Protein AF-A0A951T2A7-F1 (afdb_monomer_lite)

pLDDT: mean 81.24, std 16.72, range [30.0, 95.81]

Radius of gyration: 28.3 Å; chains: 1; bounding box: 69×55×77 Å

Structure (mmCIF, N/CA/C/O backbone):
data_AF-A0A951T2A7-F1
#
_entry.id   AF-A0A951T2A7-F1
#
loop_
_atom_site.group_PDB
_atom_site.id
_atom_site.type_symbol
_atom_site.label_atom_id
_atom_site.label_alt_id
_atom_site.label_comp_id
_atom_site.label_asym_id
_atom_site.label_entity_id
_atom_site.label_seq_id
_atom_site.pdbx_PDB_ins_code
_atom_site.Cartn_x
_atom_site.Cartn_y
_atom_site.Cartn_z
_atom_site.occupancy
_atom_site.B_iso_or_equiv
_atom_site.auth_seq_id
_atom_site.auth_comp_id
_atom_site.auth_asym_id
_atom_site.auth_atom_id
_atom_site.pdbx_PDB_model_num
ATOM 1 N N . MET A 1 1 ? -9.575 36.899 -1.436 1.00 42.00 1 MET A N 1
ATOM 2 C CA . MET A 1 1 ? -8.606 35.823 -1.105 1.00 42.00 1 MET A CA 1
ATOM 3 C C . MET A 1 1 ? -9.302 34.459 -1.009 1.00 42.00 1 MET A C 1
ATOM 5 O O . MET A 1 1 ? -8.778 33.511 -1.583 1.00 42.00 1 MET A O 1
ATOM 9 N N . CYS A 1 2 ? -10.512 34.380 -0.430 1.00 35.53 2 CYS A N 1
ATOM 10 C CA . CYS A 1 2 ? -11.377 33.184 -0.445 1.00 35.53 2 CYS A CA 1
ATOM 11 C C . CYS A 1 2 ? -11.726 32.659 -1.854 1.00 35.53 2 CYS A C 1
ATOM 13 O O . CYS A 1 2 ? -11.507 31.481 -2.115 1.00 35.53 2 CYS A O 1
ATOM 15 N N . ASP A 1 3 ? -12.086 33.520 -2.813 1.00 35.03 3 ASP A N 1
ATOM 16 C CA . ASP A 1 3 ? -12.445 33.079 -4.181 1.00 35.03 3 ASP A CA 1
ATOM 17 C C . ASP A 1 3 ? -11.330 32.349 -4.946 1.00 35.03 3 ASP A C 1
ATOM 19 O O . ASP A 1 3 ? -11.591 31.512 -5.813 1.00 35.03 3 ASP A O 1
ATOM 23 N N . ARG A 1 4 ? -10.057 32.646 -4.645 1.00 38.75 4 ARG A N 1
ATOM 24 C CA . ARG A 1 4 ? -8.915 31.959 -5.274 1.00 38.75 4 ARG A CA 1
ATOM 25 C C . ARG A 1 4 ? -8.700 30.566 -4.683 1.00 38.75 4 ARG A C 1
ATOM 27 O O . ARG A 1 4 ? -8.307 29.666 -5.420 1.00 38.75 4 ARG A O 1
ATOM 34 N N . LEU A 1 5 ? -8.959 30.379 -3.389 1.00 37.53 5 LEU A N 1
ATOM 35 C CA . LEU A 1 5 ? -8.910 29.071 -2.727 1.00 37.53 5 LEU A CA 1
ATOM 36 C C . LEU A 1 5 ? -10.087 28.189 -3.154 1.00 37.53 5 LEU A C 1
ATOM 38 O O . LEU A 1 5 ? -9.913 26.993 -3.373 1.00 37.53 5 LEU A O 1
ATOM 42 N N . GLU A 1 6 ? -11.252 28.790 -3.365 1.00 36.09 6 GLU A N 1
ATOM 43 C CA . GLU A 1 6 ? -12.463 28.089 -3.781 1.00 36.09 6 GLU A CA 1
ATOM 44 C C . GLU A 1 6 ? -12.409 27.659 -5.254 1.00 36.09 6 GLU A C 1
ATOM 46 O O . GLU A 1 6 ? -12.678 26.499 -5.566 1.00 36.09 6 GLU A O 1
ATOM 51 N N . LYS A 1 7 ? -11.891 28.516 -6.150 1.00 39.66 7 LYS A N 1
ATOM 52 C CA . LYS A 1 7 ? -11.544 28.109 -7.526 1.00 39.66 7 LYS A CA 1
ATOM 53 C C . LYS A 1 7 ? -10.481 27.009 -7.563 1.00 39.66 7 LYS A C 1
ATOM 55 O O . LYS A 1 7 ? -10.607 26.083 -8.360 1.00 39.66 7 LYS A O 1
ATOM 60 N N . ARG A 1 8 ? -9.458 27.066 -6.699 1.00 44.19 8 ARG A N 1
ATOM 61 C CA . ARG A 1 8 ? -8.433 26.007 -6.589 1.00 44.19 8 ARG A CA 1
ATOM 62 C C . ARG A 1 8 ? -9.037 24.680 -6.129 1.00 44.19 8 ARG A C 1
ATOM 64 O O . ARG A 1 8 ? -8.738 23.654 -6.732 1.00 44.19 8 ARG A O 1
ATOM 71 N N . ARG A 1 9 ? -9.936 24.699 -5.139 1.00 41.44 9 ARG A N 1
ATOM 72 C CA . ARG A 1 9 ? -10.693 23.516 -4.703 1.00 41.44 9 ARG A CA 1
ATOM 73 C C . ARG A 1 9 ? -11.577 22.960 -5.814 1.00 41.44 9 ARG A C 1
ATOM 75 O O . ARG A 1 9 ? -11.542 21.762 -6.046 1.00 41.44 9 ARG A O 1
ATOM 82 N N . GLN A 1 10 ? -12.317 23.796 -6.539 1.00 41.62 10 GLN A N 1
ATOM 83 C CA . GLN A 1 10 ? -13.207 23.338 -7.613 1.00 41.62 10 GLN A CA 1
ATOM 84 C C . GLN A 1 10 ? -12.452 22.754 -8.815 1.00 41.62 10 GLN A C 1
ATOM 86 O O . GLN A 1 10 ? -12.908 21.775 -9.406 1.00 41.62 10 GLN A O 1
ATOM 91 N N . ILE A 1 11 ? -11.294 23.320 -9.168 1.00 47.47 11 ILE A N 1
ATOM 92 C CA . ILE A 1 11 ? -10.422 22.776 -10.219 1.00 47.47 11 ILE A CA 1
ATOM 93 C C . ILE A 1 11 ? -9.824 21.443 -9.762 1.00 47.47 11 ILE A C 1
ATOM 95 O O . ILE A 1 11 ? -9.947 20.459 -10.489 1.00 47.47 11 ILE A O 1
ATOM 99 N N . ALA A 1 12 ? -9.289 21.374 -8.536 1.00 42.09 12 ALA A N 1
ATOM 100 C CA . ALA A 1 12 ? -8.800 20.126 -7.950 1.00 42.09 12 ALA A CA 1
ATOM 101 C C . ALA A 1 12 ? -9.897 19.052 -7.916 1.00 42.09 12 ALA A C 1
ATOM 103 O O . ALA A 1 12 ? -9.644 17.922 -8.306 1.00 42.09 12 ALA A O 1
ATOM 104 N N . PHE A 1 13 ? -11.136 19.411 -7.566 1.00 41.84 13 PHE A N 1
ATOM 105 C CA . PHE A 1 13 ? -12.273 18.487 -7.513 1.00 41.84 13 PHE A CA 1
ATOM 106 C C . PHE A 1 13 ? -12.722 18.003 -8.900 1.00 41.84 13 PHE A C 1
ATOM 108 O O . PHE A 1 13 ? -13.076 16.839 -9.068 1.00 41.84 13 PHE A O 1
ATOM 115 N N . ARG A 1 14 ? -12.695 18.866 -9.927 1.00 43.38 14 ARG A N 1
ATOM 116 C CA . ARG A 1 14 ? -13.004 18.472 -11.317 1.00 43.38 14 ARG A CA 1
ATOM 117 C C . ARG A 1 14 ? -11.917 17.582 -11.919 1.00 43.38 14 ARG A C 1
ATOM 119 O O . ARG A 1 14 ? -12.251 16.649 -12.649 1.00 43.38 14 ARG A O 1
ATOM 126 N N . ILE A 1 15 ? -10.653 17.850 -11.593 1.00 49.00 15 ILE A N 1
ATOM 127 C CA . ILE A 1 15 ? -9.504 17.026 -11.985 1.00 49.00 15 ILE A CA 1
ATOM 128 C C . ILE A 1 15 ? -9.565 15.673 -11.264 1.00 49.00 15 ILE A C 1
ATOM 130 O O . ILE A 1 15 ? -9.521 14.647 -11.937 1.00 49.00 15 ILE A O 1
ATOM 134 N N . LEU A 1 16 ? -9.812 15.656 -9.947 1.00 42.38 16 LEU A N 1
ATOM 135 C CA . LEU A 1 16 ? -10.034 14.435 -9.162 1.00 42.38 16 LEU A CA 1
ATOM 136 C C . LEU A 1 16 ? -11.210 13.615 -9.689 1.00 42.38 16 LEU A C 1
ATOM 138 O O . LEU A 1 16 ? -11.106 12.403 -9.766 1.00 42.38 16 LEU A O 1
ATOM 142 N N . ARG A 1 17 ? -12.322 14.245 -10.085 1.00 38.84 17 ARG A N 1
ATOM 143 C CA . ARG A 1 17 ? -13.500 13.537 -10.610 1.00 38.84 17 ARG A CA 1
ATOM 144 C C . ARG A 1 17 ? -13.237 12.893 -11.975 1.00 38.84 17 ARG A C 1
ATOM 146 O O . ARG A 1 17 ? -13.736 11.799 -12.225 1.00 38.84 17 ARG A O 1
ATOM 153 N N . ARG A 1 18 ? -12.462 13.544 -12.851 1.00 40.66 18 ARG A N 1
ATOM 154 C CA . ARG A 1 18 ? -12.014 12.943 -14.120 1.00 40.66 18 ARG A CA 1
ATOM 155 C C . ARG A 1 18 ? -10.999 11.824 -13.879 1.00 40.66 18 ARG A C 1
ATOM 157 O O . ARG A 1 18 ? -11.144 10.772 -14.480 1.00 40.66 18 ARG A O 1
ATOM 164 N N . LEU A 1 19 ? -10.058 12.010 -12.950 1.00 44.16 19 LEU A N 1
ATOM 165 C CA . LEU A 1 19 ? -9.136 10.964 -12.490 1.00 44.16 19 LEU A CA 1
ATOM 166 C C . LEU A 1 19 ? -9.880 9.763 -11.915 1.00 44.16 19 LEU A C 1
ATOM 168 O O . LEU A 1 19 ? -9.581 8.644 -12.293 1.00 44.16 19 LEU A O 1
ATOM 172 N N . PHE A 1 20 ? -10.885 9.981 -11.068 1.00 38.62 20 PHE A N 1
ATOM 173 C CA . PHE A 1 20 ? -11.682 8.908 -10.484 1.00 38.62 20 PHE A CA 1
ATOM 174 C C . PHE A 1 20 ? -12.381 8.108 -11.587 1.00 38.62 20 PHE A C 1
ATOM 176 O O . PHE A 1 20 ? -12.290 6.895 -11.611 1.00 38.62 20 PHE A O 1
ATOM 183 N N . LEU A 1 21 ? -12.981 8.758 -12.586 1.00 33.94 21 LEU A N 1
ATOM 184 C CA . LEU A 1 21 ? -13.640 8.045 -13.687 1.00 33.94 21 LEU A CA 1
ATOM 185 C C . LEU A 1 21 ? -12.672 7.243 -14.579 1.00 33.94 21 LEU A C 1
ATOM 187 O O . LEU A 1 21 ? -13.019 6.133 -14.975 1.00 33.94 21 LEU A O 1
ATOM 191 N N . THR A 1 22 ? -11.469 7.751 -14.864 1.00 38.28 22 THR A N 1
ATOM 192 C CA . THR A 1 22 ? -10.494 7.058 -15.733 1.00 38.28 22 THR A CA 1
ATOM 193 C C . THR A 1 22 ? -9.672 6.008 -14.975 1.00 38.28 22 THR A C 1
ATOM 195 O O . THR A 1 22 ? -9.443 4.910 -15.480 1.00 38.28 22 THR A O 1
ATOM 198 N N . VAL A 1 23 ? -9.277 6.302 -13.733 1.00 36.12 23 VAL A N 1
ATOM 199 C CA . VAL A 1 23 ? -8.501 5.400 -12.869 1.00 36.12 23 VAL A CA 1
ATOM 200 C C . VAL A 1 23 ? -9.391 4.309 -12.284 1.00 36.12 23 VAL A C 1
ATOM 202 O O . VAL A 1 23 ? -8.964 3.162 -12.267 1.00 36.12 23 VAL A O 1
ATOM 205 N N . SER A 1 24 ? -10.643 4.586 -11.890 1.00 30.88 24 SER A N 1
ATOM 206 C CA . SER A 1 24 ? -11.561 3.539 -11.406 1.00 30.88 24 SER A CA 1
ATOM 207 C C . SER A 1 24 ? -11.903 2.506 -12.483 1.00 30.88 24 SER A C 1
ATOM 209 O O . SER A 1 24 ? -12.097 1.341 -12.145 1.00 30.88 24 SER A O 1
ATOM 211 N N . PHE A 1 25 ? -11.914 2.882 -13.768 1.00 32.16 25 PHE A N 1
ATOM 212 C CA . PHE A 1 25 ? -12.136 1.932 -14.865 1.00 32.16 25 PHE A CA 1
ATOM 213 C C . PHE A 1 25 ? -10.965 0.939 -15.017 1.00 32.16 25 PHE A C 1
ATOM 215 O O . PHE A 1 25 ? -11.183 -0.248 -15.253 1.00 32.16 25 PHE A O 1
ATOM 222 N N . PHE A 1 26 ? -9.726 1.389 -14.785 1.00 37.28 26 PHE A N 1
ATOM 223 C CA . PHE A 1 26 ? -8.528 0.537 -14.796 1.00 37.28 26 PHE A CA 1
ATOM 224 C C . PHE A 1 26 ? -8.279 -0.200 -13.471 1.00 37.28 26 PHE A C 1
ATOM 226 O O . PHE A 1 26 ? -7.761 -1.318 -13.474 1.00 37.28 26 PHE A O 1
ATOM 233 N N . PHE A 1 27 ? -8.685 0.382 -12.338 1.00 37.41 27 PHE A N 1
ATOM 234 C CA . PHE A 1 27 ? -8.579 -0.229 -11.008 1.00 37.41 27 PHE A CA 1
ATOM 235 C C . PHE A 1 27 ? -9.403 -1.520 -10.934 1.00 37.41 27 PHE A C 1
ATOM 237 O O . PHE A 1 27 ? -8.949 -2.516 -10.378 1.00 37.41 27 PHE A O 1
ATOM 244 N N . ILE A 1 28 ? -10.570 -1.544 -11.589 1.00 36.47 28 ILE A N 1
ATOM 245 C CA . ILE A 1 28 ? -11.395 -2.750 -11.712 1.00 36.47 28 ILE A CA 1
ATOM 246 C C . ILE A 1 28 ? -10.690 -3.806 -12.582 1.00 36.47 28 ILE A C 1
ATOM 248 O O . ILE A 1 28 ? -10.672 -4.976 -12.213 1.00 36.47 28 ILE A O 1
ATOM 252 N N . PHE A 1 29 ? -10.018 -3.426 -13.673 1.00 30.89 29 PHE A N 1
ATOM 253 C CA . PHE A 1 29 ? -9.366 -4.392 -14.570 1.00 30.89 29 PHE A CA 1
ATOM 254 C C . PHE A 1 29 ? -8.044 -4.970 -14.020 1.00 30.89 29 PHE A C 1
ATOM 256 O O . PHE A 1 29 ? -7.768 -6.154 -14.199 1.00 30.89 29 PHE A O 1
ATOM 263 N N . SER A 1 30 ? -7.238 -4.178 -13.301 1.00 34.59 30 SER A N 1
ATOM 264 C CA . SER A 1 30 ? -5.922 -4.612 -12.785 1.00 34.59 30 SER A CA 1
ATOM 265 C C . SER A 1 30 ? -6.000 -5.379 -11.452 1.00 34.59 30 SER A C 1
ATOM 267 O O . SER A 1 30 ? -5.055 -6.085 -11.095 1.00 34.59 30 SER A O 1
ATOM 269 N N . ILE A 1 31 ? -7.119 -5.267 -10.720 1.00 39.53 31 ILE A N 1
ATOM 270 C CA . ILE A 1 31 ? -7.396 -6.024 -9.482 1.00 39.53 31 ILE A CA 1
ATOM 271 C C . ILE A 1 31 ? -8.046 -7.386 -9.773 1.00 39.53 31 ILE A C 1
ATOM 273 O O . ILE A 1 31 ? -7.915 -8.308 -8.967 1.00 39.53 31 ILE A O 1
ATOM 277 N N . LEU A 1 32 ? -8.709 -7.545 -10.923 1.00 33.72 32 LEU A N 1
ATOM 278 C CA . LEU A 1 32 ? -9.442 -8.769 -11.264 1.00 33.72 32 LEU A CA 1
ATOM 279 C C . LEU A 1 32 ? -8.570 -9.919 -11.797 1.00 33.72 32 LEU A C 1
ATOM 281 O O . LEU A 1 32 ? -9.039 -11.057 -11.805 1.00 33.72 32 LEU A O 1
ATOM 285 N N . ASN A 1 33 ? -7.301 -9.687 -12.155 1.00 32.25 33 ASN A N 1
ATOM 286 C CA . ASN A 1 33 ? -6.387 -10.783 -12.493 1.00 32.25 33 ASN A CA 1
ATOM 287 C C . ASN A 1 33 ? -5.782 -11.409 -11.226 1.00 32.25 33 ASN A C 1
ATOM 289 O O . ASN A 1 33 ? -4.724 -11.026 -10.726 1.00 32.25 33 ASN A O 1
ATOM 293 N N . ASN A 1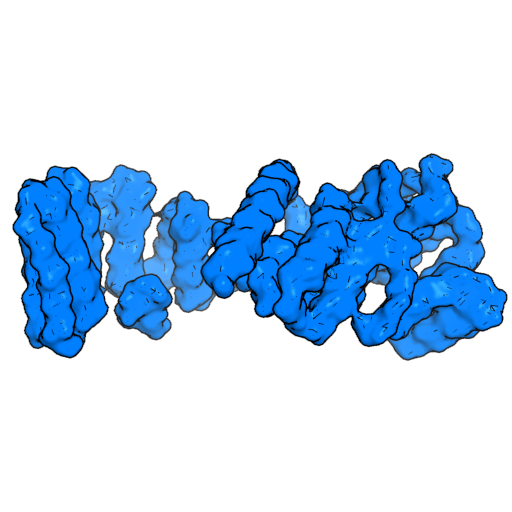 34 ? -6.512 -12.390 -10.697 1.00 35.91 34 ASN A N 1
ATOM 294 C CA . ASN A 1 34 ? -6.046 -13.346 -9.701 1.00 35.91 34 ASN A CA 1
ATOM 295 C C . ASN A 1 34 ? -4.960 -14.256 -10.302 1.00 35.91 34 ASN A C 1
ATOM 297 O O . ASN A 1 34 ? -5.252 -15.041 -11.198 1.00 35.91 34 ASN A O 1
ATOM 301 N N . GLY A 1 35 ? -3.747 -14.223 -9.746 1.00 30.00 35 GLY A N 1
ATOM 302 C CA . GLY A 1 35 ? -2.741 -15.271 -9.953 1.00 30.00 35 GLY A CA 1
ATOM 303 C C . GLY A 1 35 ? -1.339 -14.725 -10.209 1.00 30.00 35 GLY A C 1
ATOM 304 O O . GLY A 1 35 ? -1.121 -14.054 -11.204 1.00 30.00 35 GLY A O 1
ATOM 305 N N . SER A 1 36 ? -0.424 -15.054 -9.292 1.00 31.97 36 SER A N 1
ATOM 306 C CA . SER A 1 36 ? 1.020 -14.765 -9.261 1.00 31.97 36 SER A CA 1
ATOM 307 C C . SER A 1 36 ? 1.463 -13.292 -9.174 1.00 31.97 36 SER A C 1
ATOM 309 O O . SER A 1 36 ? 1.142 -12.427 -9.978 1.00 31.97 36 SER A O 1
ATOM 311 N N . ILE A 1 37 ? 2.297 -13.021 -8.164 1.00 41.34 37 ILE A N 1
ATOM 312 C CA . ILE A 1 37 ? 2.965 -11.727 -7.913 1.00 41.34 37 ILE A CA 1
ATOM 313 C C . ILE A 1 37 ? 3.978 -11.390 -9.029 1.00 41.34 37 ILE A C 1
ATOM 315 O O . ILE A 1 37 ? 4.359 -10.236 -9.205 1.00 41.34 37 ILE A O 1
ATOM 319 N N . PHE A 1 38 ? 4.323 -12.383 -9.849 1.00 43.12 38 PHE A N 1
ATOM 320 C CA . PHE A 1 38 ? 4.998 -12.236 -11.131 1.00 43.12 38 PHE A CA 1
ATOM 321 C C . PHE A 1 38 ? 4.022 -12.681 -12.216 1.00 43.12 38 PHE A C 1
ATOM 323 O O . PHE A 1 38 ? 3.776 -13.878 -12.359 1.00 43.12 38 PHE A O 1
ATOM 330 N N . ALA A 1 39 ? 3.425 -11.755 -12.962 1.00 48.28 39 ALA A N 1
ATOM 331 C CA . ALA A 1 39 ? 2.714 -12.149 -14.170 1.00 48.28 39 ALA A CA 1
ATOM 332 C C . ALA A 1 39 ? 3.764 -12.706 -15.147 1.00 48.28 39 ALA A C 1
ATOM 334 O O . ALA A 1 39 ? 4.710 -11.995 -15.500 1.00 48.28 39 ALA A O 1
ATOM 335 N N . ASN A 1 40 ? 3.634 -13.977 -15.545 1.00 53.59 40 ASN A N 1
ATOM 336 C CA . ASN A 1 40 ? 4.493 -14.561 -16.585 1.00 53.59 40 ASN A CA 1
ATOM 337 C C . ASN A 1 40 ? 4.387 -13.746 -17.883 1.00 53.59 40 ASN A C 1
ATOM 339 O O . ASN A 1 40 ? 5.396 -13.517 -18.544 1.00 53.59 40 ASN A O 1
ATOM 343 N N . ASN A 1 41 ? 3.198 -13.200 -18.137 1.00 66.31 41 ASN A N 1
ATOM 344 C CA . ASN A 1 41 ? 2.891 -12.339 -19.266 1.00 66.31 41 ASN A CA 1
ATOM 345 C C . ASN A 1 41 ? 3.006 -10.869 -18.856 1.00 66.31 41 ASN A C 1
ATOM 347 O O . ASN A 1 41 ? 2.310 -10.409 -17.947 1.00 66.31 41 ASN A O 1
ATOM 351 N N . ALA A 1 42 ? 3.875 -10.131 -19.534 1.00 75.31 42 ALA A N 1
ATOM 352 C CA . ALA A 1 42 ? 3.934 -8.676 -19.473 1.00 75.31 42 ALA A CA 1
ATOM 353 C C . ALA A 1 42 ? 3.402 -8.067 -20.769 1.00 75.31 42 ALA A C 1
ATOM 355 O O . ALA A 1 42 ? 3.240 -8.757 -21.768 1.00 75.31 42 ALA A O 1
ATOM 356 N N . TYR A 1 43 ? 3.149 -6.763 -20.778 1.00 84.94 43 TYR A N 1
ATOM 357 C CA . TYR A 1 43 ? 2.995 -6.023 -22.025 1.00 84.94 43 TYR A CA 1
ATOM 358 C C . TYR A 1 43 ? 3.741 -4.704 -21.936 1.00 84.94 43 TYR A C 1
ATOM 360 O O . TYR A 1 43 ? 3.846 -4.123 -20.861 1.00 84.94 43 TYR A O 1
ATOM 368 N N . VAL A 1 44 ? 4.241 -4.225 -23.066 1.00 85.31 44 VAL A N 1
ATOM 369 C CA . VAL A 1 44 ? 4.840 -2.899 -23.194 1.00 85.31 44 VAL A CA 1
ATOM 370 C C . VAL A 1 44 ? 4.038 -2.091 -24.205 1.00 85.31 44 VAL A C 1
ATOM 372 O O . VAL A 1 44 ? 3.689 -2.589 -25.279 1.00 85.31 44 VAL A O 1
ATOM 375 N N . PHE A 1 45 ? 3.725 -0.846 -23.854 1.00 85.94 45 PHE A N 1
ATOM 376 C CA . PHE A 1 45 ? 3.078 0.081 -24.771 1.00 85.94 45 PHE A CA 1
ATOM 377 C C . PHE A 1 45 ? 4.133 0.873 -25.544 1.00 85.94 45 PHE A C 1
ATOM 379 O O . PHE A 1 45 ? 4.920 1.624 -24.967 1.00 85.94 45 PHE A O 1
ATOM 386 N N . THR A 1 46 ? 4.135 0.732 -26.867 1.00 85.44 46 THR A N 1
ATOM 387 C CA . THR A 1 46 ? 5.095 1.407 -27.755 1.00 85.44 46 THR A CA 1
ATOM 388 C C . THR A 1 46 ? 4.722 2.863 -28.048 1.00 85.44 46 THR A C 1
ATOM 390 O O . THR A 1 46 ? 5.465 3.570 -28.722 1.00 85.44 46 THR A O 1
ATOM 393 N N . GLY A 1 47 ? 3.554 3.322 -27.581 1.00 83.06 47 GLY A N 1
ATOM 394 C CA . GLY A 1 47 ? 2.930 4.584 -27.992 1.00 83.06 47 GLY A CA 1
ATOM 395 C C . GLY A 1 47 ? 1.901 4.432 -29.109 1.00 83.06 47 GLY A C 1
ATOM 396 O O . GLY A 1 47 ? 1.088 5.328 -29.319 1.00 83.06 47 GLY A O 1
ATOM 397 N N . LYS A 1 48 ? 1.911 3.294 -29.811 1.00 85.31 48 LYS A N 1
ATOM 398 C CA . LYS A 1 48 ? 0.931 2.964 -30.857 1.00 85.31 48 LYS A CA 1
ATOM 399 C C . LYS A 1 48 ? 0.277 1.607 -30.631 1.00 85.31 48 LYS A C 1
ATOM 401 O O . LYS A 1 48 ? -0.899 1.443 -30.944 1.00 85.31 48 LYS A O 1
ATOM 406 N N . LYS A 1 49 ? 1.030 0.635 -30.111 1.00 86.19 49 LYS A N 1
ATOM 407 C CA . LYS A 1 49 ? 0.588 -0.751 -29.932 1.00 86.19 49 LYS A CA 1
ATOM 408 C C . LYS A 1 49 ? 0.967 -1.265 -28.549 1.00 86.19 49 LYS A C 1
ATOM 410 O O . LYS A 1 49 ? 2.012 -0.911 -28.008 1.00 86.19 49 LYS A O 1
ATOM 415 N N . ASN A 1 50 ? 0.126 -2.142 -28.013 1.00 85.62 50 ASN A N 1
ATOM 416 C CA . ASN A 1 50 ? 0.476 -2.984 -26.875 1.00 85.62 50 ASN A CA 1
ATOM 417 C C . ASN A 1 50 ? 1.121 -4.266 -27.400 1.00 85.62 50 ASN A C 1
ATOM 419 O O . ASN A 1 50 ? 0.521 -4.970 -28.213 1.00 85.62 50 ASN A O 1
ATOM 423 N N . VAL A 1 51 ? 2.334 -4.562 -26.942 1.00 86.50 51 VAL A N 1
ATOM 424 C CA . VAL A 1 51 ? 3.074 -5.774 -27.310 1.00 86.50 51 VAL A CA 1
ATOM 425 C C . VAL A 1 51 ? 3.186 -6.653 -26.077 1.00 86.50 51 VAL A C 1
ATOM 427 O O . VAL A 1 51 ? 3.766 -6.226 -25.082 1.00 86.50 51 VAL A O 1
ATOM 430 N N . SER A 1 52 ? 2.626 -7.864 -26.129 1.00 86.44 52 SER A N 1
ATOM 431 C CA . SER A 1 52 ? 2.769 -8.838 -25.042 1.00 86.44 52 SER A CA 1
ATOM 432 C C . SER A 1 52 ? 4.158 -9.488 -25.078 1.00 86.44 52 SER A C 1
ATOM 434 O O . SER A 1 52 ? 4.734 -9.746 -26.138 1.00 86.44 52 SER A O 1
ATOM 436 N N . ILE A 1 53 ? 4.704 -9.700 -23.886 1.00 79.56 53 ILE A N 1
ATOM 437 C CA . ILE A 1 53 ? 5.999 -10.298 -23.593 1.00 79.56 53 ILE A CA 1
ATOM 438 C C . ILE A 1 53 ? 5.711 -11.493 -22.680 1.00 79.56 53 ILE A C 1
ATOM 440 O O . ILE A 1 53 ? 5.746 -11.381 -21.453 1.00 79.56 53 ILE A O 1
ATOM 444 N N . ASP A 1 54 ? 5.370 -12.618 -23.303 1.00 73.50 54 ASP A N 1
ATOM 445 C CA . ASP A 1 54 ? 5.041 -13.870 -22.612 1.00 73.50 54 ASP A CA 1
ATOM 446 C C . ASP A 1 54 ? 6.284 -14.767 -22.523 1.00 73.50 54 ASP A C 1
ATOM 448 O O . ASP A 1 54 ? 6.770 -15.102 -21.443 1.00 73.50 54 ASP A O 1
ATOM 452 N N . THR A 1 55 ? 6.864 -15.094 -23.679 1.00 77.62 55 THR A N 1
ATOM 453 C CA . THR A 1 55 ? 8.166 -15.760 -23.793 1.00 77.62 55 THR A CA 1
ATOM 454 C C . THR A 1 55 ? 9.037 -15.000 -24.777 1.00 77.62 55 THR A C 1
ATOM 456 O O . THR A 1 55 ? 8.524 -14.391 -25.714 1.00 77.62 55 THR A O 1
ATOM 459 N N . ILE A 1 56 ? 10.355 -15.034 -24.584 1.00 79.56 56 ILE A N 1
ATOM 460 C CA . ILE A 1 56 ? 11.286 -14.262 -25.414 1.00 79.56 56 ILE A CA 1
ATOM 461 C C . ILE A 1 56 ? 11.252 -14.666 -26.896 1.00 79.56 56 ILE A C 1
ATOM 463 O O . ILE A 1 56 ? 11.416 -13.825 -27.781 1.00 79.56 56 ILE A O 1
ATOM 467 N N . ASP A 1 57 ? 10.944 -15.932 -27.180 1.00 75.75 57 ASP A N 1
ATOM 468 C CA . ASP A 1 57 ? 10.881 -16.459 -28.541 1.00 75.75 57 ASP A CA 1
ATOM 469 C C . ASP A 1 57 ? 9.583 -16.092 -29.274 1.00 75.75 57 ASP A C 1
ATOM 471 O O . ASP A 1 57 ? 9.596 -15.987 -30.505 1.00 75.75 57 ASP A O 1
ATOM 475 N N . SER A 1 58 ? 8.492 -15.845 -28.539 1.00 77.06 58 SER A N 1
ATOM 476 C CA . SER A 1 58 ? 7.157 -15.571 -29.087 1.00 77.06 58 SER A CA 1
ATOM 477 C C . SER A 1 58 ? 6.860 -14.086 -29.322 1.00 77.06 58 SER A C 1
ATOM 479 O O . SER A 1 58 ? 5.750 -13.755 -29.732 1.00 77.06 58 SER A O 1
ATOM 481 N N . ILE A 1 59 ? 7.811 -13.184 -29.053 1.00 84.69 59 ILE A N 1
ATOM 482 C CA . ILE A 1 59 ? 7.581 -11.734 -29.144 1.00 84.69 59 ILE A CA 1
ATOM 483 C C . ILE A 1 59 ? 7.446 -11.307 -30.618 1.00 84.69 59 ILE A C 1
ATOM 485 O O . ILE A 1 59 ? 8.392 -11.477 -31.398 1.00 84.69 59 ILE A O 1
ATOM 489 N N . PRO A 1 60 ? 6.304 -10.724 -31.028 1.00 81.88 60 PRO A N 1
ATOM 490 C CA . PRO A 1 60 ? 6.065 -10.357 -32.418 1.00 81.88 60 PRO A CA 1
ATOM 491 C C . PRO A 1 60 ? 6.713 -9.006 -32.755 1.00 81.88 60 PRO A C 1
ATOM 493 O O . PRO A 1 60 ? 6.129 -7.953 -32.510 1.00 81.88 60 PRO A O 1
ATOM 496 N N . VAL A 1 61 ? 7.907 -9.025 -33.357 1.00 87.44 61 VAL A N 1
ATOM 497 C CA . VAL A 1 61 ? 8.635 -7.797 -33.751 1.00 87.44 61 VAL A CA 1
ATOM 498 C C . VAL A 1 61 ? 8.501 -7.426 -35.232 1.00 87.44 61 VAL A C 1
ATOM 500 O O . VAL A 1 61 ? 8.649 -6.262 -35.586 1.00 87.44 61 VAL A O 1
ATOM 503 N N . ASN A 1 62 ? 8.123 -8.374 -36.095 1.00 83.94 62 ASN A N 1
ATOM 504 C CA . ASN A 1 62 ? 8.127 -8.193 -37.557 1.00 83.94 62 ASN A CA 1
ATOM 505 C C . ASN A 1 62 ? 7.135 -7.130 -38.071 1.00 83.94 62 ASN A C 1
ATOM 507 O O . ASN A 1 62 ? 7.318 -6.596 -39.157 1.00 83.94 62 ASN A O 1
ATOM 511 N N . ASN A 1 63 ? 6.086 -6.821 -37.300 1.00 86.62 63 ASN A N 1
ATOM 512 C CA . ASN A 1 63 ? 5.039 -5.857 -37.674 1.00 86.62 63 ASN A CA 1
ATOM 513 C C . ASN A 1 63 ? 5.170 -4.514 -36.929 1.00 86.62 63 ASN A C 1
ATOM 515 O O . ASN A 1 63 ? 4.209 -3.736 -36.872 1.00 86.62 63 ASN A O 1
ATOM 519 N N . LEU A 1 64 ? 6.318 -4.273 -36.295 1.00 90.25 64 LEU A N 1
ATOM 520 C CA . LEU A 1 64 ? 6.617 -3.074 -35.517 1.00 90.25 64 LEU A CA 1
ATOM 521 C C . LEU A 1 64 ? 7.547 -2.155 -36.310 1.00 90.25 64 LEU A C 1
ATOM 523 O O . LEU A 1 64 ? 8.473 -2.634 -36.967 1.00 90.25 64 LEU A O 1
ATOM 527 N N . SER A 1 65 ? 7.330 -0.839 -36.230 1.00 91.25 65 SER A N 1
ATOM 528 C CA . SER A 1 65 ? 8.302 0.120 -36.767 1.00 91.25 65 SER A CA 1
ATOM 529 C C . SER A 1 65 ? 9.610 0.076 -35.974 1.00 91.25 65 SER A C 1
ATOM 531 O O . SER A 1 65 ? 9.622 -0.381 -34.833 1.00 91.25 65 SER A O 1
ATOM 533 N N . PHE A 1 66 ? 10.691 0.627 -36.528 1.00 88.06 66 PHE A N 1
ATOM 534 C CA . PHE A 1 66 ? 11.994 0.691 -35.857 1.00 88.06 66 PHE A CA 1
ATOM 535 C C . PHE A 1 66 ? 11.907 1.218 -34.412 1.00 88.06 66 PHE A C 1
ATOM 537 O O . PHE A 1 66 ? 12.347 0.550 -33.480 1.00 88.06 66 PHE A O 1
ATOM 544 N N . ASP A 1 67 ? 11.241 2.358 -34.195 1.00 87.94 67 ASP A N 1
ATOM 545 C CA . ASP A 1 67 ? 11.073 2.929 -32.848 1.00 87.94 67 ASP A CA 1
ATOM 546 C C . ASP A 1 67 ? 10.287 2.005 -31.897 1.00 87.94 67 ASP A C 1
ATOM 548 O O . ASP A 1 67 ? 10.614 1.892 -30.717 1.00 87.94 67 ASP A O 1
ATOM 552 N N . GLU A 1 68 ? 9.269 1.300 -32.403 1.00 91.00 68 GLU A N 1
ATOM 553 C CA . GLU A 1 68 ? 8.483 0.347 -31.614 1.00 91.00 68 GLU A CA 1
ATOM 554 C C . GLU A 1 68 ? 9.322 -0.883 -31.241 1.00 91.00 68 GLU A C 1
ATOM 556 O O . GLU A 1 68 ? 9.277 -1.335 -30.095 1.00 91.00 68 GLU A O 1
ATOM 561 N N . GLN A 1 69 ? 10.129 -1.392 -32.181 1.00 91.75 69 GLN A N 1
ATOM 562 C CA . GLN A 1 69 ? 11.071 -2.484 -31.935 1.00 91.75 69 GLN A CA 1
ATOM 563 C C . GLN A 1 69 ? 12.073 -2.112 -30.844 1.00 91.75 69 GLN A C 1
ATOM 565 O O . GLN A 1 69 ? 12.366 -2.937 -29.983 1.00 91.75 69 GLN A O 1
ATOM 570 N N . GLN A 1 70 ? 12.558 -0.868 -30.831 1.00 90.62 70 GLN A N 1
ATOM 571 C CA . GLN A 1 70 ? 13.496 -0.401 -29.814 1.00 90.62 70 GLN A CA 1
ATOM 572 C C . GLN A 1 70 ? 12.878 -0.395 -28.414 1.00 90.62 70 GLN A C 1
ATOM 574 O O . GLN A 1 70 ? 13.497 -0.914 -27.486 1.00 90.62 70 GLN A O 1
ATOM 579 N N . VAL A 1 71 ? 11.655 0.122 -28.258 1.00 91.00 71 VAL A N 1
ATOM 580 C CA . VAL A 1 71 ? 10.946 0.111 -26.964 1.00 91.00 71 VAL A CA 1
ATOM 581 C C . VAL A 1 71 ? 10.787 -1.321 -26.445 1.00 91.00 71 VAL A C 1
ATOM 583 O O . VAL A 1 71 ? 11.106 -1.602 -25.287 1.00 91.00 71 VAL A O 1
ATOM 586 N N . VAL A 1 72 ? 10.352 -2.243 -27.311 1.00 91.00 72 VAL A N 1
ATOM 587 C CA . VAL A 1 72 ? 10.207 -3.665 -26.964 1.00 91.00 72 VAL A CA 1
ATOM 588 C C . VAL A 1 72 ? 11.557 -4.283 -26.608 1.00 91.00 72 VAL A C 1
ATOM 590 O O . VAL A 1 72 ? 11.660 -4.994 -25.613 1.00 91.00 72 VAL A O 1
ATOM 593 N N . ALA A 1 73 ? 12.611 -3.979 -27.361 1.00 91.25 73 ALA A N 1
ATOM 594 C CA . ALA A 1 73 ? 13.947 -4.498 -27.110 1.00 91.25 73 ALA A CA 1
ATOM 595 C C . ALA A 1 73 ? 14.519 -4.038 -25.761 1.00 91.25 73 ALA A C 1
ATOM 597 O O . ALA A 1 73 ? 15.074 -4.851 -25.023 1.00 91.25 73 ALA A O 1
ATOM 598 N N . PHE A 1 74 ? 14.313 -2.774 -25.376 1.00 91.56 74 PHE A N 1
ATOM 599 C CA . PHE A 1 74 ? 14.676 -2.297 -24.040 1.00 91.56 74 PHE A CA 1
ATOM 600 C C . PHE A 1 74 ? 13.845 -2.963 -22.936 1.00 91.56 74 PHE A C 1
ATOM 602 O O . PHE A 1 74 ? 14.396 -3.297 -21.886 1.00 91.56 74 PHE A O 1
ATOM 609 N N . ALA A 1 75 ? 12.548 -3.203 -23.162 1.00 88.25 75 ALA A N 1
ATOM 610 C CA . ALA A 1 75 ? 11.705 -3.945 -22.221 1.00 88.25 75 ALA A CA 1
ATOM 611 C C . ALA A 1 75 ? 12.220 -5.381 -22.017 1.00 88.25 75 ALA A C 1
ATOM 613 O O . ALA A 1 75 ? 12.354 -5.841 -20.882 1.00 88.25 75 ALA A O 1
ATOM 614 N N . VAL A 1 76 ? 12.582 -6.064 -23.110 1.00 87.75 76 VAL A N 1
ATOM 615 C CA . VAL A 1 76 ? 13.166 -7.412 -23.090 1.00 87.75 76 VAL A CA 1
ATOM 616 C C . VAL A 1 76 ? 14.505 -7.415 -22.358 1.00 87.75 76 VAL A C 1
ATOM 618 O O . VAL A 1 76 ? 14.702 -8.258 -21.484 1.00 87.75 76 VAL A O 1
ATOM 621 N N . LEU A 1 77 ? 15.396 -6.456 -22.633 1.00 87.94 77 LEU A N 1
ATOM 622 C CA . LEU A 1 77 ? 16.668 -6.336 -21.918 1.00 87.94 77 LEU A CA 1
ATOM 623 C C . LEU A 1 77 ? 16.451 -6.148 -20.415 1.00 87.94 77 LEU A C 1
ATOM 625 O O . LEU A 1 77 ? 17.028 -6.881 -19.617 1.00 87.94 77 LEU A O 1
ATOM 629 N N . SER A 1 78 ? 15.584 -5.207 -20.034 1.00 85.25 78 SER A N 1
ATOM 630 C CA . SER A 1 78 ? 15.260 -4.910 -18.635 1.00 85.25 78 SER A CA 1
ATOM 631 C C . SER A 1 78 ? 14.684 -6.132 -17.911 1.00 85.25 78 SER A C 1
ATOM 633 O O . SER A 1 78 ? 15.014 -6.385 -16.753 1.00 85.25 78 SER A O 1
ATOM 635 N N . ARG A 1 79 ? 13.827 -6.912 -18.580 1.00 80.81 79 ARG A N 1
ATOM 636 C CA . ARG A 1 79 ? 13.146 -8.072 -17.987 1.00 80.81 79 ARG A CA 1
ATOM 637 C C . ARG A 1 79 ? 14.039 -9.310 -17.933 1.00 80.81 79 ARG A C 1
ATOM 639 O O . ARG A 1 79 ? 14.038 -10.013 -16.922 1.00 80.81 79 ARG A O 1
ATOM 646 N N . TYR A 1 80 ? 14.839 -9.563 -18.964 1.00 80.25 80 TYR A N 1
ATOM 647 C CA . TYR A 1 80 ? 15.619 -10.795 -19.132 1.00 80.25 80 TYR A CA 1
ATOM 648 C C . TYR A 1 80 ? 17.134 -10.605 -18.991 1.00 80.25 80 TYR A C 1
ATOM 650 O O . TYR A 1 80 ? 17.887 -11.501 -19.352 1.00 80.25 80 TYR A O 1
ATOM 658 N N . GLN A 1 81 ? 17.599 -9.502 -18.392 1.00 74.50 81 GLN A N 1
ATOM 659 C CA . GLN A 1 81 ? 19.028 -9.209 -18.182 1.00 74.50 81 GLN A CA 1
ATOM 660 C C . GLN A 1 81 ? 19.838 -10.382 -17.588 1.00 74.50 81 GLN A C 1
ATOM 662 O O . GLN A 1 81 ? 21.027 -10.514 -17.849 1.00 74.50 81 GLN A O 1
ATOM 667 N N . THR A 1 82 ? 19.201 -11.241 -16.787 1.00 68.38 82 THR A N 1
ATOM 668 C CA . THR A 1 82 ? 19.828 -12.388 -16.113 1.00 68.38 82 THR A CA 1
ATOM 669 C C . THR A 1 82 ? 19.766 -13.707 -16.901 1.00 68.38 82 THR A C 1
ATOM 671 O O . THR A 1 82 ? 20.228 -14.720 -16.389 1.00 68.38 82 THR A O 1
ATOM 674 N N . GLN A 1 83 ? 19.163 -13.740 -18.094 1.00 68.12 83 GLN A N 1
ATOM 675 C CA . GLN A 1 83 ? 19.021 -14.940 -18.933 1.00 68.12 83 GLN A CA 1
ATOM 676 C C . GLN A 1 83 ? 19.804 -14.750 -20.240 1.00 68.12 83 GLN A C 1
ATOM 678 O O . GLN A 1 83 ? 19.359 -14.044 -21.143 1.00 68.12 83 GLN A O 1
ATOM 683 N N . THR A 1 84 ? 20.995 -15.347 -20.325 1.00 62.22 84 THR A N 1
ATOM 684 C CA . THR A 1 84 ? 21.997 -15.047 -21.364 1.00 62.22 84 THR A CA 1
ATOM 685 C C . THR A 1 84 ? 21.734 -15.709 -22.714 1.00 62.22 84 THR A C 1
ATOM 687 O O . THR A 1 84 ? 21.977 -15.090 -23.744 1.00 62.22 84 THR A O 1
ATOM 690 N N . ASP A 1 85 ? 21.228 -16.942 -22.732 1.00 60.66 85 ASP A N 1
ATOM 691 C CA . ASP A 1 85 ? 21.253 -17.758 -23.958 1.00 60.66 85 ASP A CA 1
ATOM 692 C C . ASP A 1 85 ? 19.999 -17.559 -24.824 1.00 60.66 85 ASP A C 1
ATOM 694 O O . ASP A 1 85 ? 20.061 -17.621 -26.050 1.00 60.66 85 ASP A O 1
ATOM 698 N N . SER A 1 86 ? 18.864 -17.240 -24.196 1.00 62.09 86 SER A N 1
ATOM 699 C CA . SER A 1 86 ? 17.575 -17.014 -24.862 1.00 62.09 86 SER A CA 1
ATOM 700 C C . SER A 1 86 ? 17.367 -15.563 -25.319 1.00 62.09 86 SER A C 1
ATOM 702 O O . SER A 1 86 ? 16.495 -15.283 -26.136 1.00 62.09 86 SER A O 1
ATOM 704 N N . THR A 1 87 ? 18.182 -14.621 -24.835 1.00 72.44 87 THR A N 1
ATOM 705 C CA . THR A 1 87 ? 18.096 -13.204 -25.220 1.00 72.44 87 THR A CA 1
ATOM 706 C C . THR A 1 87 ? 18.754 -12.908 -26.562 1.00 72.44 87 THR A C 1
ATOM 708 O O . THR A 1 87 ? 18.259 -12.066 -27.307 1.00 72.44 87 THR A O 1
ATOM 711 N N . VAL A 1 88 ? 19.821 -13.624 -26.928 1.00 76.50 88 VAL A N 1
ATOM 712 C CA . VAL A 1 88 ? 20.554 -13.390 -28.185 1.00 76.50 88 VAL A CA 1
ATOM 713 C C . VAL A 1 88 ? 19.697 -13.701 -29.420 1.00 76.50 88 VAL A C 1
ATOM 715 O O . VAL A 1 88 ? 19.731 -12.944 -30.389 1.00 76.50 88 VAL A O 1
ATOM 718 N N . SER A 1 89 ? 18.878 -14.760 -29.382 1.00 82.19 89 SER A N 1
ATOM 719 C CA . SER A 1 89 ? 17.987 -15.133 -30.494 1.00 82.19 89 SER A CA 1
ATOM 720 C C . SER A 1 89 ? 16.949 -14.049 -30.806 1.00 82.19 89 SER A C 1
ATOM 722 O O . SER A 1 89 ? 16.584 -13.860 -31.967 1.00 82.19 89 SER A O 1
ATOM 724 N N . PHE A 1 90 ? 16.492 -13.316 -29.788 1.00 88.56 90 PHE A N 1
ATOM 725 C CA . PHE A 1 90 ? 15.547 -12.217 -29.943 1.00 88.56 90 PHE A CA 1
ATOM 726 C C . PHE A 1 90 ? 16.181 -11.018 -30.656 1.00 88.56 90 PHE A C 1
ATOM 728 O O . PHE A 1 90 ? 15.611 -10.528 -31.630 1.00 88.56 90 PHE A O 1
ATOM 735 N N . TYR A 1 91 ? 17.379 -10.584 -30.244 1.00 90.75 91 TYR A N 1
ATOM 736 C CA . TYR A 1 91 ? 18.043 -9.424 -30.859 1.00 90.75 91 TYR A CA 1
ATOM 737 C C . TYR A 1 91 ? 18.425 -9.654 -32.330 1.00 90.75 91 TYR A C 1
ATOM 739 O O . TYR A 1 91 ? 18.523 -8.694 -33.088 1.00 90.75 91 TYR A O 1
ATOM 747 N N . ASN A 1 92 ? 18.547 -10.913 -32.769 1.00 88.69 92 ASN A N 1
ATOM 748 C CA . ASN A 1 92 ? 18.754 -11.262 -34.182 1.00 88.69 92 ASN A CA 1
ATOM 749 C C . ASN A 1 92 ? 17.563 -10.913 -35.079 1.00 88.69 92 ASN A C 1
ATOM 751 O O . ASN A 1 92 ? 17.739 -10.756 -36.283 1.00 88.69 92 ASN A O 1
ATOM 755 N N . LYS A 1 93 ? 16.357 -10.830 -34.504 1.00 89.19 93 LYS A N 1
ATOM 756 C CA . LYS A 1 93 ? 15.119 -10.518 -35.231 1.00 89.19 93 LYS A CA 1
ATOM 757 C C . LYS A 1 93 ? 14.914 -9.012 -35.418 1.00 89.19 93 LYS A C 1
ATOM 759 O O . LYS A 1 93 ? 14.013 -8.623 -36.153 1.00 89.19 93 LYS A O 1
ATOM 764 N N . LEU A 1 94 ? 15.691 -8.180 -34.723 1.00 91.06 94 LEU A N 1
ATOM 765 C CA . LEU A 1 94 ? 15.549 -6.728 -34.759 1.00 91.06 94 LEU A CA 1
ATOM 766 C C . LEU A 1 94 ? 16.294 -6.122 -35.943 1.00 91.06 94 LEU A C 1
ATOM 768 O O . LEU A 1 94 ? 17.328 -6.625 -36.386 1.00 91.06 94 LEU A O 1
ATOM 772 N N . GLU A 1 95 ? 15.808 -4.972 -36.390 1.00 88.38 95 GLU A N 1
ATOM 773 C CA . GLU A 1 95 ? 16.582 -4.094 -37.257 1.00 88.38 95 GLU A CA 1
ATOM 774 C C . GLU A 1 95 ? 17.851 -3.605 -36.524 1.00 88.38 95 GLU A C 1
ATOM 776 O O . GLU A 1 95 ? 17.819 -3.296 -35.328 1.00 88.38 95 GLU A O 1
ATOM 781 N N . ASN A 1 96 ? 18.986 -3.563 -37.232 1.00 89.56 96 ASN A N 1
ATOM 782 C CA . ASN A 1 96 ? 20.328 -3.318 -36.676 1.00 89.56 96 ASN A CA 1
ATOM 783 C C . ASN A 1 96 ? 20.747 -4.334 -35.595 1.00 89.56 96 ASN A C 1
ATOM 785 O O . ASN A 1 96 ? 21.250 -3.973 -34.528 1.00 89.56 96 ASN A O 1
ATOM 789 N N . SER A 1 97 ? 20.546 -5.624 -35.871 1.00 91.00 97 SER A N 1
ATOM 790 C CA . SER A 1 97 ? 20.870 -6.718 -34.946 1.00 91.00 97 SER A CA 1
ATOM 791 C C . SER A 1 97 ? 22.330 -6.716 -34.468 1.00 91.00 97 SER A C 1
ATOM 793 O O . SER A 1 97 ? 22.572 -6.997 -33.296 1.00 91.00 97 SER A O 1
ATOM 795 N N . GLU A 1 98 ? 23.299 -6.336 -35.308 1.00 90.38 98 GLU A N 1
ATOM 796 C CA . GLU A 1 98 ? 24.717 -6.221 -34.917 1.00 90.38 98 GLU A CA 1
ATOM 797 C C . GLU A 1 98 ? 24.946 -5.159 -33.824 1.00 90.38 98 GLU A C 1
ATOM 799 O O . GLU A 1 98 ? 25.674 -5.394 -32.849 1.00 90.38 98 GLU A O 1
ATOM 804 N N . ASP A 1 99 ? 24.275 -4.008 -33.933 1.00 90.75 99 ASP A N 1
ATOM 805 C CA . ASP A 1 99 ? 24.344 -2.943 -32.929 1.00 90.75 99 ASP A CA 1
ATOM 806 C C . ASP A 1 99 ? 23.718 -3.391 -31.608 1.00 90.75 99 ASP A C 1
ATOM 808 O O . ASP A 1 99 ? 24.284 -3.152 -30.538 1.00 90.75 99 ASP A O 1
ATOM 812 N N . TRP A 1 100 ? 22.582 -4.087 -31.674 1.00 92.50 100 TRP A N 1
ATOM 813 C CA . TRP A 1 100 ? 21.929 -4.653 -30.497 1.00 92.50 100 TRP A CA 1
ATOM 814 C C . TRP A 1 100 ? 22.781 -5.725 -29.823 1.00 92.50 100 TRP A C 1
ATOM 816 O O . TRP A 1 100 ? 22.989 -5.664 -28.613 1.00 92.50 100 TRP A O 1
ATOM 826 N N . GLN A 1 101 ? 23.325 -6.679 -30.579 1.00 90.56 101 GLN A N 1
ATOM 827 C CA . GLN A 1 101 ? 24.176 -7.736 -30.032 1.00 90.56 101 GLN A CA 1
ATOM 828 C C . GLN A 1 101 ? 25.410 -7.165 -29.330 1.00 90.56 101 GLN A C 1
ATOM 830 O O . GLN A 1 101 ? 25.734 -7.559 -28.203 1.00 90.56 101 GLN A O 1
ATOM 835 N N . SER A 1 102 ? 26.094 -6.222 -29.982 1.00 90.31 102 SER A N 1
ATOM 836 C CA . SER A 1 102 ? 27.289 -5.596 -29.422 1.00 90.31 102 SER A CA 1
ATOM 837 C C . SER A 1 102 ? 26.968 -4.757 -28.181 1.00 90.31 102 SER A C 1
ATOM 839 O O . SER A 1 102 ? 27.714 -4.833 -27.205 1.00 90.31 102 SER A O 1
ATOM 841 N N . ALA A 1 103 ? 25.839 -4.041 -28.158 1.00 90.44 103 ALA A N 1
ATOM 842 C CA . ALA A 1 103 ? 25.412 -3.219 -27.024 1.00 90.44 103 ALA A CA 1
ATOM 843 C C . ALA A 1 103 ? 24.834 -4.025 -25.840 1.00 90.44 103 ALA A C 1
ATOM 845 O O . ALA A 1 103 ? 24.998 -3.625 -24.686 1.00 90.44 103 ALA A O 1
ATOM 846 N N . VAL A 1 104 ? 24.202 -5.176 -26.094 1.00 89.38 104 VAL A N 1
ATOM 847 C CA . VAL A 1 104 ? 23.634 -6.063 -25.061 1.00 89.38 104 VAL A CA 1
ATOM 848 C C . VAL A 1 104 ? 24.695 -6.971 -24.440 1.00 89.38 104 VAL A C 1
ATOM 850 O O . VAL A 1 104 ? 24.635 -7.251 -23.244 1.00 89.38 104 VAL A O 1
ATOM 853 N N . SER A 1 105 ? 25.708 -7.401 -25.200 1.00 88.06 105 SER A N 1
ATOM 854 C CA . SER A 1 105 ? 26.781 -8.278 -24.699 1.00 88.06 105 SER A CA 1
ATOM 855 C C . SER A 1 105 ? 27.414 -7.787 -23.376 1.00 88.06 105 SER A C 1
ATOM 857 O O . SER A 1 105 ? 27.619 -8.614 -22.482 1.00 88.06 105 SER A O 1
ATOM 859 N N . PRO A 1 106 ? 27.681 -6.478 -23.171 1.00 87.31 106 PRO A N 1
ATOM 860 C CA . PRO A 1 106 ? 28.139 -5.955 -21.887 1.00 87.31 106 PRO A CA 1
ATOM 861 C C . PRO A 1 106 ? 27.209 -6.208 -20.695 1.00 87.31 106 PRO A C 1
ATOM 863 O O . PRO A 1 106 ? 27.706 -6.442 -19.596 1.00 87.31 106 PRO A O 1
ATOM 866 N N . TYR A 1 107 ? 25.887 -6.193 -20.894 1.00 82.44 107 TYR A N 1
ATOM 867 C CA . TYR A 1 107 ? 24.903 -6.477 -19.841 1.00 82.44 107 TYR A CA 1
ATOM 868 C C . TYR A 1 107 ? 24.904 -7.946 -19.410 1.00 82.44 107 TYR A C 1
ATOM 870 O O . TYR A 1 107 ? 24.517 -8.240 -18.282 1.00 82.44 107 TYR A O 1
ATOM 878 N N . LEU A 1 108 ? 25.345 -8.843 -20.295 1.00 78.50 108 LEU A N 1
ATOM 879 C CA . LEU A 1 108 ? 25.357 -10.288 -20.069 1.00 78.50 108 LEU A CA 1
ATOM 880 C C . LEU A 1 108 ? 26.688 -10.795 -19.492 1.00 78.50 108 LEU A C 1
ATOM 882 O O . LEU A 1 108 ? 26.708 -11.812 -18.807 1.00 78.50 108 LEU A O 1
ATOM 886 N N . LYS A 1 109 ? 27.806 -10.119 -19.791 1.00 80.00 109 LYS A N 1
ATOM 887 C CA . LYS A 1 109 ? 29.162 -10.650 -19.543 1.00 80.00 109 LYS A CA 1
ATOM 888 C C . LYS A 1 109 ? 29.952 -9.935 -18.455 1.00 80.00 109 LYS A C 1
ATOM 890 O O . LYS A 1 109 ? 30.916 -10.502 -17.947 1.00 80.00 109 LYS A O 1
ATOM 895 N N . PHE A 1 110 ? 29.614 -8.689 -18.133 1.00 82.12 110 PHE A N 1
ATOM 896 C CA . PHE A 1 110 ? 30.496 -7.828 -17.349 1.00 82.12 110 PHE A CA 1
ATOM 897 C C . PHE A 1 110 ? 29.844 -7.294 -16.074 1.00 82.12 110 PHE A C 1
ATOM 899 O O . PHE A 1 110 ? 28.632 -7.107 -15.989 1.00 82.12 110 PHE A O 1
ATOM 906 N N . SER A 1 111 ? 30.685 -7.004 -15.078 1.00 80.44 111 SER A N 1
ATOM 907 C CA . SER A 1 111 ? 30.294 -6.245 -13.890 1.00 80.44 111 SER A CA 1
ATOM 908 C C . SER A 1 111 ? 29.960 -4.790 -14.251 1.00 80.44 111 SER A C 1
ATOM 910 O O . SER A 1 111 ? 30.312 -4.301 -15.326 1.00 80.44 111 SER A O 1
ATOM 912 N N . GLN A 1 112 ? 29.302 -4.070 -13.337 1.00 80.69 112 GLN A N 1
ATOM 913 C CA . GLN A 1 112 ? 28.774 -2.723 -13.586 1.00 80.69 112 GLN A CA 1
ATOM 914 C C . GLN A 1 112 ? 29.816 -1.727 -14.135 1.00 80.69 112 GLN A C 1
ATOM 916 O O . GLN A 1 112 ? 29.538 -1.027 -15.107 1.00 80.69 112 GLN A O 1
ATOM 921 N N . SER A 1 113 ? 31.020 -1.666 -13.556 1.00 80.44 113 SER A N 1
ATOM 922 C CA . SER A 1 113 ? 32.062 -0.714 -13.978 1.00 80.44 113 SER A CA 1
ATOM 923 C C . SER A 1 113 ? 32.608 -1.029 -15.373 1.00 80.44 113 SER A C 1
ATOM 925 O O . SER A 1 113 ? 32.780 -0.134 -16.200 1.00 80.44 113 SER A O 1
ATOM 927 N N . THR A 1 114 ? 32.830 -2.309 -15.668 1.00 87.50 114 THR A N 1
ATOM 928 C CA . THR A 1 114 ? 33.284 -2.764 -16.984 1.00 87.50 114 THR A CA 1
ATOM 929 C C . THR A 1 114 ? 32.185 -2.604 -18.036 1.00 87.50 114 THR A C 1
ATOM 931 O O . THR A 1 114 ? 32.482 -2.191 -19.155 1.00 87.50 114 THR A O 1
ATOM 934 N N . LYS A 1 115 ? 30.916 -2.836 -17.676 1.00 90.69 115 LYS A N 1
ATOM 935 C CA . LYS A 1 115 ? 29.751 -2.617 -18.545 1.00 90.69 115 LYS A CA 1
ATOM 936 C C . LYS A 1 115 ? 29.697 -1.177 -19.058 1.00 90.69 115 LYS A C 1
ATOM 938 O O . LYS A 1 115 ? 29.657 -0.969 -20.267 1.00 90.69 115 LYS A O 1
ATOM 943 N N . VAL A 1 116 ? 29.764 -0.189 -18.163 1.00 92.12 116 VAL A N 1
ATOM 944 C CA . VAL A 1 116 ? 29.701 1.238 -18.534 1.00 92.12 116 VAL A CA 1
ATOM 945 C C . VAL A 1 116 ? 30.860 1.633 -19.456 1.00 92.12 116 VAL A C 1
ATOM 947 O O . VAL A 1 116 ? 30.642 2.300 -20.466 1.00 92.12 116 VAL A O 1
ATOM 950 N N . SER A 1 117 ? 32.084 1.181 -19.167 1.00 92.12 117 SER A N 1
ATOM 951 C CA . SER A 1 117 ? 33.254 1.460 -20.014 1.00 92.12 117 SER A CA 1
ATOM 952 C C . SER A 1 117 ? 33.128 0.868 -21.422 1.00 92.12 117 SER A C 1
ATOM 954 O O . SER A 1 117 ? 33.496 1.520 -22.398 1.00 92.12 117 SER A O 1
ATOM 956 N N . GLN A 1 118 ? 32.573 -0.341 -21.551 1.00 93.12 118 GLN A N 1
ATOM 957 C CA . GLN A 1 118 ? 32.339 -0.972 -22.854 1.00 93.12 118 GLN A CA 1
ATOM 958 C C . GLN A 1 118 ? 31.242 -0.254 -23.650 1.00 93.12 118 GLN A C 1
ATOM 960 O O . GLN A 1 118 ? 31.421 0.000 -24.840 1.00 93.12 118 GLN A O 1
ATOM 965 N N . LEU A 1 119 ? 30.145 0.145 -22.996 1.00 94.12 119 LEU A N 1
ATOM 966 C CA . LEU A 1 119 ? 29.089 0.938 -23.635 1.00 94.12 119 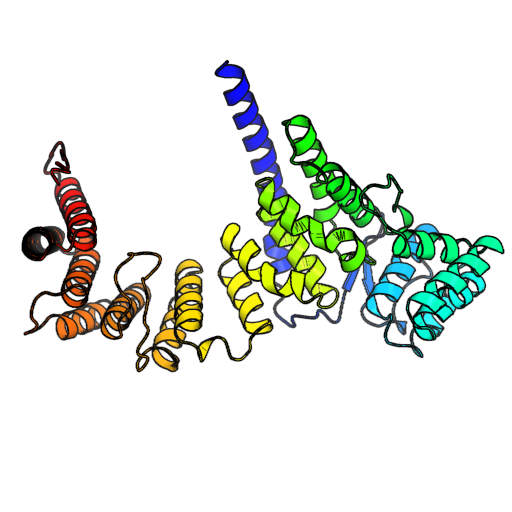LEU A CA 1
ATOM 967 C C . LEU A 1 119 ? 29.622 2.281 -24.152 1.00 94.12 119 LEU A C 1
ATOM 969 O O . LEU A 1 119 ? 29.305 2.664 -25.275 1.00 94.12 119 LEU A O 1
ATOM 973 N N . LYS A 1 120 ? 30.491 2.959 -23.388 1.00 94.94 120 LYS A N 1
ATOM 974 C CA . LYS A 1 120 ? 31.165 4.193 -23.831 1.00 94.94 120 LYS A CA 1
ATOM 975 C C . LYS A 1 120 ? 31.977 3.987 -25.102 1.00 94.94 120 LYS A C 1
ATOM 977 O O . LYS A 1 120 ? 31.856 4.774 -26.036 1.00 94.94 120 LYS A O 1
ATOM 982 N N . LEU A 1 121 ? 32.782 2.928 -25.148 1.00 95.00 121 LEU A N 1
ATOM 983 C CA . LEU A 1 121 ? 33.626 2.627 -26.302 1.00 95.00 121 LEU A CA 1
ATOM 984 C C . LEU A 1 121 ? 32.794 2.298 -27.550 1.00 95.00 121 LEU A C 1
ATOM 986 O O . LEU A 1 121 ? 33.137 2.732 -28.647 1.00 95.00 121 LEU A O 1
ATOM 990 N N . LEU A 1 122 ? 31.689 1.567 -27.395 1.00 94.50 122 LEU A N 1
ATOM 991 C CA . LEU A 1 122 ? 30.765 1.272 -28.495 1.00 94.50 122 LEU A CA 1
ATOM 992 C C . LEU A 1 122 ? 30.029 2.528 -28.979 1.00 94.50 122 LEU A C 1
ATOM 994 O O . LEU A 1 122 ? 29.941 2.752 -30.185 1.00 94.50 122 LEU A O 1
ATOM 998 N N . ALA A 1 123 ? 29.568 3.380 -28.062 1.00 93.81 123 ALA A N 1
ATOM 999 C CA . ALA A 1 123 ? 28.926 4.646 -28.405 1.00 93.81 123 ALA A CA 1
ATOM 1000 C C . ALA A 1 123 ? 29.878 5.583 -29.172 1.00 93.81 123 ALA A C 1
ATOM 1002 O O . ALA A 1 123 ? 29.484 6.183 -30.168 1.00 93.81 123 ALA A O 1
ATOM 1003 N N . GLN A 1 124 ? 31.156 5.651 -28.776 1.00 95.12 124 GLN A N 1
ATOM 1004 C CA . GLN A 1 124 ? 32.194 6.409 -29.495 1.00 95.12 124 GLN A CA 1
ATOM 1005 C C . GLN A 1 124 ? 32.453 5.880 -30.911 1.00 95.12 124 GLN A C 1
ATOM 1007 O O . GLN A 1 124 ? 32.828 6.648 -31.793 1.00 95.12 124 GLN A O 1
ATOM 1012 N N . LYS A 1 125 ? 32.232 4.581 -31.141 1.00 93.44 125 LYS A N 1
ATOM 1013 C CA . LYS A 1 125 ? 32.311 3.948 -32.466 1.00 93.44 125 LYS A CA 1
ATOM 1014 C C . LYS A 1 125 ? 31.042 4.133 -33.308 1.00 93.44 125 LYS A C 1
ATOM 1016 O O . LYS A 1 125 ? 30.978 3.598 -34.407 1.00 93.44 125 LYS A O 1
ATOM 1021 N N . GLY A 1 126 ? 30.055 4.882 -32.814 1.00 92.31 126 GLY A N 1
ATOM 1022 C CA . GLY A 1 126 ? 28.822 5.201 -33.534 1.00 92.31 126 GLY A CA 1
ATOM 1023 C C . GLY A 1 126 ? 27.633 4.286 -33.232 1.00 92.31 126 GLY A C 1
ATOM 1024 O O . GLY A 1 126 ? 26.577 4.480 -33.826 1.00 92.31 126 GLY A O 1
ATOM 1025 N N . ASN A 1 127 ? 27.750 3.331 -32.300 1.00 93.62 127 ASN A N 1
ATOM 1026 C CA . ASN A 1 127 ? 26.624 2.467 -31.937 1.00 93.62 127 ASN A CA 1
ATOM 1027 C C . ASN A 1 127 ? 25.575 3.256 -31.126 1.00 93.62 127 ASN A C 1
ATOM 1029 O O . ASN A 1 127 ? 25.779 3.601 -29.955 1.00 93.62 127 ASN A O 1
ATOM 1033 N N . LEU A 1 128 ? 24.426 3.521 -31.755 1.00 90.25 128 LEU A N 1
ATOM 1034 C CA . LEU A 1 128 ? 23.336 4.317 -31.182 1.00 90.25 128 LEU A CA 1
ATOM 1035 C C . LEU A 1 128 ? 22.644 3.622 -29.999 1.00 90.25 128 LEU A C 1
ATOM 1037 O O . LEU A 1 128 ? 22.228 4.291 -29.050 1.00 90.25 128 LEU A O 1
ATOM 1041 N N . VAL A 1 129 ? 22.535 2.290 -30.030 1.00 91.94 129 VAL A N 1
ATOM 1042 C CA . VAL A 1 129 ? 21.932 1.496 -28.945 1.00 91.94 129 VAL A CA 1
ATOM 1043 C C . VAL A 1 129 ? 22.795 1.595 -27.689 1.00 91.94 129 VAL A C 1
ATOM 1045 O O . VAL A 1 129 ? 22.280 1.871 -26.605 1.00 91.94 129 VAL A O 1
ATOM 1048 N N . ALA A 1 130 ? 24.114 1.460 -27.837 1.00 92.62 130 ALA A N 1
ATOM 1049 C CA . ALA A 1 130 ? 25.069 1.615 -26.747 1.00 92.62 130 ALA A CA 1
ATOM 1050 C C . ALA A 1 130 ? 25.021 3.027 -26.144 1.00 92.62 130 ALA A C 1
ATOM 1052 O O . ALA A 1 130 ? 25.048 3.163 -24.922 1.00 92.62 130 ALA A O 1
ATOM 1053 N N . GLY A 1 131 ? 24.874 4.067 -26.975 1.00 92.12 131 GLY A N 1
ATOM 1054 C CA . GLY A 1 131 ? 24.687 5.446 -26.511 1.00 92.12 131 GLY A CA 1
ATOM 1055 C C . GLY A 1 131 ? 23.424 5.633 -25.660 1.00 92.12 131 GLY A C 1
ATOM 1056 O O . GLY A 1 131 ? 23.476 6.268 -24.610 1.00 92.12 131 GLY A O 1
ATOM 1057 N N . ARG A 1 132 ? 22.299 5.028 -26.057 1.00 92.69 132 ARG A N 1
ATOM 1058 C CA . ARG A 1 1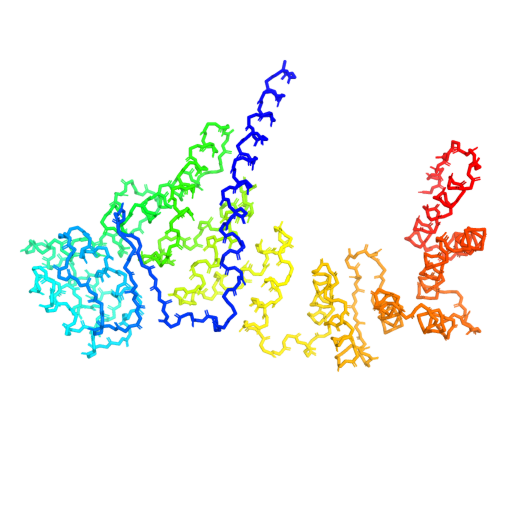32 ? 21.039 5.076 -25.290 1.00 92.69 132 ARG A CA 1
ATOM 1059 C C . ARG A 1 132 ? 21.098 4.266 -23.998 1.00 92.69 132 ARG A C 1
ATOM 1061 O O . ARG A 1 132 ? 20.637 4.735 -22.964 1.00 92.69 132 ARG A O 1
ATOM 1068 N N . LEU A 1 133 ? 21.711 3.081 -24.021 1.00 92.12 133 LEU A N 1
ATOM 1069 C CA . LEU A 1 133 ? 21.959 2.307 -22.800 1.00 92.12 133 LEU A CA 1
ATOM 1070 C C . LEU A 1 133 ? 22.878 3.065 -21.840 1.00 92.12 133 LEU A C 1
ATOM 1072 O O . LEU A 1 133 ? 22.653 3.037 -20.636 1.00 92.12 133 LEU A O 1
ATOM 1076 N N . LEU A 1 134 ? 23.875 3.784 -22.359 1.00 92.12 134 LEU A N 1
ATOM 1077 C CA . LEU A 1 134 ? 24.735 4.631 -21.541 1.00 92.12 134 LEU A CA 1
ATOM 1078 C C . LEU A 1 134 ? 23.951 5.772 -20.872 1.00 92.12 134 LEU A C 1
ATOM 1080 O O . LEU A 1 134 ? 24.181 6.034 -19.696 1.00 92.12 134 LEU A O 1
ATOM 1084 N N . GLN A 1 135 ? 22.990 6.398 -21.566 1.00 91.94 135 GLN A N 1
ATOM 1085 C CA . GLN A 1 135 ? 22.109 7.417 -20.967 1.00 91.94 135 GLN A CA 1
ATOM 1086 C C . GLN A 1 135 ? 21.297 6.872 -19.782 1.00 91.94 135 GLN A C 1
ATOM 1088 O O . GLN A 1 135 ? 21.111 7.577 -18.795 1.00 91.94 135 GLN A O 1
ATOM 1093 N N . ILE A 1 136 ? 20.842 5.617 -19.852 1.00 91.44 136 ILE A N 1
ATOM 1094 C CA . ILE A 1 136 ? 20.139 4.945 -18.744 1.00 91.44 136 ILE A CA 1
ATOM 1095 C C . ILE A 1 136 ? 21.090 4.713 -17.563 1.00 91.44 136 ILE A C 1
ATOM 1097 O O . ILE A 1 136 ? 20.742 4.994 -16.416 1.00 91.44 136 ILE A O 1
ATOM 1101 N N . GLU A 1 137 ? 22.298 4.217 -17.835 1.00 90.25 137 GLU A N 1
ATOM 1102 C CA . GLU A 1 137 ? 23.300 3.911 -16.807 1.00 90.25 137 GLU A CA 1
ATOM 1103 C C . GLU A 1 137 ? 23.851 5.164 -16.112 1.00 90.25 137 GLU A C 1
ATOM 1105 O O . GLU A 1 137 ? 24.163 5.127 -14.924 1.00 90.25 137 GLU A O 1
ATOM 1110 N N . GLU A 1 138 ? 23.948 6.280 -16.832 1.00 89.44 138 GLU A N 1
ATOM 1111 C CA . GLU A 1 138 ? 24.427 7.570 -16.320 1.00 89.44 138 GLU A CA 1
ATOM 1112 C C . GLU A 1 138 ? 23.293 8.537 -15.949 1.00 89.44 138 GLU A C 1
ATOM 1114 O O . GLU A 1 138 ? 23.530 9.743 -15.763 1.00 89.44 138 GLU A O 1
ATOM 1119 N N . TYR A 1 139 ? 22.064 8.016 -15.856 1.00 88.75 139 TYR A N 1
ATOM 1120 C CA . TYR A 1 139 ? 20.889 8.803 -15.524 1.00 88.75 139 TYR A CA 1
ATOM 1121 C C . TYR A 1 139 ? 21.065 9.494 -14.174 1.00 88.75 139 TYR A C 1
ATOM 1123 O O . TYR A 1 139 ? 21.364 8.875 -13.150 1.00 88.75 139 TYR A O 1
ATOM 1131 N N . SER A 1 140 ? 20.812 10.798 -14.184 1.00 83.62 140 SER A N 1
ATOM 1132 C CA . SER A 1 140 ? 20.632 11.602 -12.987 1.00 83.62 140 SER A CA 1
ATOM 1133 C C . SER A 1 140 ? 19.311 12.348 -13.122 1.00 83.62 140 SER A C 1
ATOM 1135 O O . SER A 1 140 ? 19.062 12.921 -14.186 1.00 83.62 140 SER A O 1
ATOM 1137 N N . PRO A 1 141 ? 18.477 12.393 -12.069 1.00 78.75 141 PRO A N 1
ATOM 1138 C CA . PRO A 1 141 ? 17.219 13.124 -12.119 1.00 78.75 141 PRO A CA 1
ATOM 1139 C C . PRO A 1 141 ? 17.421 14.628 -12.359 1.00 78.75 141 PRO A C 1
ATOM 1141 O O . PRO A 1 141 ? 16.498 15.275 -12.836 1.00 78.75 141 PRO A O 1
ATOM 1144 N N . ASP A 1 142 ? 18.613 15.176 -12.098 1.00 78.44 142 ASP A N 1
ATOM 1145 C CA . ASP A 1 142 ? 18.933 16.591 -12.338 1.00 78.44 142 ASP A CA 1
ATOM 1146 C C . ASP A 1 142 ? 19.206 16.918 -13.818 1.00 78.44 142 ASP A C 1
ATOM 1148 O O . ASP A 1 142 ? 19.255 18.090 -14.194 1.00 78.44 142 ASP A O 1
ATOM 1152 N N . LYS A 1 143 ? 19.398 15.904 -14.674 1.00 80.75 143 LYS A N 1
ATOM 1153 C CA . LYS A 1 143 ? 19.616 16.092 -16.114 1.00 80.75 143 LYS A CA 1
ATOM 1154 C C . LYS A 1 143 ? 18.289 16.054 -16.864 1.00 80.75 143 LYS A C 1
ATOM 1156 O O . LYS A 1 143 ? 17.480 15.150 -16.663 1.00 80.75 143 LYS A O 1
ATOM 1161 N N . SER A 1 144 ? 18.087 17.002 -17.777 1.00 73.12 144 SER A N 1
ATOM 1162 C CA . SER A 1 144 ? 16.891 17.112 -18.623 1.00 73.12 144 SER A CA 1
ATOM 1163 C C . SER A 1 144 ? 16.964 16.219 -19.871 1.00 73.12 144 SER A C 1
ATOM 1165 O O . SER A 1 144 ? 16.712 16.684 -20.985 1.00 73.12 144 SER A O 1
ATOM 1167 N N . ASP A 1 145 ? 17.355 14.957 -19.703 1.00 79.06 145 ASP A N 1
ATOM 1168 C CA . ASP A 1 145 ? 17.495 14.022 -20.820 1.00 79.06 145 ASP A CA 1
ATOM 1169 C C . ASP A 1 145 ? 16.122 13.478 -21.254 1.00 79.06 145 ASP A C 1
ATOM 1171 O O . ASP A 1 145 ? 15.244 13.220 -20.425 1.00 79.06 145 ASP A O 1
ATOM 1175 N N . SER A 1 146 ? 15.926 13.311 -22.567 1.00 83.44 146 SER A N 1
ATOM 1176 C CA . SER A 1 146 ? 14.720 12.690 -23.127 1.00 83.44 146 SER A CA 1
ATOM 1177 C C . SER A 1 146 ? 14.883 11.176 -23.182 1.00 83.44 146 SER A C 1
ATOM 1179 O O . SER A 1 146 ? 15.837 10.671 -23.771 1.00 83.44 146 SER A O 1
ATOM 1181 N N . PHE A 1 147 ? 13.895 10.458 -22.654 1.00 89.31 147 PHE A N 1
ATOM 1182 C CA . PHE A 1 147 ? 13.838 8.995 -22.666 1.00 89.31 147 PHE A CA 1
ATOM 1183 C C . PHE A 1 147 ? 12.681 8.483 -23.529 1.00 89.31 147 PHE A C 1
ATOM 1185 O O . PHE A 1 147 ? 12.140 7.405 -23.295 1.00 89.31 147 PHE A O 1
ATOM 1192 N N . SER A 1 148 ? 12.288 9.245 -24.556 1.00 87.38 148 SER A N 1
ATOM 1193 C CA . SER A 1 148 ? 11.215 8.862 -25.487 1.00 87.38 148 SER A CA 1
ATOM 1194 C C . SER A 1 148 ? 11.453 7.513 -26.174 1.00 87.38 148 SER A C 1
ATOM 1196 O O . SER A 1 148 ? 10.492 6.824 -26.505 1.00 87.38 148 SER A O 1
ATOM 1198 N N . PHE A 1 149 ? 12.714 7.097 -26.328 1.00 88.75 149 PHE A N 1
ATOM 1199 C CA . PHE A 1 149 ? 13.092 5.789 -26.870 1.00 88.75 149 PHE A CA 1
ATOM 1200 C C . PHE A 1 149 ? 12.726 4.599 -25.963 1.00 88.75 149 PHE A C 1
ATOM 1202 O O . PHE A 1 149 ? 12.792 3.458 -26.413 1.00 88.75 149 PHE A O 1
ATOM 1209 N N . LEU A 1 150 ? 12.347 4.847 -24.704 1.00 89.38 150 LEU A N 1
ATOM 1210 C CA . LEU A 1 150 ? 11.778 3.848 -23.788 1.00 89.38 150 LEU A CA 1
ATOM 1211 C C . LEU A 1 150 ? 10.241 3.822 -23.825 1.00 89.38 150 LEU A C 1
ATOM 1213 O O . LEU A 1 150 ? 9.616 3.074 -23.077 1.00 89.38 150 LEU A O 1
ATOM 1217 N N . GLY A 1 151 ? 9.630 4.640 -24.683 1.00 88.56 151 GLY A N 1
ATOM 1218 C CA . GLY A 1 151 ? 8.187 4.770 -24.829 1.00 88.56 151 GLY A CA 1
ATOM 1219 C C . GLY A 1 151 ? 7.615 6.005 -24.118 1.00 88.56 151 GLY A C 1
ATOM 1220 O O . GLY A 1 151 ? 8.243 6.583 -23.221 1.00 88.56 151 GLY A O 1
ATOM 1221 N N . PRO A 1 152 ? 6.402 6.436 -24.508 1.00 86.38 152 PRO A N 1
ATOM 1222 C CA . PRO A 1 152 ? 5.801 7.673 -24.011 1.00 86.38 152 PRO A CA 1
ATOM 1223 C C . PRO A 1 152 ? 5.473 7.616 -22.518 1.00 86.38 152 PRO A C 1
ATOM 1225 O O . PRO A 1 152 ? 5.719 8.592 -21.812 1.00 86.38 152 PRO A O 1
ATOM 1228 N N . ALA A 1 153 ? 4.987 6.475 -22.019 1.00 85.69 153 ALA A N 1
ATOM 1229 C CA . ALA A 1 153 ? 4.651 6.314 -20.607 1.00 85.69 153 ALA A CA 1
ATOM 1230 C C . ALA A 1 153 ? 5.884 6.485 -19.705 1.00 85.69 153 ALA A C 1
ATOM 1232 O O . ALA A 1 153 ? 5.839 7.206 -18.705 1.00 85.69 153 ALA A O 1
ATOM 1233 N N . MET A 1 154 ? 7.009 5.886 -20.106 1.00 88.62 154 MET A N 1
ATOM 1234 C CA . MET A 1 154 ? 8.276 5.995 -19.389 1.00 88.62 154 MET A CA 1
ATOM 1235 C C . MET A 1 154 ? 8.813 7.429 -19.405 1.00 88.62 154 MET A C 1
ATOM 1237 O O . MET A 1 154 ? 9.178 7.976 -18.364 1.00 88.62 154 MET A O 1
ATOM 1241 N N . ASN A 1 155 ? 8.802 8.071 -20.574 1.00 90.19 155 ASN A N 1
ATOM 1242 C CA . ASN A 1 155 ? 9.253 9.451 -20.723 1.00 90.19 155 ASN A CA 1
ATOM 1243 C C . ASN A 1 155 ? 8.414 10.431 -19.883 1.00 90.19 155 ASN A C 1
ATOM 1245 O O . ASN A 1 155 ? 8.974 11.283 -19.195 1.00 90.19 155 ASN A O 1
ATOM 1249 N N . SER A 1 156 ? 7.086 10.281 -19.872 1.00 89.94 156 SER A N 1
ATOM 1250 C CA . SER A 1 156 ? 6.208 11.109 -19.037 1.00 89.94 156 SER A CA 1
ATOM 1251 C C . SER A 1 156 ? 6.453 10.891 -17.542 1.00 89.94 156 SER A C 1
ATOM 1253 O O . SER A 1 156 ? 6.489 11.858 -16.781 1.00 89.94 156 SER A O 1
ATOM 1255 N N . ALA A 1 157 ? 6.694 9.649 -17.108 1.00 89.31 157 ALA A N 1
ATOM 1256 C CA . ALA A 1 157 ? 7.028 9.358 -15.715 1.00 89.31 157 ALA A CA 1
ATOM 1257 C C . ALA A 1 157 ? 8.374 9.978 -15.291 1.00 89.31 157 ALA A C 1
ATOM 1259 O O . ALA A 1 157 ? 8.482 10.515 -14.188 1.00 89.31 157 ALA A O 1
ATOM 1260 N N . ILE A 1 158 ? 9.387 9.964 -16.164 1.00 90.75 158 ILE A N 1
ATOM 1261 C CA . ILE A 1 158 ? 10.682 10.612 -15.898 1.00 90.75 158 ILE A CA 1
ATOM 1262 C C . ILE A 1 158 ? 10.521 12.130 -15.804 1.00 90.75 158 ILE A C 1
ATOM 1264 O O . ILE A 1 158 ? 11.017 12.733 -14.852 1.00 90.75 158 ILE A O 1
ATOM 1268 N N . GLN A 1 159 ? 9.767 12.745 -16.717 1.00 90.56 159 GLN A N 1
ATOM 1269 C CA . GLN A 1 159 ? 9.480 14.180 -16.646 1.00 90.56 159 GLN A CA 1
ATOM 1270 C C . GLN A 1 159 ? 8.725 14.546 -15.363 1.00 90.56 159 GLN A C 1
ATOM 1272 O O . GLN A 1 159 ? 9.051 15.542 -14.718 1.00 90.56 159 GLN A O 1
ATOM 1277 N N . ALA A 1 160 ? 7.761 13.724 -14.936 1.00 89.94 160 ALA A N 1
ATOM 1278 C CA . ALA A 1 160 ? 7.092 13.913 -13.651 1.00 89.94 160 ALA A CA 1
ATOM 1279 C C . ALA A 1 160 ? 8.089 13.817 -12.479 1.00 89.94 160 ALA A C 1
ATOM 1281 O O . ALA A 1 160 ? 8.055 14.643 -11.569 1.00 89.94 160 ALA A O 1
ATOM 1282 N N . ASN A 1 161 ? 9.028 12.865 -12.517 1.00 90.00 161 ASN A N 1
ATOM 1283 C CA . ASN A 1 161 ? 10.071 12.710 -11.498 1.00 90.00 161 ASN A CA 1
ATOM 1284 C C . ASN A 1 161 ? 11.028 13.910 -11.419 1.00 90.00 161 ASN A C 1
ATOM 1286 O O . ASN A 1 161 ? 11.416 14.309 -10.317 1.00 90.00 161 ASN A O 1
ATOM 1290 N N . GLN A 1 162 ? 11.373 14.498 -12.567 1.00 88.50 162 GLN A N 1
ATOM 1291 C CA . GLN A 1 162 ? 12.181 15.717 -12.665 1.00 88.50 162 GLN A CA 1
ATOM 1292 C C . GLN A 1 162 ? 11.440 16.927 -12.083 1.00 88.50 162 GLN A C 1
ATOM 1294 O O . GLN A 1 162 ? 11.998 17.666 -11.273 1.00 88.50 162 GLN A O 1
ATOM 1299 N N . LEU A 1 163 ? 10.158 17.107 -12.427 1.00 87.94 163 LEU A N 1
ATOM 1300 C CA . LEU A 1 163 ? 9.336 18.191 -11.872 1.00 87.94 163 LEU A CA 1
ATOM 1301 C C . LEU A 1 163 ? 9.175 18.086 -10.349 1.00 87.94 163 LEU A C 1
ATOM 1303 O O . LEU A 1 163 ? 9.057 19.105 -9.677 1.00 87.94 163 LEU A O 1
ATOM 1307 N N . LEU A 1 164 ? 9.222 16.867 -9.806 1.00 88.69 164 LEU A N 1
ATOM 1308 C CA . LEU A 1 164 ? 9.119 16.581 -8.374 1.00 88.69 164 LEU A CA 1
ATOM 1309 C C . LEU A 1 164 ? 10.477 16.493 -7.656 1.00 88.69 164 LEU A C 1
ATOM 1311 O O . LEU A 1 164 ? 10.550 15.988 -6.535 1.00 88.69 164 LEU A O 1
ATOM 1315 N N . LEU A 1 165 ? 11.574 16.963 -8.263 1.00 85.25 165 LEU A N 1
ATOM 1316 C CA . LEU A 1 165 ? 12.844 17.157 -7.543 1.00 85.25 165 LEU A CA 1
ATOM 1317 C C . LEU A 1 165 ? 12.703 18.144 -6.381 1.00 85.25 165 LEU A C 1
ATOM 1319 O O . LEU A 1 165 ? 13.384 18.018 -5.366 1.00 85.25 165 LEU A O 1
ATOM 1323 N N . LYS A 1 166 ? 11.806 19.119 -6.537 1.00 82.00 166 LYS A N 1
ATOM 1324 C CA . LYS A 1 166 ? 11.374 20.027 -5.479 1.00 82.00 166 LYS A CA 1
ATOM 1325 C C . LYS A 1 166 ? 9.879 19.813 -5.243 1.00 82.00 166 LYS A C 1
ATOM 1327 O O . LYS A 1 166 ? 9.173 19.477 -6.195 1.00 82.00 166 LYS A O 1
ATOM 1332 N N . PRO A 1 167 ? 9.386 19.998 -4.007 1.00 79.50 167 PRO A N 1
ATOM 1333 C CA . PRO A 1 167 ? 7.955 19.953 -3.744 1.00 79.50 167 PRO A CA 1
ATOM 1334 C C . PRO A 1 167 ? 7.211 20.914 -4.671 1.00 79.50 167 PRO A C 1
ATOM 1336 O O . PRO A 1 167 ? 7.627 22.065 -4.831 1.00 79.50 167 PRO A O 1
ATOM 1339 N N . ALA A 1 168 ? 6.124 20.445 -5.279 1.00 79.44 168 ALA A N 1
ATOM 1340 C CA . ALA A 1 168 ? 5.311 21.277 -6.150 1.00 79.44 168 ALA A CA 1
ATOM 1341 C C . ALA A 1 168 ? 4.673 22.394 -5.314 1.00 79.44 168 ALA A C 1
ATOM 1343 O O . ALA A 1 168 ? 3.934 22.146 -4.360 1.00 79.44 168 ALA A O 1
ATOM 1344 N N . SER A 1 169 ? 4.985 23.639 -5.660 1.00 79.88 169 SER A N 1
ATOM 1345 C CA . SER A 1 169 ? 4.620 24.820 -4.871 1.00 79.88 169 SER A CA 1
ATOM 1346 C C . SER A 1 169 ? 3.403 25.548 -5.443 1.00 79.88 169 SER A C 1
ATOM 1348 O O . SER A 1 169 ? 2.732 26.317 -4.747 1.00 79.88 169 SER A O 1
ATOM 1350 N N . THR A 1 170 ? 3.080 25.286 -6.714 1.00 82.25 170 THR A N 1
ATOM 1351 C CA . THR A 1 170 ? 1.945 25.892 -7.411 1.00 82.25 170 THR A CA 1
ATOM 1352 C C . THR A 1 170 ? 0.958 24.854 -7.941 1.00 82.25 170 THR A C 1
ATOM 1354 O O . THR A 1 170 ? 1.302 23.721 -8.268 1.00 82.25 170 THR A O 1
ATOM 1357 N N . ALA A 1 171 ? -0.303 25.271 -8.087 1.00 78.94 171 ALA A N 1
ATOM 1358 C CA . ALA A 1 171 ? -1.342 24.433 -8.687 1.00 78.94 171 ALA A CA 1
ATOM 1359 C C . ALA A 1 171 ? -1.039 24.074 -10.155 1.00 78.94 171 ALA A C 1
ATOM 1361 O O . ALA A 1 171 ? -1.447 23.013 -10.610 1.00 78.94 171 ALA A O 1
ATOM 1362 N N . LEU A 1 172 ? -0.319 24.940 -10.880 1.00 84.50 172 LEU A N 1
ATOM 1363 C CA . LEU A 1 172 ? 0.070 24.702 -12.271 1.00 84.50 172 LEU A CA 1
ATOM 1364 C C . LEU A 1 172 ? 1.142 23.607 -12.376 1.00 84.50 172 LEU A C 1
ATOM 1366 O O . LEU A 1 172 ? 1.050 22.746 -13.244 1.00 84.50 172 LEU A O 1
ATOM 1370 N N . GLU A 1 173 ? 2.127 23.615 -11.474 1.00 82.06 173 GLU A N 1
ATOM 1371 C CA . GLU A 1 173 ? 3.141 22.555 -11.379 1.00 82.06 173 GLU A CA 1
ATOM 1372 C C . GLU A 1 173 ? 2.494 21.205 -11.062 1.00 82.06 173 GLU A C 1
ATOM 1374 O O . GLU A 1 173 ? 2.741 20.227 -11.764 1.00 82.06 173 GLU A O 1
ATOM 1379 N N . LEU A 1 174 ? 1.604 21.172 -10.064 1.00 80.44 174 LEU A N 1
ATOM 1380 C CA . LEU A 1 174 ? 0.823 19.981 -9.715 1.00 80.44 174 LEU A CA 1
ATOM 1381 C C . LEU A 1 174 ? -0.033 19.492 -10.885 1.00 80.44 174 LEU A C 1
ATOM 1383 O O . LEU A 1 174 ? -0.056 18.298 -11.163 1.00 80.44 174 LEU A O 1
ATOM 1387 N N . GLN A 1 175 ? -0.70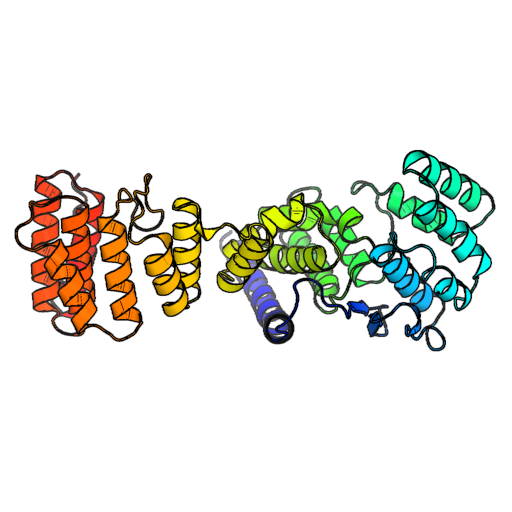2 20.398 -11.600 1.00 85.44 175 GLN A N 1
ATOM 1388 C CA . GLN A 1 175 ? -1.491 20.039 -12.775 1.00 85.44 175 GLN A CA 1
ATOM 1389 C C . GLN A 1 175 ? -0.615 19.417 -13.868 1.00 85.44 175 GLN A C 1
ATOM 1391 O O . GLN A 1 175 ? -0.971 18.372 -14.400 1.00 85.44 175 GLN A O 1
ATOM 1396 N N . LYS A 1 176 ? 0.548 20.007 -14.161 1.00 88.31 176 LYS A N 1
ATOM 1397 C CA . LYS A 1 176 ? 1.485 19.471 -15.155 1.00 88.31 176 LYS A CA 1
ATOM 1398 C C . LYS A 1 176 ? 2.008 18.088 -14.761 1.00 88.31 176 LYS A C 1
ATOM 1400 O O . LYS A 1 176 ? 2.101 17.202 -15.605 1.00 88.31 176 LYS A O 1
ATOM 1405 N N . VAL A 1 177 ? 2.320 17.885 -13.479 1.00 88.00 177 VAL A N 1
ATOM 1406 C CA . VAL A 1 177 ? 2.695 16.568 -12.940 1.00 88.00 177 VAL A CA 1
ATOM 1407 C C . VAL A 1 177 ? 1.556 15.569 -13.134 1.00 88.00 177 VAL A C 1
ATOM 1409 O O . VAL A 1 177 ? 1.793 14.478 -13.638 1.00 88.00 177 VAL A O 1
ATOM 1412 N N . ILE A 1 178 ? 0.321 15.945 -12.800 1.00 84.81 178 ILE A N 1
ATOM 1413 C CA . ILE A 1 178 ? -0.856 15.086 -12.976 1.00 84.81 178 ILE A CA 1
ATOM 1414 C C . ILE A 1 178 ? -1.083 14.742 -14.452 1.00 84.81 178 ILE A C 1
ATOM 1416 O O . ILE A 1 178 ? -1.366 13.591 -14.753 1.00 84.81 178 ILE A O 1
ATOM 1420 N N . GLU A 1 179 ? -0.940 15.688 -15.379 1.00 86.75 179 GLU A N 1
ATOM 1421 C CA . GLU A 1 179 ? -1.082 15.439 -16.823 1.00 86.75 179 GLU A CA 1
ATOM 1422 C C . GLU A 1 179 ? -0.038 14.431 -17.329 1.00 86.75 179 GLU A C 1
ATOM 1424 O O . GLU A 1 179 ? -0.370 13.489 -18.050 1.00 86.75 179 GLU A O 1
ATOM 1429 N N . LEU A 1 180 ? 1.217 14.567 -16.890 1.00 88.19 180 LEU A N 1
ATOM 1430 C CA . LEU A 1 180 ? 2.278 13.607 -17.204 1.00 88.19 180 LEU A CA 1
ATOM 1431 C C . LEU A 1 180 ? 2.001 12.230 -16.588 1.00 88.19 180 LEU A C 1
ATOM 1433 O O . LEU A 1 180 ? 2.200 11.210 -17.248 1.00 88.19 180 LEU A O 1
ATOM 1437 N N . LEU A 1 181 ? 1.506 12.189 -15.350 1.00 85.25 181 LEU A N 1
ATOM 1438 C CA . LEU A 1 181 ? 1.122 10.941 -14.694 1.00 85.25 181 LEU A CA 1
ATOM 1439 C C . LEU A 1 181 ? -0.095 10.300 -15.356 1.00 85.25 181 LEU A C 1
ATOM 1441 O O . LEU A 1 181 ? -0.143 9.089 -15.476 1.00 85.25 181 LEU A O 1
ATOM 1445 N N . GLN A 1 182 ? -1.065 11.066 -15.845 1.00 81.12 182 GLN A N 1
ATOM 1446 C CA . GLN A 1 182 ? -2.186 10.506 -16.598 1.00 81.12 182 GLN A CA 1
ATOM 1447 C C . GLN A 1 182 ? -1.678 9.793 -17.847 1.00 81.12 182 GLN A C 1
ATOM 1449 O O . GLN A 1 182 ? -2.054 8.651 -18.087 1.00 81.12 182 GLN A O 1
ATOM 1454 N N . LEU A 1 183 ? -0.772 10.414 -18.598 1.00 78.00 183 LEU A N 1
ATOM 1455 C CA . LEU A 1 183 ? -0.157 9.785 -19.766 1.00 78.00 183 LEU A CA 1
ATOM 1456 C C . LEU A 1 183 ? 0.666 8.542 -19.401 1.00 78.00 183 LEU A C 1
ATOM 1458 O O . LEU A 1 183 ? 0.654 7.570 -20.148 1.00 78.00 183 LEU A O 1
ATOM 1462 N N . SER A 1 184 ? 1.369 8.545 -18.264 1.00 81.38 184 SER A N 1
ATOM 1463 C CA . SER A 1 184 ? 2.136 7.368 -17.844 1.00 81.38 184 SER A CA 1
ATOM 1464 C C . SER A 1 184 ? 1.260 6.239 -17.297 1.00 81.38 184 SER A C 1
ATOM 1466 O O . SER A 1 184 ? 1.575 5.073 -17.514 1.00 81.38 184 SER A O 1
ATOM 1468 N N . LEU A 1 185 ? 0.160 6.570 -16.615 1.00 73.62 185 LEU A N 1
ATOM 1469 C CA . LEU A 1 185 ? -0.697 5.622 -15.903 1.00 73.62 185 LEU A CA 1
ATOM 1470 C C . LEU A 1 185 ? -1.827 5.039 -16.764 1.00 73.62 185 LEU A C 1
ATOM 1472 O O . LEU A 1 185 ? -2.279 3.932 -16.482 1.00 73.62 185 LEU A O 1
ATOM 1476 N N . THR A 1 186 ? -2.293 5.759 -17.790 1.00 66.50 186 THR A N 1
ATOM 1477 C CA . THR A 1 186 ? -3.436 5.332 -18.626 1.00 66.50 186 THR A CA 1
ATOM 1478 C C . THR A 1 186 ? -3.091 4.110 -19.491 1.00 66.50 186 THR A C 1
ATOM 1480 O O . THR A 1 186 ? -3.966 3.296 -19.765 1.00 66.50 186 THR A O 1
ATOM 1483 N N . ASP A 1 187 ? -1.806 3.925 -19.816 1.00 62.38 187 ASP A N 1
ATOM 1484 C CA . ASP A 1 187 ? -1.286 2.821 -20.638 1.00 62.38 187 ASP A CA 1
ATOM 1485 C C . ASP A 1 187 ? -0.247 1.968 -19.884 1.00 62.38 187 ASP A C 1
ATOM 1487 O O . ASP A 1 187 ? 0.684 1.420 -20.477 1.00 62.38 187 ASP A O 1
ATOM 1491 N N . LEU A 1 188 ? -0.352 1.893 -18.552 1.00 66.25 188 LEU A N 1
ATOM 1492 C CA . LEU A 1 188 ? 0.715 1.371 -17.693 1.00 66.25 188 LEU A CA 1
ATOM 1493 C C . LEU A 1 188 ? 0.931 -0.146 -17.857 1.00 66.25 188 LEU A C 1
ATOM 1495 O O . LEU A 1 188 ? 0.322 -0.950 -17.154 1.00 66.25 188 LEU A O 1
ATOM 1499 N N . GLY A 1 189 ? 1.808 -0.522 -18.786 1.00 70.75 189 GLY A N 1
ATOM 1500 C CA . GLY A 1 189 ? 2.436 -1.841 -18.886 1.00 70.75 189 GLY A CA 1
ATOM 1501 C C . GLY A 1 189 ? 3.765 -1.918 -18.127 1.00 70.75 189 GLY A C 1
ATOM 1502 O O . GLY A 1 189 ? 4.023 -1.147 -17.199 1.00 70.75 189 GLY A O 1
ATOM 1503 N N . ASP A 1 190 ? 4.638 -2.836 -18.534 1.00 76.75 190 ASP A N 1
ATOM 1504 C CA . ASP A 1 190 ? 6.026 -2.870 -18.079 1.00 76.75 190 ASP A CA 1
ATOM 1505 C C . ASP A 1 190 ? 6.761 -1.604 -18.559 1.00 76.75 190 ASP A C 1
ATOM 1507 O O . ASP A 1 190 ? 6.734 -1.259 -19.741 1.00 76.75 190 ASP A O 1
ATOM 1511 N N . LEU A 1 191 ? 7.418 -0.904 -17.630 1.00 83.56 191 LEU A N 1
ATOM 1512 C CA . LEU A 1 191 ? 8.208 0.298 -17.887 1.00 83.56 191 LEU A CA 1
ATOM 1513 C C . LEU A 1 191 ? 9.681 -0.111 -18.015 1.00 83.56 191 LEU A C 1
ATOM 1515 O O . LEU A 1 191 ? 10.284 -0.497 -17.008 1.00 83.56 191 LEU A O 1
ATOM 1519 N N . PRO A 1 192 ? 10.297 -0.036 -19.210 1.00 86.88 192 PRO A N 1
ATOM 1520 C CA . PRO A 1 192 ? 11.692 -0.430 -19.381 1.00 86.88 192 PRO A CA 1
ATOM 1521 C C . PRO A 1 192 ? 12.598 0.340 -18.414 1.00 86.88 192 PRO A C 1
ATOM 1523 O O . PRO A 1 192 ? 12.569 1.570 -18.382 1.00 86.88 192 PRO A O 1
ATOM 1526 N N . PHE A 1 193 ? 13.391 -0.375 -17.609 1.00 86.88 193 PHE A N 1
ATOM 1527 C CA . PHE A 1 193 ? 14.268 0.211 -16.585 1.00 86.88 193 PHE A CA 1
ATOM 1528 C C . PHE A 1 193 ? 13.545 1.081 -15.538 1.00 86.88 193 PHE A C 1
ATOM 1530 O O . PHE A 1 193 ? 14.184 1.865 -14.829 1.00 86.88 193 PHE A O 1
ATOM 1537 N N . GLY A 1 194 ? 12.222 0.927 -15.384 1.00 86.00 194 GLY A N 1
ATOM 1538 C CA . GLY A 1 194 ? 11.393 1.728 -14.480 1.00 86.00 194 GLY A CA 1
ATOM 1539 C C . GLY A 1 194 ? 11.932 1.757 -13.053 1.00 86.00 194 GLY A C 1
ATOM 1540 O O . GLY A 1 194 ? 11.949 2.797 -12.406 1.00 86.00 194 GLY A O 1
ATOM 1541 N N . GLN A 1 195 ? 12.467 0.644 -12.561 1.00 80.69 195 GLN A N 1
ATOM 1542 C CA . GLN A 1 195 ? 13.033 0.586 -11.214 1.00 80.69 195 GLN A CA 1
ATOM 1543 C C . GLN A 1 195 ? 14.305 1.403 -11.048 1.00 80.69 195 GLN A C 1
ATOM 1545 O O . GLN A 1 195 ? 14.473 2.052 -10.025 1.00 80.69 195 GLN A O 1
ATOM 1550 N N . GLN A 1 196 ? 15.199 1.398 -12.030 1.00 83.88 196 GLN A N 1
ATOM 1551 C CA . GLN A 1 196 ? 16.418 2.198 -11.964 1.00 83.88 196 GLN A CA 1
ATOM 1552 C C . GLN A 1 196 ? 16.063 3.688 -11.999 1.00 83.88 196 GLN A C 1
ATOM 1554 O O . GLN A 1 196 ? 16.504 4.467 -11.152 1.00 83.88 196 GLN A O 1
ATOM 1559 N N . LEU A 1 197 ? 15.184 4.061 -12.928 1.00 87.62 197 LEU A N 1
ATOM 1560 C CA . LEU A 1 197 ? 14.924 5.452 -13.291 1.00 87.62 197 LEU A CA 1
ATOM 1561 C C . LEU A 1 197 ? 13.834 6.125 -12.430 1.00 87.62 197 LEU A C 1
ATOM 1563 O O . LEU A 1 197 ? 13.856 7.343 -12.239 1.00 87.62 197 LEU A O 1
ATOM 1567 N N . LEU A 1 198 ? 12.898 5.352 -11.866 1.00 87.62 198 LEU A N 1
ATOM 1568 C CA . LEU A 1 198 ? 11.716 5.852 -11.148 1.00 87.62 198 LEU A CA 1
ATOM 1569 C C . LEU A 1 198 ? 11.619 5.386 -9.685 1.00 87.62 198 LEU A C 1
ATOM 1571 O O . LEU A 1 198 ? 10.604 5.662 -9.049 1.00 87.62 198 LEU A O 1
ATOM 1575 N N . HIS A 1 199 ? 12.635 4.730 -9.105 1.00 85.25 199 HIS A N 1
ATOM 1576 C CA . HIS A 1 199 ? 12.549 4.191 -7.732 1.00 85.25 199 HIS A CA 1
ATOM 1577 C C . HIS A 1 199 ? 12.096 5.205 -6.669 1.00 85.25 199 HIS A C 1
ATOM 1579 O O . HIS A 1 199 ? 11.377 4.845 -5.741 1.00 85.25 199 HIS A O 1
ATOM 1585 N N . GLY A 1 200 ? 12.524 6.466 -6.786 1.00 86.50 200 GLY A N 1
ATOM 1586 C CA . GLY A 1 200 ? 12.177 7.527 -5.839 1.00 86.50 200 GLY A CA 1
ATOM 1587 C C . GLY A 1 200 ? 10.830 8.201 -6.112 1.00 86.50 200 GLY A C 1
ATOM 1588 O O . GLY A 1 200 ? 10.339 8.941 -5.260 1.00 86.50 200 GLY A O 1
ATOM 1589 N N . LEU A 1 201 ? 10.225 7.969 -7.281 1.00 89.06 201 LEU A N 1
ATOM 1590 C CA . LEU A 1 201 ? 9.018 8.675 -7.702 1.00 89.06 201 LEU A CA 1
ATOM 1591 C C . LEU A 1 201 ? 7.806 8.376 -6.797 1.00 89.06 201 LEU A C 1
ATOM 1593 O O . LEU A 1 201 ? 7.175 9.343 -6.374 1.00 89.06 201 LEU A O 1
ATOM 1597 N N . PRO A 1 202 ? 7.497 7.121 -6.400 1.00 90.25 202 PRO A N 1
ATOM 1598 C CA . PRO A 1 202 ? 6.371 6.856 -5.499 1.00 90.25 202 PRO A CA 1
ATOM 1599 C C . PRO A 1 202 ? 6.445 7.629 -4.176 1.00 90.25 202 PRO A C 1
ATOM 1601 O O . PRO A 1 202 ? 5.459 8.220 -3.741 1.00 90.25 202 PRO A O 1
ATOM 1604 N N . LEU A 1 203 ? 7.633 7.700 -3.564 1.00 89.25 203 LEU A N 1
ATOM 1605 C CA . LEU A 1 203 ? 7.825 8.443 -2.319 1.00 89.25 203 LEU A CA 1
ATOM 1606 C C . LEU A 1 203 ? 7.573 9.943 -2.518 1.00 89.25 203 LEU A C 1
ATOM 1608 O O . LEU A 1 203 ? 6.850 10.551 -1.730 1.00 89.25 203 LEU A O 1
ATOM 1612 N N . LYS A 1 204 ? 8.117 10.529 -3.591 1.00 89.94 204 LYS A N 1
ATOM 1613 C CA . LYS A 1 204 ? 7.894 11.942 -3.931 1.00 89.94 204 LYS A CA 1
ATOM 1614 C C . LYS A 1 204 ? 6.417 12.238 -4.184 1.00 89.94 204 LYS A C 1
ATOM 1616 O O . LYS A 1 204 ? 5.918 13.253 -3.708 1.00 89.94 204 LYS A O 1
ATOM 1621 N N . LEU A 1 205 ? 5.709 11.360 -4.894 1.00 89.62 205 LEU A N 1
ATOM 1622 C CA . LEU A 1 205 ? 4.269 11.492 -5.130 1.00 89.62 205 LEU A CA 1
ATOM 1623 C C . LEU A 1 205 ? 3.494 11.496 -3.809 1.00 89.62 205 LEU A C 1
ATOM 1625 O O . LEU A 1 205 ? 2.715 12.414 -3.559 1.00 89.62 205 LEU A O 1
ATOM 1629 N N . SER A 1 206 ? 3.789 10.548 -2.916 1.00 88.44 206 SER A N 1
ATOM 1630 C CA . SER A 1 206 ? 3.174 10.492 -1.587 1.00 88.44 206 SER A CA 1
ATOM 1631 C C . SER A 1 206 ? 3.440 11.762 -0.769 1.00 88.44 206 SER A C 1
ATOM 1633 O O . SER A 1 206 ? 2.520 12.294 -0.154 1.00 88.44 206 SER A O 1
ATOM 1635 N N . GLN A 1 207 ? 4.673 12.281 -0.783 1.00 87.56 207 GLN A N 1
ATOM 1636 C CA . GLN A 1 207 ? 5.047 13.518 -0.079 1.00 87.56 207 GLN A CA 1
ATOM 1637 C C . GLN A 1 207 ? 4.351 14.768 -0.640 1.00 87.56 207 GLN A C 1
ATOM 1639 O O . GLN A 1 207 ? 4.148 15.733 0.091 1.00 87.56 207 GLN A O 1
ATOM 1644 N N . ASN A 1 208 ? 3.958 14.749 -1.916 1.00 85.69 208 ASN A N 1
ATOM 1645 C CA . ASN A 1 208 ? 3.230 15.836 -2.575 1.00 85.69 208 ASN A CA 1
ATOM 1646 C C . ASN A 1 208 ? 1.700 15.641 -2.549 1.00 85.69 208 ASN A C 1
ATOM 1648 O O . ASN A 1 208 ? 0.981 16.333 -3.267 1.00 85.69 208 ASN A O 1
ATOM 1652 N N . GLY A 1 209 ? 1.187 14.718 -1.727 1.00 83.94 209 GLY A N 1
ATOM 1653 C CA . GLY A 1 209 ? -0.255 14.503 -1.571 1.00 83.94 209 GLY A CA 1
ATOM 1654 C C . GLY A 1 209 ? -0.914 13.755 -2.733 1.00 83.94 209 GLY A C 1
ATOM 1655 O O . GLY A 1 209 ? -2.121 13.881 -2.920 1.00 83.94 209 GLY A O 1
ATOM 1656 N N . LEU A 1 210 ? -0.142 12.964 -3.487 1.00 85.50 210 LEU A N 1
ATOM 1657 C CA . LEU A 1 210 ? -0.606 12.101 -4.582 1.00 85.50 210 LEU A CA 1
ATOM 1658 C C . LEU A 1 210 ? -0.442 10.607 -4.216 1.00 85.50 210 LEU A C 1
ATOM 1660 O O . LEU A 1 210 ? 0.348 9.892 -4.843 1.00 85.50 210 LEU A O 1
ATOM 1664 N N . PRO A 1 211 ? -1.115 10.109 -3.155 1.00 85.75 211 PRO A N 1
ATOM 1665 C CA . PRO A 1 211 ? -0.918 8.743 -2.670 1.00 85.75 211 PRO A CA 1
ATOM 1666 C C . PRO A 1 211 ? -1.459 7.682 -3.640 1.00 85.75 211 PRO A C 1
ATOM 1668 O O . PRO A 1 211 ? -0.907 6.585 -3.705 1.00 85.75 211 PRO A O 1
ATOM 1671 N N . LEU A 1 212 ? -2.497 7.997 -4.427 1.00 85.12 212 LEU A N 1
ATOM 1672 C CA . LEU A 1 212 ? -3.079 7.070 -5.404 1.00 85.12 212 LEU A CA 1
ATOM 1673 C C . LEU A 1 212 ? -2.098 6.769 -6.534 1.00 85.12 212 LEU A C 1
ATOM 1675 O O . LEU A 1 212 ? -1.805 5.610 -6.822 1.00 85.12 212 LEU A O 1
ATOM 1679 N N . GLU A 1 213 ? -1.543 7.816 -7.131 1.00 86.50 213 GLU A N 1
ATOM 1680 C CA . GLU A 1 213 ? -0.534 7.723 -8.176 1.00 86.50 213 GLU A CA 1
ATOM 1681 C C . GLU A 1 213 ? 0.734 7.040 -7.647 1.00 86.50 213 GLU A C 1
ATOM 1683 O O . GLU A 1 213 ? 1.313 6.199 -8.338 1.00 86.50 213 GLU A O 1
ATOM 1688 N N . ALA A 1 214 ? 1.125 7.333 -6.399 1.00 89.19 214 ALA A N 1
ATOM 1689 C CA . ALA A 1 214 ? 2.223 6.646 -5.725 1.00 89.19 214 ALA A CA 1
ATOM 1690 C C . ALA A 1 214 ? 1.980 5.132 -5.629 1.00 89.19 214 ALA A C 1
ATOM 1692 O O . ALA A 1 214 ? 2.860 4.351 -5.992 1.00 89.19 214 ALA A O 1
ATOM 1693 N N . ALA A 1 215 ? 0.792 4.712 -5.184 1.00 86.56 215 ALA A N 1
ATOM 1694 C CA . ALA A 1 215 ? 0.440 3.303 -5.028 1.00 86.56 215 ALA A CA 1
ATOM 1695 C C . ALA A 1 215 ? 0.403 2.557 -6.370 1.00 86.56 215 ALA A C 1
ATOM 1697 O O . ALA A 1 215 ? 0.957 1.459 -6.478 1.00 86.56 215 ALA A O 1
ATOM 1698 N N . ILE A 1 216 ? -0.196 3.158 -7.407 1.00 84.19 216 ILE A N 1
ATOM 1699 C CA . ILE A 1 216 ? -0.265 2.565 -8.751 1.00 84.19 216 ILE A CA 1
ATOM 1700 C C . ILE A 1 216 ? 1.145 2.378 -9.318 1.00 84.19 216 ILE A C 1
ATOM 1702 O O . ILE A 1 216 ? 1.493 1.288 -9.779 1.00 84.19 216 ILE A O 1
ATOM 1706 N N . LEU A 1 217 ? 1.982 3.415 -9.235 1.00 85.56 217 LEU A N 1
ATOM 1707 C CA . LEU A 1 217 ? 3.345 3.350 -9.744 1.00 85.56 217 LEU A CA 1
ATOM 1708 C C . LEU A 1 217 ? 4.200 2.354 -8.950 1.00 85.56 217 LEU A C 1
ATOM 1710 O O . LEU A 1 217 ? 4.894 1.535 -9.548 1.00 85.56 217 LEU A O 1
ATOM 1714 N N . ALA A 1 218 ? 4.127 2.372 -7.615 1.00 86.50 218 ALA A N 1
ATOM 1715 C CA . ALA A 1 218 ? 4.852 1.428 -6.766 1.00 86.50 218 ALA A CA 1
ATOM 1716 C C . ALA A 1 218 ? 4.484 -0.027 -7.095 1.00 86.50 218 ALA A C 1
ATOM 1718 O O . ALA A 1 218 ? 5.369 -0.877 -7.204 1.00 86.50 218 ALA A O 1
ATOM 1719 N N . ARG A 1 219 ? 3.196 -0.312 -7.325 1.00 80.94 219 ARG A N 1
ATOM 1720 C CA . ARG A 1 219 ? 2.714 -1.629 -7.765 1.00 80.94 219 ARG A CA 1
ATOM 1721 C C . ARG A 1 219 ? 3.247 -2.029 -9.135 1.00 80.94 219 ARG A C 1
ATOM 1723 O O . ARG A 1 219 ? 3.659 -3.175 -9.304 1.00 80.94 219 ARG A O 1
ATOM 1730 N N . ALA A 1 220 ? 3.248 -1.116 -10.102 1.00 79.56 220 ALA A N 1
ATOM 1731 C CA . ALA A 1 220 ? 3.776 -1.399 -11.434 1.00 79.56 220 ALA A CA 1
ATOM 1732 C C . ALA A 1 220 ? 5.277 -1.704 -11.394 1.00 79.56 220 ALA A C 1
ATOM 1734 O O . ALA A 1 220 ? 5.716 -2.701 -11.961 1.00 79.56 220 ALA A O 1
ATOM 1735 N N . LEU A 1 221 ? 6.044 -0.919 -10.634 1.00 81.94 221 LEU A N 1
ATOM 1736 C CA . LEU A 1 221 ? 7.470 -1.163 -10.425 1.00 81.94 221 LEU A CA 1
ATOM 1737 C C . LEU A 1 221 ? 7.729 -2.487 -9.687 1.00 81.94 221 LEU A C 1
ATOM 1739 O O . LEU A 1 221 ? 8.663 -3.202 -10.047 1.00 81.94 221 LEU A O 1
ATOM 1743 N N . GLN A 1 222 ? 6.898 -2.851 -8.700 1.00 79.31 222 GLN A N 1
ATOM 1744 C CA . GLN A 1 222 ? 6.997 -4.128 -7.978 1.00 79.31 222 GLN A CA 1
ATOM 1745 C C . GLN A 1 222 ? 6.866 -5.335 -8.924 1.00 79.31 222 GLN A C 1
ATOM 1747 O O . GLN A 1 222 ? 7.649 -6.279 -8.823 1.00 79.31 222 GLN A O 1
ATOM 1752 N N . ARG A 1 223 ? 5.925 -5.293 -9.880 1.00 74.19 223 ARG A N 1
ATOM 1753 C CA . ARG A 1 223 ? 5.680 -6.380 -10.854 1.00 74.19 223 ARG A CA 1
ATOM 1754 C C . ARG A 1 223 ? 6.875 -6.655 -11.785 1.00 74.19 223 ARG A C 1
ATOM 1756 O O . ARG A 1 223 ? 6.983 -7.754 -12.320 1.00 74.19 223 ARG A O 1
ATOM 1763 N N . GLN A 1 224 ? 7.787 -5.692 -11.944 1.00 70.56 224 GLN A N 1
ATOM 1764 C CA . GLN A 1 224 ? 8.887 -5.714 -12.921 1.00 70.56 224 GLN A CA 1
ATOM 1765 C C . GLN A 1 224 ? 10.232 -6.275 -12.390 1.00 70.56 224 GLN A C 1
ATOM 1767 O O . GLN A 1 224 ? 11.187 -6.273 -13.160 1.00 70.56 224 GLN A O 1
ATOM 1772 N N . LYS A 1 225 ? 10.293 -6.786 -11.134 1.00 64.75 225 LYS A N 1
ATOM 1773 C CA . LYS A 1 225 ? 11.415 -7.454 -10.386 1.00 64.75 225 LYS A CA 1
ATOM 1774 C C . LYS A 1 225 ? 11.970 -6.687 -9.165 1.00 64.75 225 LYS A C 1
ATOM 1776 O O . LYS A 1 225 ? 12.895 -5.920 -9.311 1.00 64.75 225 LYS A O 1
ATOM 1781 N N . ALA A 1 226 ? 11.475 -6.914 -7.957 1.00 54.03 226 ALA A N 1
ATOM 1782 C CA . ALA A 1 226 ? 12.086 -6.596 -6.651 1.00 54.03 226 ALA A CA 1
ATOM 1783 C C . ALA A 1 226 ? 13.348 -5.680 -6.543 1.00 54.03 226 ALA A C 1
ATOM 1785 O O . ALA A 1 226 ? 14.470 -6.163 -6.362 1.00 54.03 226 ALA A O 1
ATOM 1786 N N . ASN A 1 227 ? 13.169 -4.353 -6.452 1.00 64.94 227 ASN A N 1
ATOM 1787 C CA . ASN A 1 227 ? 14.040 -3.547 -5.583 1.00 64.94 227 ASN A CA 1
ATOM 1788 C C . ASN A 1 227 ? 13.470 -3.623 -4.159 1.00 64.94 227 ASN A C 1
ATOM 1790 O O . ASN A 1 227 ? 12.377 -3.108 -3.911 1.00 64.94 227 ASN A O 1
ATOM 1794 N N . ARG A 1 228 ? 14.224 -4.222 -3.223 1.00 67.81 228 ARG A N 1
ATOM 1795 C CA . ARG A 1 228 ? 13.802 -4.436 -1.823 1.00 67.81 228 ARG A CA 1
ATOM 1796 C C . ARG A 1 228 ? 13.271 -3.170 -1.143 1.00 67.81 228 ARG A C 1
ATOM 1798 O O . ARG A 1 228 ? 12.444 -3.269 -0.244 1.00 67.81 228 ARG A O 1
ATOM 1805 N N . THR A 1 229 ? 13.749 -1.988 -1.535 1.00 71.19 229 THR A N 1
ATOM 1806 C CA . THR A 1 229 ? 13.305 -0.712 -0.956 1.00 71.19 229 THR A CA 1
ATOM 1807 C C . THR A 1 229 ? 11.885 -0.349 -1.387 1.00 71.19 229 THR A C 1
ATOM 1809 O O . THR A 1 229 ? 11.094 0.086 -0.558 1.00 71.19 229 THR A O 1
ATOM 1812 N N . ILE A 1 230 ? 11.539 -0.553 -2.663 1.00 75.50 230 ILE A N 1
ATOM 1813 C CA . ILE A 1 230 ? 10.183 -0.288 -3.167 1.00 75.50 230 ILE A CA 1
ATOM 1814 C C . ILE A 1 230 ? 9.217 -1.308 -2.567 1.00 75.50 230 ILE A C 1
ATOM 1816 O O . ILE A 1 230 ? 8.162 -0.928 -2.072 1.00 75.50 230 ILE A O 1
ATOM 1820 N N . GLU A 1 231 ? 9.599 -2.586 -2.544 1.00 76.56 231 GLU A N 1
ATOM 1821 C CA . GLU A 1 231 ? 8.745 -3.668 -2.040 1.00 76.56 231 GLU A CA 1
ATOM 1822 C C . GLU A 1 231 ? 8.301 -3.465 -0.594 1.00 76.56 231 GLU A C 1
ATOM 1824 O O . GLU A 1 231 ? 7.139 -3.712 -0.277 1.00 76.56 231 GLU A O 1
ATOM 1829 N N . LYS A 1 232 ? 9.196 -2.963 0.264 1.00 80.44 232 LYS A N 1
ATOM 1830 C CA . LYS A 1 232 ? 8.875 -2.662 1.664 1.00 80.44 232 LYS A CA 1
ATOM 1831 C C . LYS A 1 232 ? 7.800 -1.586 1.812 1.00 80.44 232 LYS A C 1
ATOM 1833 O O . LYS A 1 232 ? 6.977 -1.694 2.710 1.00 80.44 232 LYS A O 1
ATOM 1838 N N . ASN A 1 233 ? 7.782 -0.597 0.920 1.00 86.00 233 ASN A N 1
ATOM 1839 C CA . ASN A 1 233 ? 6.920 0.582 1.045 1.00 86.00 233 ASN A CA 1
ATOM 1840 C C . ASN A 1 233 ? 5.608 0.460 0.251 1.00 86.00 233 ASN A C 1
ATOM 1842 O O . ASN A 1 233 ? 4.711 1.284 0.410 1.00 86.00 233 ASN A O 1
ATOM 1846 N N . VAL A 1 234 ? 5.469 -0.549 -0.620 1.00 88.00 234 VAL A N 1
ATOM 1847 C CA . VAL A 1 234 ? 4.245 -0.754 -1.419 1.00 88.00 234 VAL A CA 1
ATOM 1848 C C . VAL A 1 234 ? 3.018 -0.911 -0.521 1.00 88.00 234 VAL A C 1
ATOM 1850 O O . VAL A 1 234 ? 1.979 -0.326 -0.819 1.00 88.00 234 VAL A O 1
ATOM 1853 N N . ALA A 1 235 ? 3.129 -1.675 0.571 1.00 88.81 235 ALA A N 1
ATOM 1854 C CA . ALA A 1 235 ? 2.024 -1.853 1.510 1.00 88.81 235 ALA A CA 1
ATOM 1855 C C . ALA A 1 235 ? 1.585 -0.510 2.118 1.00 88.81 235 ALA A C 1
ATOM 1857 O O . ALA A 1 235 ? 0.391 -0.224 2.142 1.00 88.81 235 ALA A O 1
ATOM 1858 N N . ASP A 1 236 ? 2.534 0.345 2.499 1.00 89.81 236 ASP A N 1
ATOM 1859 C CA . ASP A 1 236 ? 2.248 1.650 3.102 1.00 89.81 236 ASP A CA 1
ATOM 1860 C C . ASP A 1 236 ? 1.506 2.576 2.130 1.00 89.81 236 ASP A C 1
ATOM 1862 O O . ASP A 1 236 ? 0.498 3.183 2.493 1.00 89.81 236 ASP A O 1
ATOM 1866 N N . PHE A 1 237 ? 1.936 2.636 0.863 1.00 89.88 237 PHE A N 1
ATOM 1867 C CA . PHE A 1 237 ? 1.228 3.425 -0.151 1.00 89.88 237 PHE A CA 1
ATOM 1868 C C . PHE A 1 237 ? -0.200 2.916 -0.387 1.00 89.88 237 PHE A C 1
ATOM 1870 O O . PHE A 1 237 ? -1.113 3.718 -0.566 1.00 89.88 237 PHE A O 1
ATOM 1877 N N . LEU A 1 238 ? -0.412 1.597 -0.353 1.00 90.12 238 LEU A N 1
ATOM 1878 C CA . LEU A 1 238 ? -1.738 0.992 -0.515 1.00 90.12 238 LEU A CA 1
ATOM 1879 C C . LEU A 1 238 ? -2.658 1.280 0.680 1.00 90.12 238 LEU A C 1
ATOM 1881 O O . LEU A 1 238 ? -3.842 1.555 0.491 1.00 90.12 238 LEU A O 1
ATOM 1885 N N . VAL A 1 239 ? -2.116 1.289 1.900 1.00 89.94 239 VAL A N 1
ATOM 1886 C CA . VAL A 1 239 ? -2.852 1.697 3.108 1.00 89.94 239 VAL A CA 1
ATOM 1887 C C . VAL A 1 239 ? -3.300 3.153 3.008 1.00 89.94 239 VAL A C 1
ATOM 1889 O O . VAL A 1 239 ? -4.461 3.447 3.285 1.00 89.94 239 VAL A O 1
ATOM 1892 N N . LEU A 1 240 ? -2.420 4.057 2.559 1.00 88.62 240 LEU A N 1
ATOM 1893 C CA . LEU A 1 240 ? -2.737 5.486 2.420 1.00 88.62 240 LEU A CA 1
ATOM 1894 C C . LEU A 1 240 ? -3.897 5.763 1.453 1.00 88.62 240 LEU A C 1
ATOM 1896 O O . LEU A 1 240 ? -4.583 6.772 1.597 1.00 88.62 240 LEU A O 1
ATOM 1900 N N . VAL A 1 241 ? -4.127 4.878 0.481 1.00 89.31 241 VAL A N 1
ATOM 1901 C CA . VAL A 1 241 ? -5.219 5.005 -0.503 1.00 89.31 241 VAL A CA 1
ATOM 1902 C C . VAL A 1 241 ? -6.454 4.183 -0.134 1.00 89.31 241 VAL A C 1
ATOM 1904 O O . VAL A 1 241 ? -7.440 4.201 -0.867 1.00 89.31 241 VAL A O 1
ATOM 1907 N N . GLY A 1 242 ? -6.413 3.463 0.991 1.00 86.75 242 GLY A N 1
ATOM 1908 C CA . GLY A 1 242 ? -7.505 2.616 1.467 1.00 86.75 242 GLY A CA 1
ATOM 1909 C C . GLY A 1 242 ? -7.603 1.239 0.799 1.00 86.75 242 GLY A C 1
ATOM 1910 O O . GLY A 1 242 ? -8.590 0.537 1.018 1.00 86.75 242 GLY A O 1
ATOM 1911 N N . ASP A 1 243 ? -6.604 0.807 0.019 1.00 88.44 243 ASP A N 1
ATOM 1912 C CA . ASP A 1 243 ? -6.538 -0.561 -0.519 1.00 88.44 243 ASP A CA 1
ATOM 1913 C C . ASP A 1 243 ? -5.909 -1.520 0.506 1.00 88.44 243 ASP A C 1
ATOM 1915 O O . ASP A 1 243 ? -4.802 -2.038 0.338 1.00 88.44 243 ASP A O 1
ATOM 1919 N N . PHE A 1 244 ? -6.632 -1.765 1.601 1.00 90.62 244 PHE A N 1
ATOM 1920 C CA . PHE A 1 244 ? -6.160 -2.614 2.700 1.00 90.62 244 PHE A CA 1
ATOM 1921 C C . PHE A 1 244 ? -5.952 -4.075 2.284 1.00 90.62 244 PHE A C 1
ATOM 1923 O O . PHE A 1 244 ? -5.009 -4.726 2.734 1.00 90.62 244 PHE A O 1
ATOM 1930 N N . LYS A 1 245 ? -6.797 -4.591 1.383 1.00 90.56 245 LYS A N 1
ATOM 1931 C CA . LYS A 1 245 ? -6.673 -5.958 0.860 1.00 90.56 245 LYS A CA 1
ATOM 1932 C C . LYS A 1 245 ? -5.424 -6.101 -0.006 1.00 90.56 245 LYS A C 1
ATOM 1934 O O . LYS A 1 245 ? -4.696 -7.087 0.112 1.00 90.56 245 LYS A O 1
ATOM 1939 N N . GLY A 1 246 ? -5.161 -5.126 -0.876 1.00 88.31 246 GLY A N 1
ATOM 1940 C CA . GLY A 1 246 ? -3.935 -5.069 -1.657 1.00 88.31 246 GLY A CA 1
ATOM 1941 C C . GLY A 1 246 ? -2.700 -4.923 -0.771 1.00 88.31 246 GLY A C 1
ATOM 1942 O O . GLY A 1 246 ? -1.721 -5.642 -0.993 1.00 88.31 246 GLY A O 1
ATOM 1943 N N . ALA A 1 247 ? -2.750 -4.039 0.229 1.00 90.50 247 ALA A N 1
ATOM 1944 C CA . ALA A 1 247 ? -1.668 -3.836 1.189 1.00 90.50 247 ALA A CA 1
ATOM 1945 C C . ALA A 1 247 ? -1.313 -5.132 1.924 1.00 90.50 247 ALA A C 1
ATOM 1947 O O . ALA A 1 247 ? -0.143 -5.512 1.961 1.00 90.50 247 ALA A O 1
ATOM 1948 N N . LEU A 1 248 ? -2.323 -5.857 2.421 1.00 91.19 248 LEU A N 1
ATOM 1949 C CA . LEU A 1 248 ? -2.125 -7.133 3.101 1.00 91.19 248 LEU A CA 1
ATOM 1950 C C . LEU A 1 248 ? -1.447 -8.157 2.186 1.00 91.19 248 LEU A C 1
ATOM 1952 O O . LEU A 1 248 ? -0.391 -8.671 2.541 1.00 91.19 248 LEU A O 1
ATOM 1956 N N . LYS A 1 249 ? -1.957 -8.353 0.963 1.00 89.00 249 LYS A N 1
ATOM 1957 C CA . LYS A 1 249 ? -1.333 -9.256 -0.021 1.00 89.00 249 LYS A CA 1
ATOM 1958 C C . LYS A 1 249 ? 0.118 -8.884 -0.332 1.00 89.00 249 LYS A C 1
ATOM 1960 O O . LYS A 1 249 ? 0.957 -9.758 -0.528 1.00 89.00 249 LYS A O 1
ATOM 1965 N N . ALA A 1 250 ? 0.419 -7.586 -0.426 1.00 87.00 250 ALA A N 1
ATOM 1966 C CA . ALA A 1 250 ? 1.782 -7.112 -0.660 1.00 87.00 250 ALA A CA 1
ATOM 1967 C C . ALA A 1 250 ? 2.704 -7.434 0.525 1.00 87.00 250 ALA A C 1
ATOM 1969 O O . ALA A 1 250 ? 3.865 -7.779 0.320 1.00 87.00 250 ALA A O 1
ATOM 1970 N N . LYS A 1 251 ? 2.182 -7.351 1.751 1.00 89.06 251 LYS A N 1
ATOM 1971 C CA . LYS A 1 251 ? 2.927 -7.635 2.976 1.00 89.06 251 LYS A CA 1
ATOM 1972 C C . LYS A 1 251 ? 3.147 -9.135 3.189 1.00 89.06 251 LYS A C 1
ATOM 1974 O O . LYS A 1 251 ? 4.264 -9.535 3.492 1.00 89.06 251 LYS A O 1
ATOM 1979 N N . GLU A 1 252 ? 2.133 -9.963 2.939 1.00 89.75 252 GLU A N 1
ATOM 1980 C CA . GLU A 1 252 ? 2.232 -11.434 2.968 1.00 89.75 252 GLU A CA 1
ATOM 1981 C C . GLU A 1 252 ? 3.250 -11.975 1.955 1.00 89.75 252 GLU A C 1
ATOM 1983 O O . GLU A 1 252 ? 3.954 -12.944 2.227 1.00 89.75 252 GLU A O 1
ATOM 1988 N N . ALA A 1 253 ? 3.349 -11.335 0.786 1.00 85.31 253 ALA A N 1
ATOM 1989 C CA . ALA A 1 253 ? 4.346 -11.666 -0.227 1.00 85.31 253 ALA A CA 1
ATOM 1990 C C . ALA A 1 253 ? 5.786 -11.419 0.248 1.00 85.31 253 ALA A C 1
ATOM 1992 O O . ALA A 1 253 ? 6.694 -12.167 -0.112 1.00 85.31 253 ALA A O 1
ATOM 1993 N N . LEU A 1 254 ? 5.987 -10.343 1.014 1.00 85.31 254 LEU A N 1
ATOM 1994 C CA . LEU A 1 254 ? 7.292 -9.926 1.521 1.00 85.31 254 LEU A CA 1
ATOM 1995 C C . LEU A 1 254 ? 7.715 -10.759 2.739 1.00 85.31 254 LEU A C 1
ATOM 1997 O O . LEU A 1 254 ? 8.889 -11.096 2.881 1.00 85.31 254 LEU A O 1
ATOM 2001 N N . ASP A 1 255 ? 6.761 -11.071 3.615 1.00 86.62 255 ASP A N 1
ATOM 2002 C CA . ASP A 1 255 ? 6.978 -11.812 4.851 1.00 86.62 255 ASP A CA 1
ATOM 2003 C C . ASP A 1 255 ? 5.987 -12.984 4.969 1.00 86.62 255 ASP A C 1
ATOM 2005 O O . ASP A 1 255 ? 4.887 -12.831 5.508 1.00 86.62 255 ASP A O 1
ATOM 2009 N N . PRO A 1 256 ? 6.381 -14.195 4.537 1.00 83.06 256 PRO A N 1
ATOM 2010 C CA . PRO A 1 256 ? 5.568 -15.399 4.709 1.00 83.06 256 PRO A CA 1
ATOM 2011 C C . PRO A 1 256 ? 5.294 -15.763 6.180 1.00 83.06 256 PRO A C 1
ATOM 2013 O O . PRO A 1 256 ? 4.450 -16.613 6.464 1.00 83.06 256 PRO A O 1
ATOM 2016 N N . MET A 1 257 ? 6.023 -15.167 7.131 1.00 88.06 257 MET A N 1
ATOM 2017 C CA . MET A 1 257 ? 5.894 -15.403 8.569 1.00 88.06 257 MET A CA 1
ATOM 2018 C C . MET A 1 257 ? 5.171 -14.254 9.284 1.00 88.06 257 MET A C 1
ATOM 2020 O O . MET A 1 257 ? 5.133 -14.260 10.517 1.00 88.06 257 MET A O 1
ATOM 2024 N N . LEU A 1 258 ? 4.537 -13.341 8.533 1.00 91.06 258 LEU A N 1
ATOM 2025 C CA . LEU A 1 258 ? 3.839 -12.144 9.020 1.00 91.06 258 LEU A CA 1
ATOM 2026 C C . LEU A 1 258 ? 2.961 -12.414 10.245 1.00 91.06 258 LEU A C 1
ATOM 2028 O O . LEU A 1 258 ? 2.928 -11.629 11.189 1.00 91.06 258 LEU A O 1
ATOM 2032 N N . TYR A 1 259 ? 2.264 -13.548 10.252 1.00 92.62 259 TYR A N 1
ATOM 2033 C CA . TYR A 1 259 ? 1.310 -13.900 11.299 1.00 92.62 259 TYR A CA 1
ATOM 2034 C C . TYR A 1 259 ? 1.930 -14.473 12.580 1.00 92.62 259 TYR A C 1
ATOM 2036 O O . TYR A 1 259 ? 1.236 -14.621 13.581 1.00 92.62 259 TYR A O 1
ATOM 2044 N N . ARG A 1 260 ? 3.225 -14.817 12.586 1.00 87.44 260 ARG A N 1
ATOM 2045 C CA . ARG A 1 260 ? 3.891 -15.376 13.778 1.00 87.44 260 ARG A CA 1
ATOM 2046 C C . ARG A 1 260 ? 4.228 -14.316 14.822 1.00 87.44 260 ARG A C 1
ATOM 2048 O O . ARG A 1 260 ? 4.348 -14.648 15.998 1.00 87.44 260 ARG A O 1
ATOM 2055 N N . ASN A 1 261 ? 4.403 -13.065 14.406 1.00 90.62 261 ASN A N 1
ATOM 2056 C CA . ASN A 1 261 ? 4.568 -11.942 15.318 1.00 90.62 261 ASN A CA 1
ATOM 2057 C C . ASN A 1 261 ? 3.186 -11.344 15.629 1.00 90.62 261 ASN A C 1
ATOM 2059 O O . ASN A 1 261 ? 2.411 -11.034 14.726 1.00 90.62 261 ASN A O 1
ATOM 2063 N N . SER A 1 262 ? 2.865 -11.198 16.919 1.00 90.19 262 SER A N 1
ATOM 2064 C CA . SER A 1 262 ? 1.547 -10.732 17.362 1.00 90.19 262 SER A CA 1
ATOM 2065 C C . SER A 1 262 ? 1.216 -9.334 16.851 1.00 90.19 262 SER A C 1
ATOM 2067 O O . SER A 1 262 ? 0.077 -9.081 16.483 1.00 90.19 262 SER A O 1
ATOM 2069 N N . ASN A 1 263 ? 2.193 -8.430 16.784 1.00 88.31 263 ASN A N 1
ATOM 2070 C CA . ASN A 1 263 ? 1.948 -7.040 16.404 1.00 88.31 263 ASN A CA 1
ATOM 2071 C C . ASN A 1 263 ? 1.613 -6.931 14.916 1.00 88.31 263 ASN A C 1
ATOM 2073 O O . ASN A 1 263 ? 0.652 -6.262 14.542 1.00 88.31 263 ASN A O 1
ATOM 2077 N N . THR A 1 264 ? 2.346 -7.655 14.071 1.00 90.88 264 THR A N 1
ATOM 2078 C CA . THR A 1 264 ? 2.070 -7.715 12.631 1.00 90.88 264 THR A CA 1
ATOM 2079 C C . THR A 1 264 ? 0.802 -8.510 12.319 1.00 90.88 264 THR A C 1
ATOM 2081 O O . THR A 1 264 ? 0.070 -8.149 11.401 1.00 90.88 264 THR A O 1
ATOM 2084 N N . ALA A 1 265 ? 0.477 -9.539 13.106 1.00 93.81 265 ALA A N 1
ATOM 2085 C CA . ALA A 1 265 ? -0.805 -10.235 13.009 1.00 93.81 265 ALA A CA 1
ATOM 2086 C C . ALA A 1 265 ? -1.991 -9.334 13.409 1.00 93.81 265 ALA A C 1
ATOM 2088 O O . ALA A 1 265 ? -3.024 -9.361 12.744 1.00 93.81 265 ALA A O 1
ATOM 2089 N N . ILE A 1 266 ? -1.854 -8.494 14.442 1.00 92.69 266 ILE A N 1
ATOM 2090 C CA . ILE A 1 266 ? -2.879 -7.506 14.838 1.00 92.69 266 ILE A CA 1
ATOM 2091 C C . ILE A 1 266 ? -3.075 -6.445 13.751 1.00 92.69 266 ILE A C 1
ATOM 2093 O O . ILE A 1 266 ? -4.209 -6.058 13.449 1.00 92.69 266 ILE A O 1
ATOM 2097 N N . GLU A 1 267 ? -1.988 -5.976 13.145 1.00 91.44 267 GLU A N 1
ATOM 2098 C CA . GLU A 1 267 ? -2.036 -5.054 12.012 1.00 91.44 267 GLU A CA 1
ATOM 2099 C C . GLU A 1 267 ? -2.760 -5.689 10.815 1.00 91.44 267 GLU A C 1
ATOM 2101 O O . GLU A 1 267 ? -3.706 -5.103 10.292 1.00 91.44 267 GLU A O 1
ATOM 2106 N N . ALA A 1 268 ? -2.404 -6.924 10.451 1.00 93.75 268 ALA A N 1
ATOM 2107 C CA . ALA A 1 268 ? -3.055 -7.669 9.376 1.00 93.75 268 ALA A CA 1
ATOM 2108 C C . ALA A 1 268 ? -4.545 -7.940 9.654 1.00 93.75 268 ALA A C 1
ATOM 2110 O O . ALA A 1 268 ? -5.383 -7.796 8.760 1.00 93.75 268 ALA A O 1
ATOM 2111 N N . MET A 1 269 ? -4.899 -8.265 10.902 1.00 94.12 269 MET A N 1
ATOM 2112 C CA . MET A 1 269 ? -6.291 -8.374 11.346 1.00 94.12 269 MET A CA 1
ATOM 2113 C C . MET A 1 269 ? -7.025 -7.037 11.171 1.00 94.12 269 MET A C 1
ATOM 2115 O O . MET A 1 269 ? -8.151 -7.008 10.680 1.00 94.12 269 MET A O 1
ATOM 2119 N N . SER A 1 270 ? -6.385 -5.918 11.520 1.00 91.88 270 SER A N 1
ATOM 2120 C CA . SER A 1 270 ? -6.968 -4.578 11.378 1.00 91.88 270 SER A CA 1
ATOM 2121 C C . SER A 1 270 ? -7.176 -4.196 9.910 1.00 91.88 270 SER A C 1
ATOM 2123 O O . SER A 1 270 ? -8.242 -3.702 9.555 1.00 91.88 270 SER A O 1
ATOM 2125 N N . TRP A 1 271 ? -6.216 -4.485 9.032 1.00 93.44 271 TRP A N 1
ATOM 2126 C CA . TRP A 1 271 ? -6.375 -4.275 7.589 1.00 93.44 271 TRP A CA 1
ATOM 2127 C C . TRP A 1 271 ? -7.459 -5.172 6.988 1.00 93.44 271 TRP A C 1
ATOM 2129 O O . TRP A 1 271 ? -8.218 -4.717 6.136 1.00 93.44 271 TRP A O 1
ATOM 2139 N N . SER A 1 272 ? -7.594 -6.408 7.472 1.00 94.38 272 SER A N 1
ATOM 2140 C CA . SER A 1 272 ? -8.678 -7.310 7.061 1.00 94.38 272 SER A CA 1
ATOM 2141 C C . SER A 1 272 ? -10.050 -6.742 7.444 1.00 94.38 272 SER A C 1
ATOM 2143 O O . SER A 1 272 ? -10.950 -6.709 6.608 1.00 94.38 272 SER A O 1
ATOM 2145 N N . ILE A 1 273 ? -10.193 -6.191 8.658 1.00 90.94 273 ILE A N 1
ATOM 2146 C CA . ILE A 1 273 ? -11.420 -5.504 9.106 1.00 90.94 273 ILE A CA 1
ATOM 2147 C C . ILE A 1 273 ? -11.753 -4.311 8.202 1.00 90.94 273 ILE A C 1
ATOM 2149 O O . ILE A 1 273 ? -12.882 -4.199 7.727 1.00 90.94 273 ILE A O 1
ATOM 2153 N N . LEU A 1 274 ? -10.783 -3.433 7.931 1.00 90.75 274 LEU A N 1
ATOM 2154 C CA . LEU A 1 274 ? -10.996 -2.248 7.089 1.00 90.75 274 LEU A CA 1
ATOM 2155 C C . LEU A 1 274 ? -11.295 -2.613 5.631 1.00 90.75 274 LEU A C 1
ATOM 2157 O O . LEU A 1 274 ? -12.093 -1.951 4.970 1.00 90.75 274 LEU A O 1
ATOM 2161 N N . GLY A 1 275 ? -10.698 -3.701 5.145 1.00 90.06 275 GLY A N 1
ATOM 2162 C CA . GLY A 1 275 ? -11.003 -4.309 3.853 1.00 90.06 275 GLY A CA 1
ATOM 2163 C C . GLY A 1 275 ? -12.331 -5.075 3.813 1.00 90.06 275 GLY A C 1
ATOM 2164 O O . GLY A 1 275 ? -12.644 -5.656 2.774 1.00 90.06 275 GLY A O 1
ATOM 2165 N N . LYS A 1 276 ? -13.102 -5.086 4.913 1.00 92.38 276 LYS A N 1
ATOM 2166 C CA . LYS A 1 276 ? -14.362 -5.830 5.099 1.00 92.38 276 LYS A CA 1
ATOM 2167 C C . LYS A 1 276 ? -14.231 -7.351 4.947 1.00 92.38 276 LYS A C 1
ATOM 2169 O O . LYS A 1 276 ? -15.221 -8.044 4.726 1.00 92.38 276 LYS A O 1
ATOM 2174 N N . ASP A 1 277 ? -13.024 -7.887 5.093 1.00 94.94 277 ASP A N 1
ATOM 2175 C CA . ASP A 1 277 ? -12.768 -9.323 5.179 1.00 94.94 277 ASP A CA 1
ATOM 2176 C C . ASP A 1 277 ? -12.841 -9.779 6.644 1.00 94.94 277 ASP A C 1
ATOM 2178 O O . ASP A 1 277 ? -11.839 -10.101 7.287 1.00 94.94 277 ASP A O 1
ATOM 2182 N N . TYR A 1 278 ? -14.054 -9.758 7.204 1.00 94.62 278 TYR A N 1
ATOM 2183 C CA . TYR A 1 278 ? -14.287 -10.106 8.611 1.00 94.62 278 TYR A CA 1
ATOM 2184 C C . TYR A 1 278 ? -13.965 -11.573 8.906 1.00 94.62 278 TYR A C 1
ATOM 2186 O O . TYR A 1 278 ? -13.488 -11.895 9.993 1.00 94.62 278 TYR A O 1
ATOM 2194 N N . LYS A 1 279 ? -14.156 -12.458 7.919 1.00 95.81 279 LYS A N 1
ATOM 2195 C CA . LYS A 1 279 ? -13.795 -13.872 8.038 1.00 95.81 279 LYS A CA 1
ATOM 2196 C C . LYS A 1 279 ? -12.277 -14.042 8.097 1.00 95.81 279 LYS A C 1
ATOM 2198 O O . LYS A 1 279 ? -11.792 -14.719 8.996 1.00 95.81 279 LYS A O 1
ATOM 2203 N N . GLY A 1 280 ? -11.532 -13.392 7.200 1.00 95.19 280 GLY A N 1
ATOM 2204 C CA . GLY A 1 280 ? -10.069 -13.377 7.239 1.00 95.19 280 GLY A CA 1
ATOM 2205 C C . GLY A 1 280 ? -9.531 -12.801 8.551 1.00 95.19 280 GLY A C 1
ATOM 2206 O O . GLY A 1 280 ? -8.653 -13.395 9.173 1.00 95.19 280 GLY A O 1
ATOM 2207 N N . ALA A 1 281 ? -10.119 -11.706 9.043 1.00 95.31 281 ALA A N 1
ATOM 2208 C CA . ALA A 1 281 ? -9.763 -11.131 10.340 1.00 95.31 281 ALA A CA 1
ATOM 2209 C C . ALA A 1 281 ? -9.991 -12.113 11.506 1.00 95.31 281 ALA A C 1
ATOM 2211 O O . ALA A 1 281 ? -9.128 -12.257 12.375 1.00 95.31 281 ALA A O 1
ATOM 2212 N N . PHE A 1 282 ? -11.128 -12.815 11.515 1.00 95.38 282 PHE A N 1
ATOM 2213 C CA . PHE A 1 282 ? -11.452 -13.809 12.539 1.00 95.38 282 PHE A CA 1
ATOM 2214 C C . PHE A 1 282 ? -10.519 -15.029 12.478 1.00 95.38 282 PHE A C 1
ATOM 2216 O O . PHE A 1 282 ? -10.069 -15.531 13.512 1.00 95.38 282 PHE A O 1
ATOM 2223 N N . ASP A 1 283 ? -10.157 -15.475 11.274 1.00 95.38 283 ASP A N 1
ATOM 2224 C CA . ASP A 1 283 ? -9.177 -16.542 11.061 1.00 95.38 283 ASP A CA 1
ATOM 2225 C C . ASP A 1 283 ? -7.786 -16.151 11.577 1.00 95.38 283 ASP A C 1
ATOM 2227 O O . ASP A 1 283 ? -7.116 -16.966 12.215 1.00 95.38 283 ASP A O 1
ATOM 2231 N N . ILE A 1 284 ? -7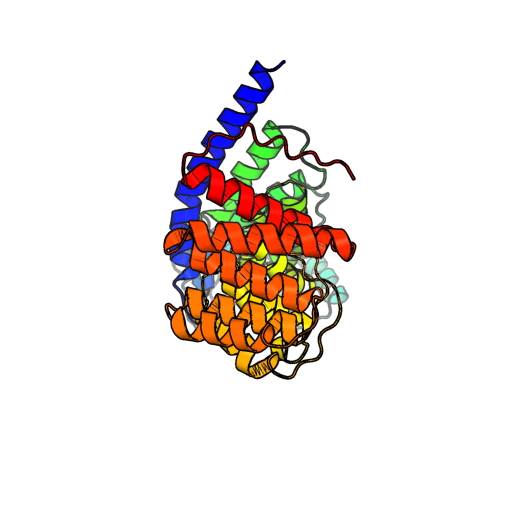.355 -14.904 11.351 1.00 95.31 284 ILE A N 1
ATOM 2232 C CA . ILE A 1 284 ? -6.090 -14.393 11.896 1.00 95.31 284 ILE A CA 1
ATOM 2233 C C . ILE A 1 284 ? -6.135 -14.421 13.425 1.00 95.31 284 ILE A C 1
ATOM 2235 O O . ILE A 1 284 ? -5.206 -14.924 14.066 1.00 95.31 284 ILE A O 1
ATOM 2239 N N . HIS A 1 285 ? -7.228 -13.928 14.015 1.00 94.62 285 HIS A N 1
ATOM 2240 C CA . HIS A 1 285 ? -7.385 -13.926 15.462 1.00 94.62 285 HIS A CA 1
ATOM 2241 C C . HIS A 1 285 ? -7.325 -15.346 16.043 1.00 94.62 285 HIS A C 1
ATOM 2243 O O . HIS A 1 285 ? -6.491 -15.639 16.902 1.00 94.62 285 HIS A O 1
ATOM 2249 N N . SER A 1 286 ? -8.178 -16.245 15.553 1.00 92.81 286 SER A N 1
ATOM 2250 C CA . SER A 1 286 ? -8.312 -17.608 16.076 1.00 92.81 286 SER A CA 1
ATOM 2251 C C . SER A 1 286 ? -7.017 -18.418 15.965 1.00 92.81 286 SER A C 1
ATOM 2253 O O . SER A 1 286 ? -6.629 -19.073 16.937 1.00 92.81 286 SER A O 1
ATOM 2255 N N . LYS A 1 287 ? -6.317 -18.335 14.825 1.00 93.44 287 LYS A N 1
ATOM 2256 C CA . LYS A 1 287 ? -5.112 -19.133 14.548 1.00 93.44 287 LYS A CA 1
ATOM 2257 C C . LYS A 1 287 ? -3.850 -18.589 15.210 1.00 93.44 287 LYS A C 1
ATOM 2259 O O . LYS A 1 287 ? -3.014 -19.384 15.632 1.00 93.44 287 LYS A O 1
ATOM 2264 N N . TYR A 1 288 ? -3.693 -17.266 15.291 1.00 93.50 288 TYR A N 1
ATOM 2265 C CA . TYR A 1 288 ? -2.411 -16.655 15.665 1.00 93.50 288 TYR A CA 1
ATOM 2266 C C . TYR A 1 288 ? -2.464 -15.814 16.939 1.00 93.50 288 TYR A C 1
ATOM 2268 O O . TYR A 1 288 ? -1.463 -15.715 17.647 1.00 93.50 288 TYR A O 1
ATOM 2276 N N . LEU A 1 289 ? -3.614 -15.217 17.257 1.00 93.12 289 LEU A N 1
ATOM 2277 C CA . LEU A 1 289 ? -3.716 -14.234 18.338 1.00 93.12 289 LEU A CA 1
ATOM 2278 C C . LEU A 1 289 ? -4.437 -14.747 19.588 1.00 93.12 289 LEU A C 1
ATOM 2280 O O . LEU A 1 289 ? -4.182 -14.221 20.670 1.00 93.12 289 LEU A O 1
ATOM 2284 N N . SER A 1 290 ? -5.261 -15.791 19.478 1.00 87.19 290 SER A N 1
ATOM 2285 C CA . SER A 1 290 ? -6.104 -16.329 20.562 1.00 87.19 290 SER A CA 1
ATOM 2286 C C . SER A 1 290 ? -5.351 -16.627 21.868 1.00 87.19 290 SER A C 1
ATOM 2288 O O . SER A 1 290 ? -5.870 -16.389 22.961 1.00 87.19 290 SER A O 1
ATOM 2290 N N . ASN A 1 291 ? -4.107 -17.098 21.750 1.00 86.00 291 ASN A N 1
ATOM 2291 C CA . ASN A 1 291 ? -3.215 -17.414 22.869 1.00 86.00 291 ASN A CA 1
ATOM 2292 C C . ASN A 1 291 ? -2.020 -16.456 22.987 1.00 86.00 291 ASN A C 1
ATOM 2294 O O . ASN A 1 291 ? -1.117 -16.686 23.795 1.00 86.00 291 ASN A O 1
ATOM 2298 N N . SER A 1 292 ? -1.996 -15.393 22.183 1.00 87.88 292 SER A N 1
ATOM 2299 C CA . SER A 1 292 ? -0.914 -14.416 22.210 1.00 87.88 292 SER A CA 1
ATOM 2300 C C . SER A 1 292 ? -0.989 -13.541 23.467 1.00 87.88 292 SER A C 1
ATOM 2302 O O . SER A 1 292 ? -2.054 -13.330 24.053 1.00 87.88 292 SER A O 1
ATOM 2304 N N . LYS A 1 293 ? 0.170 -13.041 23.900 1.00 88.19 293 LYS A N 1
ATOM 2305 C CA . LYS A 1 293 ? 0.300 -12.037 24.963 1.00 88.19 293 LYS A CA 1
ATOM 2306 C C . LYS A 1 293 ? 0.872 -10.762 24.344 1.00 88.19 293 LYS A C 1
ATOM 2308 O O . LYS A 1 293 ? 2.064 -10.505 24.514 1.00 88.19 293 LYS A O 1
ATOM 2313 N N . PRO A 1 294 ? 0.077 -10.040 23.535 1.00 87.31 294 PRO A N 1
ATOM 2314 C CA . PRO A 1 294 ? 0.559 -8.832 22.886 1.00 87.31 294 PRO A CA 1
ATOM 2315 C C . PRO A 1 294 ? 0.869 -7.760 23.934 1.00 87.31 294 PRO A C 1
ATOM 2317 O O . PRO A 1 294 ? 0.384 -7.814 25.065 1.00 87.31 294 PRO A O 1
ATOM 2320 N N . SER A 1 295 ? 1.670 -6.781 23.536 1.00 86.06 295 SER A N 1
ATOM 2321 C CA . SER A 1 295 ? 1.937 -5.583 24.320 1.00 86.06 295 SER A CA 1
ATOM 2322 C C . SER A 1 295 ? 1.939 -4.363 23.408 1.00 86.06 295 SER A C 1
ATOM 2324 O O . SER A 1 295 ? 2.134 -4.472 22.196 1.00 86.06 295 SER A O 1
ATOM 2326 N N . GLY A 1 296 ? 1.708 -3.194 23.997 1.00 88.31 296 GLY A N 1
ATOM 2327 C CA . GLY A 1 296 ? 1.610 -1.931 23.276 1.00 88.31 296 GLY A CA 1
ATOM 2328 C C . GLY A 1 296 ? 0.216 -1.331 23.373 1.00 88.31 296 GLY A C 1
ATOM 2329 O O . GLY A 1 296 ? -0.564 -1.677 24.258 1.00 88.31 296 GLY A O 1
ATOM 2330 N N . VAL A 1 297 ? -0.070 -0.405 22.467 1.00 88.44 297 VAL A N 1
ATOM 2331 C CA . VAL A 1 297 ? -1.288 0.406 22.462 1.00 88.44 297 VAL A CA 1
ATOM 2332 C C . VAL A 1 297 ? -1.985 0.220 21.119 1.00 88.44 297 VAL A C 1
ATOM 2334 O O . VAL A 1 297 ? -1.345 0.314 20.071 1.00 88.44 297 VAL A O 1
ATOM 2337 N N . ASP A 1 298 ? -3.282 -0.076 21.144 1.00 84.19 298 ASP A N 1
ATOM 2338 C CA . ASP A 1 298 ? -4.090 -0.260 19.940 1.00 84.19 298 ASP A CA 1
ATOM 2339 C C . ASP A 1 298 ? -4.246 1.079 19.216 1.00 84.19 298 ASP A C 1
ATOM 2341 O O . ASP A 1 298 ? -4.628 2.075 19.813 1.00 84.19 298 ASP A O 1
ATOM 2345 N N . THR A 1 299 ? -3.967 1.144 17.921 1.00 78.25 299 THR A N 1
ATOM 2346 C CA . THR A 1 299 ? -3.967 2.426 17.199 1.00 78.25 299 THR A CA 1
ATOM 2347 C C . THR A 1 299 ? -5.357 3.044 17.023 1.00 78.25 299 THR A C 1
ATOM 2349 O O . THR A 1 299 ? -5.446 4.242 16.768 1.00 78.25 299 THR A O 1
ATOM 2352 N N . TRP A 1 300 ? -6.434 2.265 17.173 1.00 76.19 300 TRP A N 1
ATOM 2353 C CA . TRP A 1 300 ? -7.813 2.712 16.944 1.00 76.19 300 TRP A CA 1
ATOM 2354 C C . TRP A 1 300 ? -8.445 3.281 18.205 1.00 76.19 300 TRP A C 1
ATOM 2356 O O . TRP A 1 300 ? -9.058 4.344 18.188 1.00 76.19 300 TRP A O 1
ATOM 2366 N N . THR A 1 301 ? -8.280 2.564 19.308 1.00 80.56 301 THR A N 1
ATOM 2367 C CA . THR A 1 301 ? -8.856 2.915 20.610 1.00 80.56 301 THR A CA 1
ATOM 2368 C C . THR A 1 301 ? -7.850 3.673 21.482 1.00 80.56 301 THR A C 1
ATOM 2370 O O . THR A 1 301 ? -8.213 4.479 22.339 1.00 80.56 301 THR A O 1
ATOM 2373 N N . GLY A 1 302 ? -6.558 3.424 21.258 1.00 82.88 302 GLY A N 1
ATOM 2374 C CA . GLY A 1 302 ? -5.436 3.777 22.125 1.00 82.88 302 GLY A CA 1
ATOM 2375 C C . GLY A 1 302 ? -5.517 3.231 23.541 1.00 82.88 302 GLY A C 1
ATOM 2376 O O . GLY A 1 302 ? -4.885 3.781 24.441 1.00 82.88 302 GLY A O 1
ATOM 2377 N N . LEU A 1 303 ? -6.270 2.148 23.726 1.00 86.31 303 LEU A N 1
ATOM 2378 C CA . LEU A 1 303 ? -6.203 1.308 24.913 1.00 86.31 303 LEU A CA 1
ATOM 2379 C C . LEU A 1 303 ? -4.993 0.370 24.822 1.00 86.31 303 LEU A C 1
ATOM 2381 O O . LEU A 1 303 ? -4.493 0.071 23.733 1.00 86.31 303 LEU A O 1
ATOM 2385 N N . SER A 1 304 ? -4.516 -0.093 25.973 1.00 90.12 304 SER A N 1
ATOM 2386 C CA . SER A 1 304 ? -3.453 -1.097 26.032 1.00 90.12 304 SER A CA 1
ATOM 2387 C C . SER A 1 304 ? -3.923 -2.403 25.395 1.00 90.12 304 SER A C 1
ATOM 2389 O O . SER A 1 304 ? -5.018 -2.882 25.678 1.00 90.12 304 SER A O 1
ATOM 2391 N N . ILE A 1 305 ? -3.088 -3.001 24.550 1.00 89.44 305 ILE A N 1
ATOM 2392 C CA . ILE A 1 305 ? -3.409 -4.284 23.927 1.00 89.44 305 ILE A CA 1
ATOM 2393 C C . ILE A 1 305 ? -3.146 -5.395 24.941 1.00 89.44 305 ILE A C 1
ATOM 2395 O O . ILE A 1 305 ? -2.023 -5.566 25.412 1.00 89.44 305 ILE A O 1
ATOM 2399 N N . SER A 1 306 ? -4.175 -6.187 25.221 1.00 90.88 306 SER A N 1
ATOM 2400 C CA . SER A 1 306 ? -4.099 -7.389 26.045 1.00 90.88 306 SER A CA 1
ATOM 2401 C C . SER A 1 306 ? -4.720 -8.587 25.317 1.00 90.88 306 SER A C 1
ATOM 2403 O O . SER A 1 306 ? -5.345 -8.461 24.260 1.00 90.88 306 SER A O 1
ATOM 2405 N N . ARG A 1 307 ? -4.578 -9.784 25.892 1.00 90.94 307 ARG A N 1
ATOM 2406 C CA . ARG A 1 307 ? -5.288 -10.973 25.398 1.00 90.94 307 ARG A CA 1
ATOM 2407 C C . ARG A 1 307 ? -6.808 -10.800 25.480 1.00 90.94 307 ARG A C 1
ATOM 2409 O O . ARG A 1 307 ? -7.517 -11.254 24.588 1.00 90.94 307 ARG A O 1
ATOM 2416 N N . ASP A 1 308 ? -7.308 -10.176 26.542 1.00 91.44 308 ASP A N 1
ATOM 2417 C CA . ASP A 1 308 ? -8.747 -10.008 26.731 1.00 91.44 308 ASP A CA 1
ATOM 2418 C C . ASP A 1 308 ? -9.292 -8.901 25.818 1.00 91.44 308 ASP A C 1
ATOM 2420 O O . ASP A 1 308 ? -10.331 -9.108 25.194 1.00 91.44 308 ASP A O 1
ATOM 2424 N N . PHE A 1 309 ? -8.525 -7.835 25.568 1.00 91.12 309 PHE A N 1
ATOM 2425 C CA . PHE A 1 309 ? -8.816 -6.860 24.511 1.00 91.12 309 PHE A CA 1
ATOM 2426 C C . PHE A 1 309 ? -8.992 -7.521 23.132 1.00 91.12 309 PHE A C 1
ATOM 2428 O O . PHE A 1 309 ? -9.946 -7.236 22.404 1.00 91.12 309 PHE A O 1
ATOM 2435 N N . LEU A 1 310 ? -8.106 -8.454 22.764 1.00 91.88 310 LEU A N 1
ATOM 2436 C CA . LEU A 1 310 ? -8.230 -9.193 21.502 1.00 91.88 310 LEU A CA 1
ATOM 2437 C C . LEU A 1 310 ? -9.490 -10.065 21.452 1.00 91.88 310 LEU A C 1
ATOM 2439 O O . LEU A 1 310 ? -10.136 -10.143 20.407 1.00 91.88 310 LEU A O 1
ATOM 2443 N N . ARG A 1 311 ? -9.893 -10.657 22.582 1.00 92.38 311 ARG A N 1
ATOM 2444 C CA . ARG A 1 311 ? -11.156 -11.404 22.682 1.00 92.38 311 ARG A CA 1
ATOM 2445 C C . ARG A 1 311 ? -12.373 -10.494 22.513 1.00 92.38 311 ARG A C 1
ATOM 2447 O O . ARG A 1 311 ? -13.309 -10.896 21.827 1.00 92.38 311 ARG A O 1
ATOM 2454 N N . VAL A 1 312 ? -12.340 -9.263 23.034 1.00 92.38 312 VAL A N 1
ATOM 2455 C CA . VAL A 1 312 ? -13.382 -8.253 22.761 1.00 92.38 312 VAL A CA 1
ATOM 2456 C C . VAL A 1 312 ? -13.448 -7.937 21.264 1.00 92.38 312 VAL A C 1
ATOM 2458 O O . VAL A 1 312 ? -14.529 -7.971 20.677 1.00 92.38 312 VAL A O 1
ATOM 2461 N N . ARG A 1 313 ? -12.301 -7.716 20.602 1.00 90.38 313 ARG A N 1
ATOM 2462 C CA . ARG A 1 313 ? -12.259 -7.510 19.139 1.00 90.38 313 ARG A CA 1
ATOM 2463 C C . ARG A 1 313 ? -12.800 -8.719 18.368 1.00 90.38 313 ARG A C 1
ATOM 2465 O O . ARG A 1 313 ? -13.496 -8.538 17.373 1.00 90.38 313 ARG A O 1
ATOM 2472 N N . SER A 1 314 ? -12.531 -9.936 18.837 1.00 92.56 314 SER A N 1
ATOM 2473 C CA . SER A 1 314 ? -13.083 -11.165 18.256 1.00 92.56 314 SER A CA 1
ATOM 2474 C C . SER A 1 314 ? -14.601 -11.258 18.395 1.00 92.56 314 SER A C 1
ATOM 2476 O O . SER A 1 314 ? -15.251 -11.746 17.476 1.00 92.56 314 SER A O 1
ATOM 2478 N N . ALA A 1 315 ? -15.178 -10.790 19.503 1.00 92.25 315 ALA A N 1
ATOM 2479 C CA . ALA A 1 315 ? -16.628 -10.723 19.652 1.00 92.25 315 ALA A CA 1
ATOM 2480 C C . ALA A 1 315 ? -17.250 -9.701 18.686 1.00 92.25 315 ALA A C 1
ATOM 2482 O O . ALA A 1 315 ? -18.240 -10.010 18.032 1.00 92.25 315 ALA A O 1
ATOM 2483 N N . GLY A 1 316 ? -16.615 -8.539 18.498 1.00 90.88 316 GLY A N 1
ATOM 2484 C CA . GLY A 1 316 ? -17.023 -7.586 17.457 1.00 90.88 316 GLY A CA 1
ATOM 2485 C C . GLY A 1 316 ? -16.969 -8.186 16.042 1.00 90.88 316 GLY A C 1
ATOM 2486 O O . GLY A 1 316 ? -17.840 -7.924 15.220 1.00 90.88 316 GLY A O 1
ATOM 2487 N N . LEU A 1 317 ? -15.990 -9.050 15.754 1.00 93.00 317 LEU A N 1
ATOM 2488 C CA . LEU A 1 317 ? -15.936 -9.788 14.485 1.00 93.00 317 LEU A CA 1
ATOM 2489 C C . LEU A 1 317 ? -17.078 -10.803 14.334 1.00 93.00 317 LEU A C 1
ATOM 2491 O O . LEU A 1 317 ? -17.599 -10.947 13.232 1.00 93.00 317 LEU A O 1
ATOM 2495 N N . LEU A 1 318 ? -17.474 -11.490 15.411 1.00 93.75 318 LEU A N 1
ATOM 2496 C CA . LEU A 1 318 ? -18.629 -12.396 15.394 1.00 93.75 318 LEU A CA 1
ATOM 2497 C C . LEU A 1 318 ? -19.919 -11.648 15.051 1.00 93.75 318 LEU A C 1
ATOM 2499 O O . LEU A 1 318 ? -20.695 -12.143 14.234 1.00 93.75 318 LEU A O 1
ATOM 2503 N N . GLU A 1 319 ? -20.110 -10.444 15.600 1.00 91.31 319 GLU A N 1
ATOM 2504 C CA . GLU A 1 319 ? -21.229 -9.578 15.217 1.00 91.31 319 GLU A CA 1
ATOM 2505 C C . GLU A 1 319 ? -21.200 -9.272 13.718 1.00 91.31 319 GLU A C 1
ATOM 2507 O O . GLU A 1 319 ? -22.182 -9.491 13.016 1.00 91.31 319 GLU A O 1
ATOM 2512 N N . LEU A 1 320 ? -20.057 -8.803 13.206 1.00 91.06 320 LEU A N 1
ATOM 2513 C CA . LEU A 1 320 ? -19.906 -8.425 11.797 1.00 91.06 320 LEU A CA 1
ATOM 2514 C C . LEU A 1 320 ? -20.081 -9.613 10.834 1.00 91.06 320 LEU A C 1
ATOM 2516 O O . LEU A 1 320 ? -20.353 -9.418 9.649 1.00 91.06 320 LEU A O 1
ATOM 2520 N N . LEU A 1 321 ? -19.940 -10.841 11.336 1.00 93.94 321 LEU A N 1
ATOM 2521 C CA . LEU A 1 321 ? -20.228 -12.087 10.625 1.00 93.94 321 LEU A CA 1
ATOM 2522 C C . LEU A 1 321 ? -21.698 -12.537 10.748 1.00 93.94 321 LEU A C 1
ATOM 2524 O O . LEU A 1 321 ? -22.059 -13.572 10.190 1.00 93.94 321 LEU A O 1
ATOM 2528 N N . GLY A 1 322 ? -22.544 -11.774 11.445 1.00 91.81 322 GLY A N 1
ATOM 2529 C CA . GLY A 1 322 ? -23.970 -12.040 11.638 1.00 91.81 322 GLY A CA 1
ATOM 2530 C C . GLY A 1 322 ? -24.292 -12.962 12.817 1.00 91.81 322 GLY A C 1
ATOM 2531 O O . GLY A 1 322 ? -25.393 -13.505 12.880 1.00 91.81 322 GLY A O 1
ATOM 2532 N N . ASN A 1 323 ? -23.350 -13.177 13.739 1.00 93.88 323 ASN A N 1
ATOM 2533 C CA . ASN A 1 323 ? -23.527 -14.053 14.896 1.00 93.88 323 ASN A CA 1
ATOM 2534 C C . ASN A 1 323 ? -23.627 -13.259 16.208 1.00 93.88 323 ASN A C 1
ATOM 2536 O O . ASN A 1 323 ? -22.824 -13.421 17.132 1.00 93.88 323 ASN A O 1
ATOM 2540 N N . SER A 1 324 ? -24.647 -12.404 16.292 1.00 91.12 324 SER A N 1
ATOM 2541 C CA . SER A 1 324 ? -24.827 -11.461 17.401 1.00 91.12 324 SER A CA 1
ATOM 2542 C C . SER A 1 324 ? -25.037 -12.138 18.755 1.00 91.12 324 SER A C 1
ATOM 2544 O O . SER A 1 324 ? -24.570 -11.666 19.792 1.00 91.12 324 SER A O 1
ATOM 2546 N N . LYS A 1 325 ? -25.688 -13.310 18.765 1.00 92.31 325 LYS A N 1
ATOM 2547 C CA . LYS A 1 325 ? -25.893 -14.086 19.996 1.00 92.31 325 LYS A CA 1
ATOM 2548 C C . LYS A 1 325 ? -24.565 -14.561 20.586 1.00 92.31 325 LYS A C 1
ATOM 2550 O O . LYS A 1 325 ? -24.355 -14.440 21.791 1.00 92.31 325 LYS A O 1
ATOM 2555 N N . GLU A 1 326 ? -23.678 -15.111 19.760 1.00 94.44 326 GLU A N 1
ATOM 2556 C CA . GLU A 1 326 ? -22.368 -15.580 20.219 1.00 94.44 326 GLU A CA 1
ATOM 2557 C C . GLU A 1 326 ? -21.437 -14.413 20.565 1.00 94.44 326 GLU A C 1
ATOM 2559 O O . GLU A 1 326 ? -20.675 -14.512 21.529 1.00 94.44 326 GLU A O 1
ATOM 2564 N N . ALA A 1 327 ? -21.542 -13.291 19.846 1.00 93.69 327 ALA A N 1
ATOM 2565 C CA . ALA A 1 327 ? -20.834 -12.058 20.175 1.00 93.69 327 ALA A CA 1
ATOM 2566 C C . ALA A 1 327 ? -21.188 -11.566 21.589 1.00 93.69 327 ALA A C 1
ATOM 2568 O O . ALA A 1 327 ? -20.297 -11.396 22.423 1.00 93.69 327 ALA A O 1
ATOM 2569 N N . LEU A 1 328 ? -22.483 -11.426 21.898 1.00 92.75 328 LEU A N 1
ATOM 2570 C CA . LEU A 1 328 ? -22.953 -10.994 23.219 1.00 92.75 328 LEU A CA 1
ATOM 2571 C C . LEU A 1 328 ? -22.545 -11.965 24.333 1.00 92.75 328 LEU A C 1
ATOM 2573 O O . LEU A 1 328 ? -22.025 -11.518 25.353 1.00 92.75 328 LEU A O 1
ATOM 2577 N N . LEU A 1 329 ? -22.701 -13.279 24.125 1.00 94.44 329 LEU A N 1
ATOM 2578 C CA . LEU A 1 329 ? -22.263 -14.298 25.090 1.00 94.44 329 LEU A CA 1
ATOM 2579 C C . LEU A 1 329 ? -20.749 -14.241 25.339 1.00 94.44 329 LEU A C 1
ATOM 2581 O O . LEU A 1 329 ? -20.290 -14.384 26.473 1.00 94.44 329 LEU A O 1
ATOM 2585 N N . SER A 1 330 ? -19.959 -14.014 24.287 1.00 93.50 330 SER A N 1
ATOM 2586 C CA . SER A 1 330 ? -18.504 -13.879 24.398 1.00 93.50 330 SER A CA 1
ATOM 2587 C C . SER A 1 330 ? -18.114 -12.656 25.224 1.00 93.50 330 SER A C 1
ATOM 2589 O O . SER A 1 330 ? -17.227 -12.755 26.070 1.00 93.50 330 SER A O 1
ATOM 2591 N N . LEU A 1 331 ? -18.794 -11.524 25.021 1.00 94.38 331 LEU A N 1
ATOM 2592 C CA . LEU A 1 331 ? -18.572 -10.316 25.815 1.00 94.38 331 LEU A CA 1
ATOM 2593 C C . LEU A 1 331 ? -19.030 -10.503 27.264 1.00 94.38 331 LEU A C 1
ATOM 2595 O O . LEU A 1 331 ? -18.311 -10.117 28.178 1.00 94.38 331 LEU A O 1
ATOM 2599 N N . GLU A 1 332 ? -20.180 -11.141 27.493 1.00 93.50 332 GLU A N 1
ATOM 2600 C CA . GLU A 1 332 ? -20.704 -11.414 28.838 1.00 93.50 332 GLU A CA 1
ATOM 2601 C C . GLU A 1 332 ? -19.716 -12.242 29.669 1.00 93.50 332 GLU A C 1
ATOM 2603 O O . GLU A 1 332 ? -19.422 -11.899 30.813 1.00 93.50 332 GLU A O 1
ATOM 2608 N N . ASN A 1 333 ? -19.111 -13.271 29.070 1.00 92.12 333 ASN A N 1
ATOM 2609 C CA . ASN A 1 333 ? -18.077 -14.088 29.713 1.00 92.12 333 ASN A CA 1
ATOM 2610 C C . ASN A 1 333 ? -16.802 -13.302 30.074 1.00 92.12 333 ASN A C 1
ATOM 2612 O O . ASN A 1 333 ? -16.049 -13.718 30.958 1.00 92.12 333 ASN A O 1
ATOM 2616 N N . LEU A 1 334 ? -16.529 -12.190 29.386 1.00 90.94 334 LEU A N 1
ATOM 2617 C CA . LEU A 1 334 ? -15.399 -11.308 29.690 1.00 90.94 334 LEU A CA 1
ATOM 2618 C C . LEU A 1 334 ? -15.721 -10.296 30.788 1.00 90.94 334 LEU A C 1
ATOM 2620 O O . LEU A 1 334 ? -14.794 -9.773 31.393 1.00 90.94 334 LEU A O 1
ATOM 2624 N N . THR A 1 335 ? -16.998 -10.033 31.061 1.00 92.75 335 THR A N 1
ATOM 2625 C CA . THR A 1 335 ? -17.427 -9.004 32.019 1.00 92.75 335 THR A CA 1
ATOM 2626 C C . THR A 1 335 ? -17.978 -9.576 33.317 1.00 92.75 335 THR A C 1
ATOM 2628 O O . THR A 1 335 ? -17.931 -8.923 34.357 1.00 92.75 335 THR A O 1
ATOM 2631 N N . ARG A 1 336 ? -18.528 -10.790 33.267 1.00 89.69 336 ARG A N 1
ATOM 2632 C CA . ARG A 1 336 ? -19.209 -11.422 34.392 1.00 89.69 336 ARG A CA 1
ATOM 2633 C C . ARG A 1 336 ? -18.242 -11.677 35.549 1.00 89.69 336 ARG A C 1
ATOM 2635 O O . ARG A 1 336 ? -17.179 -12.261 35.360 1.00 89.69 336 ARG A O 1
ATOM 2642 N N . ASP A 1 337 ? -18.647 -11.245 36.743 1.00 85.62 337 ASP A N 1
ATOM 2643 C CA . ASP A 1 337 ? -17.928 -11.430 38.010 1.00 85.62 337 ASP A CA 1
ATOM 2644 C C . ASP A 1 337 ? -16.498 -10.840 38.032 1.00 85.62 337 ASP A C 1
ATOM 2646 O O . ASP A 1 337 ? -15.679 -11.208 38.876 1.00 85.62 337 ASP A O 1
ATOM 2650 N N . ARG A 1 338 ? -16.183 -9.905 37.119 1.00 89.69 338 ARG A N 1
ATOM 2651 C CA . ARG A 1 338 ? -14.880 -9.227 37.049 1.00 89.69 338 ARG A CA 1
ATOM 2652 C C . ARG A 1 338 ? -14.921 -7.824 37.646 1.00 89.69 338 ARG A C 1
ATOM 2654 O O . ARG A 1 338 ? -15.929 -7.124 37.562 1.00 89.69 338 ARG A O 1
ATOM 2661 N N . GLN A 1 339 ? -13.797 -7.406 38.230 1.00 90.12 339 GLN A N 1
ATOM 2662 C CA . GLN A 1 339 ? -13.594 -6.011 38.621 1.00 90.12 339 GLN A CA 1
ATOM 2663 C C . GLN A 1 339 ? -13.493 -5.121 37.379 1.00 90.12 339 GLN A C 1
ATOM 2665 O O . GLN A 1 339 ? -13.063 -5.568 36.318 1.00 90.12 339 GLN A O 1
ATOM 2670 N N . PHE A 1 340 ? -13.911 -3.863 37.517 1.00 90.31 340 PHE A N 1
ATOM 2671 C CA . PHE A 1 340 ? -13.840 -2.903 36.425 1.00 90.31 340 PHE A CA 1
ATOM 2672 C C . PHE A 1 340 ? -12.381 -2.519 36.155 1.00 90.31 340 PHE A C 1
ATOM 2674 O O . PHE A 1 340 ? -11.687 -2.028 37.040 1.00 90.31 340 PHE A O 1
ATOM 2681 N N . ASP A 1 341 ? -11.938 -2.755 34.927 1.00 90.50 341 ASP A N 1
ATOM 2682 C CA . ASP A 1 341 ? -10.643 -2.358 34.387 1.00 90.50 341 ASP A CA 1
ATOM 2683 C C . ASP A 1 341 ? -10.805 -1.937 32.916 1.00 90.50 341 ASP A C 1
ATOM 2685 O O . ASP A 1 341 ? -11.915 -1.932 32.371 1.00 90.50 341 ASP A O 1
ATOM 2689 N N . SER A 1 342 ? -9.700 -1.590 32.250 1.00 88.50 342 SER A N 1
ATOM 2690 C CA . SER A 1 342 ? -9.731 -1.146 30.853 1.00 88.50 342 SER A CA 1
ATOM 2691 C C . SER A 1 342 ? -10.353 -2.175 29.894 1.00 88.50 342 SER A C 1
ATOM 2693 O O . SER A 1 342 ? -11.057 -1.792 28.959 1.00 88.50 342 SER A O 1
ATOM 2695 N N . ASP A 1 343 ? -10.090 -3.468 30.088 1.00 90.50 343 ASP A N 1
ATOM 2696 C CA . ASP A 1 343 ? -10.564 -4.524 29.184 1.00 90.50 343 ASP A CA 1
ATOM 2697 C C . ASP A 1 343 ? -12.048 -4.820 29.417 1.00 90.50 343 ASP A C 1
ATOM 2699 O O . ASP A 1 343 ? -12.827 -4.930 28.469 1.00 90.50 343 ASP A O 1
ATOM 2703 N N . THR A 1 344 ? -12.451 -4.886 30.685 1.00 93.38 344 THR A N 1
ATOM 2704 C CA . THR A 1 344 ? -13.837 -5.076 31.117 1.00 93.38 344 THR A CA 1
ATOM 2705 C C . THR A 1 344 ? -14.698 -3.888 30.696 1.00 93.38 344 THR A C 1
ATOM 2707 O O . THR A 1 344 ? -15.787 -4.075 30.154 1.00 93.38 344 THR A O 1
ATOM 2710 N N . GLY A 1 345 ? -14.203 -2.661 30.876 1.00 93.00 345 GLY A N 1
ATOM 2711 C CA . GLY A 1 345 ? -14.870 -1.446 30.416 1.00 93.00 345 GLY A CA 1
ATOM 2712 C C . GLY A 1 345 ? -15.042 -1.423 28.897 1.00 93.00 345 GLY A C 1
ATOM 2713 O O . GLY A 1 345 ? -16.135 -1.139 28.409 1.00 93.00 345 GLY A O 1
ATOM 2714 N N . TYR A 1 346 ? -14.011 -1.814 28.139 1.00 92.81 346 TYR A N 1
ATOM 2715 C CA . TYR A 1 346 ? -14.103 -1.904 26.680 1.00 92.81 346 TYR A CA 1
ATOM 2716 C C . TYR A 1 346 ? -15.065 -3.007 26.210 1.00 92.81 346 TYR A C 1
ATOM 2718 O O . TYR A 1 346 ? -15.819 -2.808 25.258 1.00 92.81 346 TYR A O 1
ATOM 2726 N N . ALA A 1 347 ? -15.098 -4.153 26.896 1.00 94.19 347 ALA A N 1
ATOM 2727 C CA . ALA A 1 347 ? -16.054 -5.221 26.616 1.00 94.19 347 ALA A CA 1
ATOM 2728 C C . ALA A 1 347 ? -17.506 -4.753 26.810 1.00 94.19 347 ALA A C 1
ATOM 2730 O O . ALA A 1 347 ? -18.349 -5.002 25.947 1.00 94.19 347 ALA A O 1
ATOM 2731 N N . ARG A 1 348 ? -17.793 -4.029 27.901 1.00 94.25 348 ARG A N 1
ATOM 2732 C CA . ARG A 1 348 ? -19.128 -3.457 28.155 1.00 94.25 348 ARG A CA 1
ATOM 2733 C C . ARG A 1 348 ? -19.482 -2.352 27.164 1.00 94.25 348 ARG A C 1
ATOM 2735 O O . ARG A 1 348 ? -20.627 -2.273 26.729 1.00 94.25 348 ARG A O 1
ATOM 2742 N N . LEU A 1 349 ? -18.504 -1.547 26.747 1.00 92.69 349 LEU A N 1
ATOM 2743 C CA . LEU A 1 349 ? -18.704 -0.549 25.697 1.00 92.69 349 LEU A CA 1
ATOM 2744 C C . LEU A 1 349 ? -19.108 -1.225 24.382 1.00 92.69 349 LEU A C 1
ATOM 2746 O O . LEU A 1 349 ? -20.076 -0.809 23.753 1.00 92.69 349 LEU A O 1
ATOM 2750 N N . MET A 1 350 ? -18.420 -2.306 24.003 1.00 92.50 350 MET A N 1
ATOM 2751 C CA . MET A 1 350 ? -18.780 -3.100 22.828 1.00 92.50 350 MET A CA 1
ATOM 2752 C C . MET A 1 350 ? -20.188 -3.699 22.970 1.00 92.50 350 MET A C 1
ATOM 2754 O O . MET A 1 350 ? -20.966 -3.616 22.029 1.00 92.50 350 MET A O 1
ATOM 2758 N N . GLN A 1 351 ? -20.570 -4.226 24.143 1.00 92.81 351 GLN A N 1
ATOM 2759 C CA . GLN A 1 351 ? -21.946 -4.700 24.384 1.00 92.81 351 GLN A CA 1
ATOM 2760 C C . GLN A 1 351 ? -22.977 -3.594 24.142 1.00 92.81 351 GLN A C 1
ATOM 2762 O O . GLN A 1 351 ? -23.972 -3.833 23.466 1.00 92.81 351 GLN A O 1
ATOM 2767 N N . SER A 1 352 ? -22.734 -2.387 24.660 1.00 91.81 352 SER A N 1
ATOM 2768 C CA . SER A 1 352 ? -23.615 -1.239 24.426 1.00 91.81 352 SER A CA 1
ATOM 2769 C C . SER A 1 352 ? -23.713 -0.895 22.933 1.00 91.81 352 SER A C 1
ATOM 2771 O O . SER A 1 352 ? -24.818 -0.722 22.422 1.00 91.81 352 SER A O 1
ATOM 2773 N N . GLN A 1 353 ? -22.593 -0.905 22.200 1.00 90.81 353 GLN A N 1
ATOM 2774 C CA . GLN A 1 353 ? -22.586 -0.680 20.748 1.00 90.81 353 GLN A CA 1
ATOM 2775 C C . GLN A 1 353 ? -23.414 -1.726 19.992 1.00 90.81 353 GLN A C 1
ATOM 2777 O O . GLN A 1 353 ? -24.184 -1.362 19.107 1.00 90.81 353 GLN A O 1
ATOM 2782 N N . LEU A 1 354 ? -23.298 -3.008 20.358 1.00 89.50 354 LEU A N 1
ATOM 2783 C CA . LEU A 1 354 ? -24.089 -4.085 19.750 1.00 89.50 354 LEU A CA 1
ATOM 2784 C C . LEU A 1 354 ? -25.588 -3.936 20.029 1.00 89.50 354 LEU A C 1
ATOM 2786 O O . LEU A 1 354 ? -26.419 -4.254 19.186 1.00 89.50 354 LEU A O 1
ATOM 2790 N N . LEU A 1 355 ? -25.944 -3.432 21.210 1.00 89.12 355 LEU A N 1
ATOM 2791 C CA . LEU A 1 355 ? -27.331 -3.221 21.618 1.00 89.12 355 LEU A CA 1
ATOM 2792 C C . LEU A 1 355 ? -27.936 -1.923 21.068 1.00 89.12 355 LEU A C 1
ATOM 2794 O O . LEU A 1 355 ? -29.136 -1.716 21.234 1.00 89.12 355 LEU A O 1
ATOM 2798 N N . PHE A 1 356 ? -27.142 -1.052 20.443 1.00 87.19 356 PHE A N 1
ATOM 2799 C CA . PHE A 1 356 ? -27.546 0.312 20.103 1.00 87.19 356 PHE A CA 1
ATOM 2800 C C . PHE A 1 356 ? -28.770 0.369 19.182 1.00 87.19 356 PHE A C 1
ATOM 2802 O O . PHE A 1 356 ? -29.701 1.129 19.440 1.00 87.19 356 PHE A O 1
ATOM 2809 N N . GLU A 1 357 ? -28.800 -0.449 18.129 1.00 84.12 357 GLU A N 1
ATOM 2810 C CA . GLU A 1 357 ? -29.906 -0.446 17.161 1.00 84.12 357 GLU A CA 1
ATOM 2811 C C . GLU A 1 357 ? -31.157 -1.171 17.695 1.00 84.12 357 GLU A C 1
ATOM 2813 O O . GLU A 1 357 ? -32.276 -0.728 17.442 1.00 84.12 357 GLU A O 1
ATOM 2818 N N . ASP A 1 358 ? -30.983 -2.235 18.487 1.00 87.31 358 ASP A N 1
ATOM 2819 C CA . ASP A 1 358 ? -32.084 -3.119 18.902 1.00 87.31 358 ASP A CA 1
ATOM 2820 C C . ASP A 1 358 ? -32.692 -2.761 20.268 1.00 87.31 358 ASP A C 1
ATOM 2822 O O . ASP A 1 358 ? -33.879 -2.985 20.521 1.00 87.31 358 ASP A O 1
ATOM 2826 N N . LYS A 1 359 ? -31.874 -2.255 21.195 1.00 91.69 359 LYS A N 1
ATOM 2827 C CA . LYS A 1 359 ? -32.232 -1.992 22.598 1.00 91.69 359 LYS A CA 1
ATOM 2828 C C . LYS A 1 359 ? -31.616 -0.682 23.081 1.00 91.69 359 LYS A C 1
ATOM 2830 O O . LYS A 1 359 ? -30.885 -0.649 24.069 1.00 91.69 359 LYS A O 1
ATOM 2835 N N . LEU A 1 360 ? -31.978 0.405 22.410 1.00 90.06 360 LEU A N 1
ATOM 2836 C CA . LEU A 1 360 ? -31.412 1.741 22.605 1.00 90.06 360 LEU A CA 1
ATOM 2837 C C . LEU A 1 360 ? -31.365 2.219 24.073 1.00 90.06 360 LEU A C 1
ATOM 2839 O O . LEU A 1 360 ? -30.337 2.726 24.507 1.00 90.06 360 LEU A O 1
ATOM 2843 N N . ASN A 1 361 ? -32.430 2.010 24.859 1.00 91.81 361 ASN A N 1
ATOM 2844 C CA . ASN A 1 361 ? -32.455 2.397 26.283 1.00 91.81 361 ASN A CA 1
ATOM 2845 C C . ASN A 1 361 ? -31.461 1.588 27.133 1.00 91.81 361 ASN A C 1
ATOM 2847 O O . ASN A 1 361 ? -30.888 2.103 28.085 1.00 91.81 361 ASN A O 1
ATOM 2851 N N . LEU A 1 362 ? -31.265 0.306 26.811 1.00 93.50 362 LEU A N 1
ATOM 2852 C CA . LEU A 1 362 ? -30.293 -0.528 27.516 1.00 93.50 362 LEU A CA 1
ATOM 2853 C C . LEU A 1 362 ? -28.866 -0.148 27.106 1.00 93.50 362 LEU A C 1
ATOM 2855 O O . LEU A 1 362 ? -27.977 -0.131 27.948 1.00 93.50 362 LEU A O 1
ATOM 2859 N N . ALA A 1 363 ? -28.654 0.170 25.826 1.00 90.06 363 ALA A N 1
ATOM 2860 C CA . ALA A 1 363 ? -27.372 0.661 25.335 1.00 90.06 363 ALA A CA 1
ATOM 2861 C C . ALA A 1 363 ? -26.960 1.962 26.047 1.00 90.06 363 ALA A C 1
ATOM 2863 O O . ALA A 1 363 ? -25.843 2.027 26.559 1.00 90.06 363 ALA A O 1
ATOM 2864 N N . GLU A 1 364 ? -27.871 2.936 26.152 1.00 92.31 364 GLU A N 1
ATOM 2865 C CA . GLU A 1 364 ? -27.694 4.173 26.932 1.00 92.31 364 GLU A CA 1
ATOM 2866 C C . GLU A 1 364 ? -27.289 3.868 28.380 1.00 92.31 364 GLU A C 1
ATOM 2868 O O . GLU A 1 364 ? -26.206 4.256 28.798 1.00 92.31 364 GLU A O 1
ATOM 2873 N N . GLN A 1 365 ? -28.094 3.095 29.118 1.00 93.62 365 GLN A N 1
ATOM 2874 C CA . GLN A 1 365 ? -27.824 2.779 30.530 1.00 93.62 365 GLN A CA 1
ATOM 2875 C C . GLN A 1 365 ? -26.459 2.116 30.743 1.00 93.62 365 GLN A C 1
ATOM 2877 O O . GLN A 1 365 ? -25.766 2.386 31.724 1.00 93.62 365 GLN A O 1
ATOM 2882 N N . VAL A 1 366 ? -26.062 1.224 29.831 1.00 93.44 366 VAL A N 1
ATOM 2883 C CA . VAL A 1 366 ? -24.743 0.589 29.892 1.00 93.44 366 VAL A CA 1
ATOM 2884 C C . VAL A 1 366 ? -23.640 1.611 29.607 1.00 93.44 366 VAL A C 1
ATOM 2886 O O . VAL A 1 366 ? -22.618 1.580 30.288 1.00 93.44 366 VAL A O 1
ATOM 2889 N N . ALA A 1 367 ? -23.822 2.505 28.632 1.00 90.12 367 ALA A N 1
ATOM 2890 C CA . ALA A 1 367 ? -22.852 3.549 28.311 1.00 90.12 367 ALA A CA 1
ATOM 2891 C C . ALA A 1 367 ? -22.688 4.548 29.469 1.00 90.12 367 ALA A C 1
ATOM 2893 O O . ALA A 1 367 ? -21.559 4.834 29.861 1.00 90.12 367 ALA A O 1
ATOM 2894 N N . GLU A 1 368 ? -23.786 4.989 30.080 1.00 92.06 368 GLU A N 1
ATOM 2895 C CA . GLU A 1 368 ? -23.796 5.855 31.262 1.00 92.06 368 GLU A CA 1
ATOM 2896 C C . GLU A 1 368 ? -23.034 5.218 32.447 1.00 92.06 368 GLU A C 1
ATOM 2898 O O . GLU A 1 368 ? -22.126 5.835 33.008 1.00 92.06 368 GLU A O 1
ATOM 2903 N N . ASP A 1 369 ? -23.312 3.950 32.787 1.00 93.88 369 ASP A N 1
ATOM 2904 C CA . ASP A 1 369 ? -22.599 3.227 33.859 1.00 93.88 369 ASP A CA 1
ATOM 2905 C C . ASP A 1 369 ? -21.091 3.094 33.569 1.00 93.88 369 ASP A C 1
ATOM 2907 O O . ASP A 1 369 ? -20.266 3.196 34.480 1.00 93.88 369 ASP A O 1
ATOM 2911 N N . ILE A 1 370 ? -20.695 2.904 32.304 1.00 93.81 370 ILE A N 1
ATOM 2912 C CA . ILE A 1 370 ? -19.272 2.879 31.926 1.00 93.81 370 ILE A CA 1
ATOM 2913 C C . ILE A 1 370 ? -18.638 4.257 32.111 1.00 93.81 370 ILE A C 1
ATOM 2915 O O . ILE A 1 370 ? -17.514 4.318 32.606 1.00 93.81 370 ILE A O 1
ATOM 2919 N N . THR A 1 371 ? -19.330 5.340 31.747 1.00 91.06 371 THR A N 1
ATOM 2920 C CA . THR A 1 371 ? -18.843 6.715 31.930 1.00 91.06 371 THR A CA 1
ATOM 2921 C C . THR A 1 371 ? -18.509 6.978 33.397 1.00 91.06 371 THR A C 1
ATOM 2923 O O . THR A 1 371 ? -17.375 7.350 33.702 1.00 91.06 371 THR A O 1
ATOM 2926 N N . PHE A 1 372 ? -19.434 6.683 34.317 1.00 91.00 372 PHE A N 1
ATOM 2927 C CA . PHE A 1 372 ? -19.206 6.875 35.753 1.00 91.00 372 PHE A CA 1
ATOM 2928 C C . PHE A 1 372 ? -18.048 6.024 36.288 1.00 91.00 372 PHE A C 1
ATOM 2930 O O . PHE A 1 372 ? -17.141 6.541 36.940 1.00 91.00 372 PHE A O 1
ATOM 2937 N N . ARG A 1 373 ? -18.007 4.727 35.962 1.00 92.88 373 ARG A N 1
ATOM 2938 C CA . ARG A 1 373 ? -16.923 3.841 36.427 1.00 92.88 373 ARG A CA 1
ATOM 2939 C C . ARG A 1 373 ? -15.558 4.220 35.856 1.00 92.88 373 ARG A C 1
ATOM 2941 O O . ARG A 1 373 ? -14.540 4.098 36.542 1.00 92.88 373 ARG A O 1
ATOM 2948 N N . ALA A 1 374 ? -15.519 4.671 34.602 1.00 90.81 374 ALA A N 1
ATOM 2949 C CA . ALA A 1 374 ? -14.299 5.149 33.965 1.00 90.81 374 ALA A CA 1
ATOM 2950 C C . ALA A 1 374 ? -13.791 6.441 34.619 1.00 90.81 374 ALA A C 1
ATOM 2952 O O . ALA A 1 374 ? -12.582 6.575 34.795 1.00 90.81 374 ALA A O 1
ATOM 2953 N N . GLN A 1 375 ? -14.690 7.336 35.039 1.00 89.81 375 GLN A N 1
ATOM 2954 C CA . GLN A 1 375 ? -14.344 8.542 35.797 1.00 89.81 375 GLN A CA 1
ATOM 2955 C C . GLN A 1 375 ? -13.771 8.225 37.180 1.00 89.81 375 GLN A C 1
ATOM 2957 O O . GLN A 1 375 ? -12.779 8.835 37.575 1.00 89.81 375 GLN A O 1
ATOM 2962 N N . GLU A 1 376 ? -14.363 7.268 37.900 1.00 89.69 376 GLU A N 1
ATOM 2963 C CA . GLU A 1 376 ? -13.878 6.826 39.217 1.00 89.69 376 GLU A CA 1
ATOM 2964 C C . GLU A 1 376 ? -12.495 6.161 39.148 1.00 89.69 376 GLU A C 1
ATOM 2966 O O . GLU A 1 376 ? -11.737 6.210 40.115 1.00 89.69 376 GLU A O 1
ATOM 2971 N N . SER A 1 377 ? -12.166 5.550 38.006 1.00 86.81 377 SER A N 1
ATOM 2972 C CA . SER A 1 377 ? -10.935 4.772 37.797 1.00 86.81 377 SER A CA 1
ATOM 2973 C C . SER A 1 377 ? -9.883 5.488 36.931 1.00 86.81 377 SER A C 1
ATOM 2975 O O . SER A 1 377 ? -8.919 4.856 36.500 1.00 86.81 377 SER A O 1
ATOM 2977 N N . ASP A 1 378 ? -10.078 6.777 36.627 1.00 87.81 378 ASP A N 1
ATOM 2978 C CA . ASP A 1 378 ? -9.223 7.598 35.748 1.00 87.81 378 ASP A CA 1
ATOM 2979 C C . ASP A 1 378 ? -8.930 6.965 34.362 1.00 87.81 378 ASP A C 1
ATOM 2981 O O . ASP A 1 378 ? -7.836 7.059 33.795 1.00 8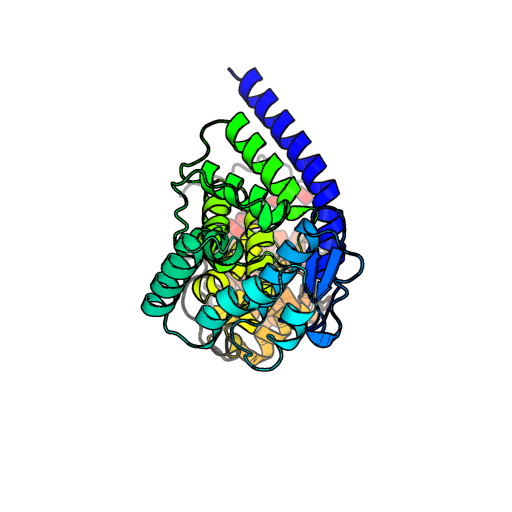7.81 378 ASP A O 1
ATOM 2985 N N . HIS A 1 379 ? -9.938 6.327 33.760 1.00 89.31 379 HIS A N 1
ATOM 2986 C CA . HIS A 1 379 ? -9.875 5.746 32.415 1.00 89.31 379 HIS A CA 1
ATOM 2987 C C . HIS A 1 379 ? -10.425 6.700 31.339 1.00 89.31 379 HIS A C 1
ATOM 2989 O O . HIS A 1 379 ? -11.413 6.402 30.668 1.00 89.31 379 HIS A O 1
ATOM 2995 N N . TYR A 1 380 ? -9.729 7.815 31.099 1.00 87.56 380 TYR A N 1
ATOM 2996 C CA . TYR A 1 380 ? -10.186 8.911 30.220 1.00 87.56 380 TYR A CA 1
ATOM 2997 C C . TYR A 1 380 ? -10.621 8.489 28.805 1.00 87.56 380 TYR A C 1
ATOM 2999 O O . TYR A 1 380 ? -11.565 9.039 28.244 1.00 87.56 380 TYR A O 1
ATOM 3007 N N . ARG A 1 381 ? -9.947 7.502 28.196 1.00 86.19 381 ARG A N 1
ATOM 3008 C CA . ARG A 1 381 ? -10.323 7.016 26.854 1.00 86.19 381 ARG A CA 1
ATOM 3009 C C . ARG A 1 381 ? -11.655 6.269 26.868 1.00 86.19 381 ARG A C 1
ATOM 3011 O O . ARG A 1 381 ? -12.457 6.459 25.961 1.00 86.19 381 ARG A O 1
ATOM 3018 N N . LEU A 1 382 ? -11.884 5.426 27.876 1.00 89.12 382 LEU A N 1
ATOM 3019 C CA . LEU A 1 382 ? -13.152 4.711 28.024 1.00 89.12 382 LEU A CA 1
ATOM 3020 C C . LEU A 1 382 ? -14.288 5.672 28.352 1.00 89.12 382 LEU A C 1
ATOM 3022 O O . LEU A 1 382 ? -15.340 5.569 27.732 1.00 89.12 382 LEU A O 1
ATOM 3026 N N . GLU A 1 383 ? -14.041 6.625 29.251 1.00 89.81 383 GLU A N 1
ATOM 3027 C CA . GLU A 1 383 ? -14.975 7.707 29.565 1.00 89.81 383 GLU A CA 1
ATOM 3028 C C . GLU A 1 383 ? -15.400 8.443 28.290 1.00 89.81 383 GLU A C 1
ATOM 3030 O O . GLU A 1 383 ? -16.593 8.572 28.024 1.00 89.81 383 GLU A O 1
ATOM 3035 N N . PHE A 1 384 ? -14.439 8.857 27.456 1.00 87.31 384 PHE A N 1
ATOM 3036 C CA . PHE A 1 384 ? -14.724 9.544 26.198 1.00 87.31 384 PHE A CA 1
ATOM 3037 C C . PHE A 1 384 ? -15.624 8.715 25.274 1.00 87.31 384 PHE A C 1
ATOM 3039 O O . PHE A 1 384 ? -16.655 9.205 24.813 1.00 87.31 384 PHE A O 1
ATOM 3046 N N . PHE A 1 385 ? -15.262 7.457 24.999 1.00 87.38 385 PHE A N 1
ATOM 3047 C CA . PHE A 1 385 ? -16.045 6.630 24.080 1.00 87.38 385 PHE A CA 1
ATOM 3048 C C . PHE A 1 385 ? -17.441 6.299 24.624 1.00 87.38 385 PHE A C 1
ATOM 3050 O O . PHE A 1 385 ? -18.397 6.274 23.848 1.00 87.38 385 PHE A O 1
ATOM 3057 N N . ALA A 1 386 ? -17.564 6.068 25.932 1.00 89.38 386 ALA A N 1
ATOM 3058 C CA . ALA A 1 386 ? -18.839 5.800 26.587 1.00 89.38 386 ALA A CA 1
ATOM 3059 C C . ALA A 1 386 ? -19.752 7.033 26.575 1.00 89.38 386 ALA A C 1
ATOM 3061 O O . ALA A 1 386 ? -20.902 6.925 26.162 1.00 89.38 386 ALA A O 1
ATOM 3062 N N . THR A 1 387 ? -19.213 8.215 26.884 1.00 86.75 387 THR A N 1
ATOM 3063 C CA . THR A 1 387 ? -19.948 9.491 26.836 1.00 86.75 387 THR A CA 1
ATOM 3064 C C . THR A 1 387 ? -20.485 9.786 25.435 1.00 86.75 387 THR A C 1
ATOM 3066 O O . THR A 1 387 ? -21.617 10.239 25.273 1.00 86.75 387 THR A O 1
ATOM 3069 N N . VAL A 1 388 ? -19.689 9.514 24.393 1.00 86.88 388 VAL A N 1
ATOM 3070 C CA . VAL A 1 388 ? -20.138 9.681 23.002 1.00 86.88 388 VAL A CA 1
ATOM 3071 C C . VAL A 1 388 ? -21.289 8.727 22.679 1.00 86.88 388 VAL A C 1
ATOM 3073 O O . VAL A 1 388 ? -22.260 9.143 22.050 1.00 86.88 388 VAL A O 1
ATOM 3076 N N . LEU A 1 389 ? -21.195 7.461 23.090 1.00 86.12 389 LEU A N 1
ATOM 3077 C CA . LEU A 1 389 ? -22.228 6.463 22.813 1.00 86.12 389 LEU A CA 1
ATOM 3078 C C . LEU A 1 389 ? -23.536 6.755 23.557 1.00 86.12 389 LEU A C 1
ATOM 3080 O O . LEU A 1 389 ? -24.605 6.642 22.962 1.00 86.12 389 LEU A O 1
ATOM 3084 N N . ASP A 1 390 ? -23.438 7.174 24.816 1.00 87.69 390 ASP A N 1
ATOM 3085 C CA . ASP A 1 390 ? -24.559 7.642 25.631 1.00 87.69 390 ASP A CA 1
ATOM 3086 C C . ASP A 1 390 ? -25.267 8.834 24.963 1.00 87.69 390 ASP A C 1
ATOM 3088 O O . ASP A 1 390 ? -26.449 8.764 24.617 1.00 87.69 390 ASP A O 1
ATOM 3092 N N . GLY A 1 391 ? -24.512 9.885 24.620 1.00 82.88 391 GLY A N 1
ATOM 3093 C CA . GLY A 1 391 ? -25.052 11.054 23.923 1.00 82.88 391 GLY A CA 1
ATOM 3094 C C . GLY A 1 391 ? -25.719 10.715 22.583 1.00 82.88 391 GLY A C 1
ATOM 3095 O O . GLY A 1 391 ? -26.789 11.242 22.272 1.00 82.88 391 GLY A O 1
ATOM 3096 N N . LEU A 1 392 ? -25.133 9.801 21.799 1.00 84.69 392 LEU A N 1
ATOM 3097 C CA . LEU A 1 392 ? -25.739 9.308 20.556 1.00 84.69 392 LEU A CA 1
ATOM 3098 C C . LEU A 1 392 ? -27.040 8.537 20.812 1.00 84.69 392 LEU A C 1
ATOM 3100 O O . LEU A 1 392 ? -27.985 8.656 20.025 1.00 84.69 392 LEU A O 1
ATOM 3104 N N . ALA A 1 393 ? -27.107 7.756 21.893 1.00 86.75 393 ALA A N 1
ATOM 3105 C CA . ALA A 1 393 ? -28.300 7.001 22.248 1.00 86.75 393 ALA A CA 1
ATOM 3106 C C . ALA A 1 393 ? -29.439 7.947 22.644 1.00 86.75 393 ALA A C 1
ATOM 3108 O O . ALA A 1 393 ? -30.532 7.853 22.084 1.00 86.75 393 ALA A O 1
ATOM 3109 N N . LEU A 1 394 ? -29.164 8.916 23.522 1.00 83.88 394 LEU A N 1
ATOM 3110 C CA . LEU A 1 394 ? -30.105 9.966 23.925 1.00 83.88 394 LEU A CA 1
ATOM 3111 C C . LEU A 1 394 ? -30.634 10.758 22.721 1.00 83.88 394 LEU A C 1
ATOM 3113 O O . LEU A 1 394 ? -31.848 10.935 22.579 1.00 83.88 394 LEU A O 1
ATOM 3117 N N . GLN A 1 395 ? -29.741 11.158 21.809 1.00 83.75 395 GLN A N 1
ATOM 3118 C CA . GLN A 1 395 ? -30.116 11.859 20.581 1.00 83.75 395 GLN A CA 1
ATOM 3119 C C . GLN A 1 395 ? -31.092 11.031 19.734 1.00 83.75 395 GLN A C 1
ATOM 3121 O O . GLN A 1 395 ? -32.121 11.542 19.288 1.00 83.75 395 GLN A O 1
ATOM 3126 N N . ARG A 1 396 ? -30.803 9.740 19.520 1.00 85.56 396 ARG A N 1
ATOM 3127 C CA . ARG A 1 396 ? -31.685 8.832 18.766 1.00 85.56 396 ARG A CA 1
ATOM 3128 C C . ARG A 1 396 ? -33.041 8.618 19.438 1.00 85.56 396 ARG A C 1
ATOM 3130 O O . ARG A 1 396 ? -34.020 8.386 18.736 1.00 85.56 396 ARG A O 1
ATOM 3137 N N . GLN A 1 397 ? -33.111 8.718 20.764 1.00 86.25 397 GLN A N 1
ATOM 3138 C CA . GLN A 1 397 ? -34.367 8.656 21.518 1.00 86.25 397 GLN A CA 1
ATOM 3139 C C . GLN A 1 397 ? -35.203 9.947 21.401 1.00 86.25 397 GLN A C 1
ATOM 3141 O O . GLN A 1 397 ? -36.297 10.010 21.957 1.00 86.25 397 GLN A O 1
ATOM 3146 N N . GLY A 1 398 ? -34.716 10.986 20.709 1.00 82.69 398 GLY A N 1
ATOM 3147 C CA . GLY A 1 398 ? -35.386 12.288 20.636 1.00 82.69 398 GLY A CA 1
ATOM 3148 C C . GLY A 1 398 ? -35.356 13.052 21.962 1.00 82.69 398 GLY A C 1
ATOM 3149 O O . GLY A 1 398 ? -36.123 13.996 22.150 1.00 82.69 398 GLY A O 1
ATOM 3150 N N . LYS A 1 399 ? -34.489 12.641 22.895 1.00 78.88 399 LYS A N 1
ATOM 3151 C CA . LYS A 1 399 ? -34.208 13.390 24.115 1.00 78.88 399 LYS A CA 1
ATOM 3152 C C . LYS A 1 399 ? -33.224 14.495 23.731 1.00 78.88 399 LYS A C 1
ATOM 3154 O O . LYS A 1 399 ? -32.015 14.278 23.709 1.00 78.88 399 LYS A O 1
ATOM 3159 N N . ASP A 1 400 ? -33.757 15.657 23.356 1.00 53.97 400 ASP A N 1
ATOM 3160 C CA . ASP A 1 400 ? -32.959 16.842 23.036 1.00 53.97 400 ASP A CA 1
ATOM 3161 C C . ASP A 1 400 ? -32.145 17.263 24.264 1.00 53.97 400 ASP A C 1
ATOM 3163 O O . ASP A 1 400 ? -32.639 17.922 25.178 1.00 53.97 400 ASP A O 1
ATOM 3167 N N . TYR A 1 401 ? -30.864 16.915 24.259 1.00 53.31 401 TYR A N 1
ATOM 3168 C CA . TYR A 1 401 ? -29.859 17.680 24.968 1.00 53.31 401 TYR A CA 1
ATOM 3169 C C . TYR A 1 401 ? -29.067 18.464 23.927 1.00 53.31 401 TYR A C 1
ATOM 3171 O O . TYR A 1 401 ? -28.478 17.897 23.005 1.00 53.31 401 TYR A O 1
ATOM 3179 N N . LEU A 1 402 ? -28.977 19.785 24.122 1.00 47.50 402 LEU A N 1
ATOM 3180 C CA . LEU A 1 402 ? -27.730 20.490 23.839 1.00 47.50 402 LEU A CA 1
ATOM 3181 C C . LEU A 1 402 ? -26.677 19.747 24.660 1.00 47.50 402 LEU A C 1
ATOM 3183 O O . LEU A 1 402 ? -26.492 20.059 25.833 1.00 47.50 402 LEU A O 1
ATOM 3187 N N . ALA A 1 403 ? -26.078 18.700 24.092 1.00 43.16 403 ALA A N 1
ATOM 3188 C CA . ALA A 1 403 ? -24.997 17.964 24.712 1.00 43.16 403 ALA A CA 1
ATOM 3189 C C . ALA A 1 403 ? -23.815 18.930 24.792 1.00 43.16 403 ALA A C 1
ATOM 3191 O O . ALA A 1 403 ? -22.933 18.968 23.936 1.00 43.16 403 ALA A O 1
ATOM 3192 N N . TRP A 1 404 ? -23.832 19.781 25.815 1.00 42.25 404 TRP A N 1
ATOM 3193 C CA . TRP A 1 404 ? -22.627 20.325 26.390 1.00 42.25 404 TRP A CA 1
ATOM 3194 C C . TRP A 1 404 ? -21.912 19.109 26.946 1.00 42.25 404 TRP A C 1
ATOM 3196 O O . TRP A 1 404 ? -22.111 18.721 28.095 1.00 42.25 404 TRP A O 1
ATOM 3206 N N . ILE A 1 405 ? -21.127 18.460 26.085 1.00 46.62 405 ILE A N 1
ATOM 3207 C CA . ILE A 1 405 ? -20.047 17.603 26.534 1.00 46.62 405 ILE A CA 1
ATOM 3208 C C . ILE A 1 405 ? -19.141 18.561 27.302 1.00 46.62 405 ILE A C 1
ATOM 3210 O O . ILE A 1 405 ? -18.295 19.245 26.725 1.00 46.62 405 ILE A O 1
ATOM 3214 N N . ASN A 1 406 ? -19.420 18.712 28.595 1.00 39.19 406 ASN A N 1
ATOM 3215 C CA . ASN A 1 406 ? -18.552 19.406 29.516 1.00 39.19 406 ASN A CA 1
ATOM 3216 C C . ASN A 1 406 ? -17.317 18.523 29.618 1.00 39.19 406 ASN A C 1
ATOM 3218 O O . ASN A 1 406 ? -17.222 17.651 30.475 1.00 39.19 406 ASN A O 1
ATOM 3222 N N . PHE A 1 407 ? -16.369 18.747 28.711 1.00 41.12 407 PHE A N 1
ATOM 3223 C CA . PHE A 1 407 ? -14.979 18.376 28.911 1.00 41.12 407 PHE A CA 1
ATOM 3224 C C . PHE A 1 407 ? -14.442 19.234 30.065 1.00 41.12 407 PHE A C 1
ATOM 3226 O O . PHE A 1 407 ? -13.675 20.170 29.874 1.00 41.12 407 PHE A O 1
ATOM 3233 N N . THR A 1 408 ? -14.930 18.977 31.274 1.00 40.66 408 THR A N 1
ATOM 3234 C CA . THR A 1 408 ? -14.381 19.500 32.521 1.00 40.66 408 THR A CA 1
ATOM 3235 C C . THR A 1 408 ? -13.494 18.423 33.114 1.00 40.66 408 THR A C 1
ATOM 3237 O O . THR A 1 408 ? -13.838 17.823 34.128 1.00 40.66 408 THR A O 1
ATOM 3240 N N . LYS A 1 409 ? -12.376 18.157 32.439 1.00 39.59 409 LYS A N 1
ATOM 3241 C CA . LYS A 1 409 ? -11.149 17.608 33.020 1.00 39.59 409 LYS A CA 1
ATOM 3242 C C . LYS A 1 409 ? -9.984 17.879 32.076 1.00 39.59 409 LYS A C 1
ATOM 3244 O O . LYS A 1 409 ? -10.110 17.544 30.877 1.00 39.59 409 LYS A O 1
#

Secondary structure (DSSP, 8-state):
-HHHHHHHHHHHHHHHHHHHHHHHHHHHHHHS--S-SS-S-EEEE-SS-EEEESSGGG---TTS-HHHHHHHHHHHHHHHTT--HHHHHHHTTSTTHHHHHHHHHHHHHS-HHHHHHHHHHHHHTT-HHHHHHHHHHT--TTS----GGG-HHHHHHHHHHHHTTS---SHHHHHHHHHHHHHHHHT----TTHHHHHTTHHHHHHHTT-HHHHHHHHHHHHHTT--HHHHHHHHHHHHHTT-HHHHHHHHHHH-TTGGGSHHHHHHHHHHHHHTT-HHHHHHHIIIIITT----SB-TTT-PBP-HHHHHHHHHHHHHHTT-HHHHHHHHHHHHTTPPP-HHHHHHHHHHHHHHTTT-HHHHHHHHHHHHHHHHHTT-HHHHHHHHHHHHHHHHHTT-----------

Sequence (409 aa):
MCDRLEKRRQIAFRILRRLFLTVSFFFIFSILNNGSIFANNAYVFTGKKNVSIDTIDSIPVNNLSFDEQQVVAFAVLSRYQTQTDSTVSFYNKLENSEDWQSAVSPYLKFSQSTKVSQLKLLAQKGNLVAGRLLQIEEYSPDKSDSFSFLGPAMNSAIQANQLLLKPASTALELQKVIELLQLSLTDLGDLPFGQQLLHGLPLKLSQNGLPLEAAILARALQRQKANRTIEKNVADFLVLVGDFKGALKAKEALDPMLYRNSNTAIEAMSWSILGKDYKGAFDIHSKYLSNSKPSGVDTWTGLSISRDFLRVRSAGLLELLGNSKEALLSLENLTRDRQFDSDTGYARLMQSQLLFEDKLNLAEQVAEDITFRAQESDHYRLEFFATVLDGLALQRQGKDYLAWINFTK

Foldseek 3Di:
DVVVVVVLVVVVVVLVVVCCVLVVVVVVVVVPDDDDLADCWFWDDLQPDIWIPNDLVPTDDPPDDQLSNLLVLLLCCLQCLAPPPSNLVNLVPHDVSVLSCQLSVLSNPHDLVVNLVSLVVSVVVVSPSSVLVNCLSPDDLCDPDAPCSNPLLLRLLSVLSNLLPDADPDPVSVVSSVVSLCRNQSRPIARRSCCSRPVCVLVSCVVNVNLVSSLSSLSSNSNRDDPPVSLVCNLVSCVVVLVLVVSLVSVCVVDVCQLQDQVSLVVNLVSCVSVLVLVVSLVSCVPRPLPDADFDADPPLRHTDGNLLSLLVNLVSCVSVVNVVVSLVSLCVSQPPDDDDPSNLSSLLSNLVSCCVPPLVVSLVSLVVSLVVCVVVVVVSSNVSSLVSNVVSCVVVVVDDPPPVPPPD